Protein 6VTJ (pdb70)

InterPro domains:
  IPR000873 AMP-dependent synthetase/ligase domain [PF00501] (229-559)
  IPR000873 AMP-dependent synthetase/ligase domain [PF00501] (1227-1557)
  IPR000873 AMP-dependent synthetase/ligase domain [PF00501] (2230-2568)
  IPR000873 AMP-dependent synthetase/ligase domain [PF00501] (3234-3564)
  IPR001242 Condensation domain [PF00668] (794-1192)
  IPR001242 Condensation domain [PF00668] (1793-2197)
  IPR001242 Condensation domain [PF00668] (2805-3203)
  IPR009081 Phosphopantetheine binding ACP domain [PF00550] (720-772)
  IPR009081 Phosphopantetheine binding ACP domain [PF00550] (1708-1768)
  IPR009081 Phosphopantetheine binding ACP domain [PF00550] (2718-2780)
  IPR009081 Phosphopantetheine binding ACP domain [PF00550] (3715-3777)
  IPR009081 Phosphopantetheine binding ACP domain [PS50075] (702-777)
  IPR009081 Phosphopantetheine binding ACP domain [PS50075] (1700-1775)
  IPR009081 Phosphopantetheine binding ACP domain [PS50075] (2711-2786)
  IPR009081 Phosphopantetheine binding ACP domain [PS50075] (3707-3781)
  IPR010071 Amino acid adenylation domain [TIGR01733] (250-629)
  IPR010071 Amino acid adenylation domain [TIGR01733] (1248-1627)
  IPR010071 Amino acid adenylation domain [TIGR01733] (2251-2638)
  IPR010071 Amino acid adenylation domain [TIGR01733] (3255-3634)
  IPR010080 Thioester reductase-like domain [cd05235] (382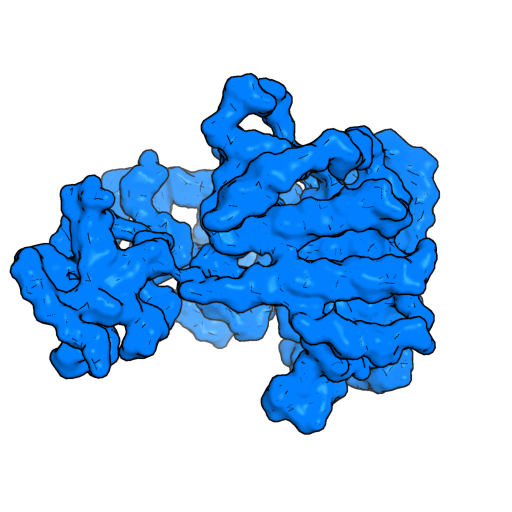4-4114)

Nearest PDB structures (foldseek):
  6vtj-assembly1_A  TM=1.002E+00  e=6.800E-92  Methanobrevibacter ruminantium M1
  6vtz-assembly1_A  TM=9.956E-01  e=9.395E-66  Methanobrevibacter ruminantium M1
  4f6c-assembly2_B  TM=8.383E-01  e=5.383E-23  Staphylococcus aureus subsp. aureus Mu50
  4f6c-assembly1_A  TM=8.450E-01  e=3.408E-22  Staphylococcus aureus subsp. aureus Mu50
  4f6l-assembly2_B  TM=8.486E-01  e=5.554E-22  Staphylococcus aureus subsp. aureus Mu50

Structure (mmCIF, N/CA/C/O backbone):
data_6VTJ
#
_entry.id   6VTJ
#
_cell.length_a   98.949
_cell.length_b   71.833
_cell.length_c   82.725
_cell.angle_alpha   90.000
_cell.angle_beta   90.260
_cell.angle_gamma   90.000
#
_symmetry.space_group_name_H-M   'C 1 2 1'
#
loop_
_entity.id
_entity.type
_entity.pdbx_description
1 polymer 'Non-ribosomal peptide synthetase'
2 non-polymer "4'-PHOSPHOPANTETHEINE"
3 water water
#
loop_
_atom_site.group_PDB
_atom_site.id
_atom_site.type_symbol
_atom_site.label_atom_id
_atom_site.label_alt_id
_atom_site.label_comp_id
_atom_site.label_asym_id
_atom_site.label_entity_id
_atom_site.label_seq_id
_atom_site.pdbx_PDB_ins_code
_atom_site.Cartn_x
_atom_site.Cartn_y
_atom_site.Cartn_z
_atom_site.occupancy
_atom_site.B_iso_or_equiv
_atom_site.auth_seq_id
_atom_site.auth_comp_id
_atom_site.auth_asym_id
_atom_site.auth_atom_id
_atom_site.pdbx_PDB_model_num
ATOM 1 N N . LEU A 1 7 ? 34.207 26.743 58.357 1.00 65.99 3703 LEU A N 1
ATOM 2 C CA . LEU A 1 7 ? 33.642 25.995 57.239 1.00 65.69 3703 LEU A CA 1
ATOM 3 C C . LEU A 1 7 ? 32.146 26.240 57.127 1.00 71.59 3703 LEU A C 1
ATOM 4 O O . LEU A 1 7 ? 31.468 26.483 58.128 1.00 71.73 3703 LEU A O 1
ATOM 9 N N . ASN A 1 8 ? 31.632 26.171 55.897 1.00 68.97 3704 ASN A N 1
ATOM 10 C CA . ASN A 1 8 ? 30.196 26.172 55.660 1.00 67.33 3704 ASN A CA 1
ATOM 11 C C . ASN A 1 8 ? 29.602 24.765 55.686 1.00 61.72 3704 ASN A C 1
ATOM 13 N N . TYR A 1 9 ? 30.146 23.854 56.503 1.00 56.15 3705 TYR A N 1
ATOM 14 C CA . TYR A 1 9 ? 29.647 22.487 56.470 1.00 55.81 3705 TYR A CA 1
ATOM 15 C C . TYR A 1 9 ? 28.208 22.424 56.954 1.00 57.35 3705 TYR A C 1
ATOM 16 O O . TYR A 1 9 ? 27.924 22.666 58.131 1.00 57.71 3705 TYR A O 1
ATOM 25 N N . VAL A 1 10 ? 27.304 22.079 56.044 1.00 56.69 3706 VAL A N 1
ATOM 26 C CA . VAL A 1 10 ? 25.913 21.784 56.356 1.00 47.72 3706 VAL A CA 1
ATOM 27 C C . VAL A 1 10 ? 25.687 20.311 56.065 1.00 48.51 3706 VAL A C 1
ATOM 28 O O . VAL A 1 10 ? 26.028 19.828 54.977 1.00 45.67 3706 VAL A O 1
ATOM 32 N N . ALA A 1 11 ? 25.127 19.595 57.026 1.00 41.75 3707 ALA A N 1
ATOM 33 C CA . ALA A 1 11 ? 24.802 18.204 56.775 1.00 42.40 3707 ALA A CA 1
ATOM 34 C C . ALA A 1 11 ? 23.667 18.111 55.756 1.00 39.97 3707 ALA A C 1
ATOM 35 O O . ALA A 1 11 ? 22.743 18.934 55.771 1.00 43.61 3707 ALA A O 1
ATOM 37 N N . PRO A 1 12 ? 23.717 17.146 54.845 1.00 40.44 3708 PRO A N 1
ATOM 38 C CA . PRO A 1 12 ? 22.573 16.920 53.958 1.00 41.99 3708 PRO A CA 1
ATOM 39 C C . PRO A 1 12 ? 21.346 16.483 54.750 1.00 42.66 3708 PRO A C 1
ATOM 40 O O . PRO A 1 12 ? 21.452 15.802 55.772 1.00 38.02 3708 PRO A O 1
ATOM 44 N N . LYS A 1 13 ? 20.169 16.889 54.268 1.00 41.50 3709 LYS A N 1
ATOM 45 C CA . LYS A 1 13 ? 18.905 16.478 54.871 1.00 41.93 3709 LYS A CA 1
ATOM 46 C C . LYS A 1 13 ? 18.279 15.302 54.127 1.00 42.49 3709 LYS A C 1
ATOM 47 O O . LYS A 1 13 ? 18.155 14.214 54.694 1.00 46.96 3709 LYS A O 1
ATOM 49 N N . THR A 1 14 ? 17.907 15.481 52.861 1.00 41.98 3710 THR A N 1
ATOM 50 C CA . THR A 1 14 ? 17.178 14.438 52.153 1.00 38.26 3710 THR A CA 1
ATOM 51 C C . THR A 1 14 ? 18.140 13.381 51.613 1.00 37.34 3710 THR A C 1
ATOM 52 O O . THR A 1 14 ? 19.355 13.580 51.565 1.00 41.57 3710 THR A O 1
ATOM 56 N N . ARG A 1 15 ? 17.586 12.229 51.211 1.00 35.50 3711 ARG A N 1
ATOM 57 C CA . ARG A 1 15 ? 18.447 11.138 50.750 1.00 39.46 3711 ARG A CA 1
ATOM 58 C C . ARG A 1 15 ? 19.073 11.459 49.394 1.00 38.21 3711 ARG A C 1
ATOM 59 O O . ARG A 1 15 ? 20.208 11.038 49.111 1.00 40.63 3711 ARG A O 1
ATOM 67 N N . LEU A 1 16 ? 18.361 12.209 48.552 1.00 39.03 3712 LEU A N 1
ATOM 68 C CA . LEU A 1 16 ? 18.950 12.668 47.298 1.00 41.56 3712 LEU A CA 1
ATOM 69 C C . LEU A 1 16 ? 20.161 13.552 47.563 1.00 39.63 3712 LEU A C 1
ATOM 70 O O . LEU A 1 16 ? 21.209 13.406 46.912 1.00 41.99 3712 LEU A O 1
ATOM 75 N N . GLU A 1 17 ? 20.042 14.471 48.530 1.00 39.18 3713 GLU A N 1
ATOM 76 C CA . GLU A 1 17 ? 21.188 15.304 48.884 1.00 38.94 3713 GLU A CA 1
ATOM 77 C C . GLU A 1 17 ? 22.340 14.459 49.408 1.00 39.98 3713 GLU A C 1
ATOM 78 O O . GLU A 1 17 ? 23.503 14.724 49.090 1.00 38.24 3713 GLU A O 1
ATOM 84 N N . HIS A 1 18 ? 22.034 13.446 50.225 1.00 41.87 3714 HIS A N 1
ATOM 85 C CA . HIS A 1 18 ? 23.072 12.547 50.710 1.00 36.95 3714 HIS A CA 1
ATOM 86 C C . HIS A 1 18 ? 23.797 11.875 49.557 1.00 37.13 3714 HIS A C 1
ATOM 87 O O . HIS A 1 18 ? 25.026 11.769 49.576 1.00 39.53 3714 HIS A O 1
ATOM 94 N N . GLU A 1 19 ? 23.049 11.408 48.546 1.00 35.57 3715 GLU A N 1
ATOM 95 C CA . GLU A 1 19 ? 23.672 10.744 47.401 1.00 38.29 3715 GLU A CA 1
ATOM 96 C C . GLU A 1 19 ? 24.585 11.695 46.634 1.00 37.40 3715 GLU A C 1
ATOM 97 O O . GLU A 1 19 ? 25.692 11.317 46.222 1.00 35.11 3715 GLU A O 1
ATOM 103 N N . ILE A 1 20 ? 24.142 12.934 46.427 1.00 34.41 3716 ILE A N 1
ATOM 104 C CA . ILE A 1 20 ? 24.960 13.839 45.619 1.00 35.90 3716 ILE A CA 1
ATOM 105 C C . ILE A 1 20 ? 26.194 14.287 46.402 1.00 39.25 3716 ILE A C 1
ATOM 106 O O . ILE A 1 20 ? 27.291 14.413 45.839 1.00 36.51 3716 ILE A O 1
ATOM 111 N N . CYS A 1 21 ? 26.051 14.496 47.713 1.00 35.25 3717 CYS A N 1
ATOM 112 C CA . CYS A 1 21 ? 27.223 14.758 48.540 1.00 39.02 3717 CYS A CA 1
ATOM 113 C C . CYS A 1 21 ? 28.210 13.607 48.479 1.00 38.48 3717 CYS A C 1
ATOM 114 O O . CYS A 1 21 ? 29.425 13.829 48.385 1.00 40.24 3717 CYS A O 1
ATOM 117 N N . ALA A 1 22 ? 27.712 12.365 48.550 1.00 34.52 3718 ALA A N 1
ATOM 118 C CA . ALA A 1 22 ? 28.629 11.230 48.539 1.00 37.52 3718 ALA A CA 1
ATOM 119 C C . ALA A 1 22 ? 29.342 11.124 47.203 1.00 38.57 3718 ALA A C 1
ATOM 120 O O . ALA A 1 22 ? 30.521 10.752 47.149 1.00 38.24 3718 ALA A O 1
ATOM 122 N N . ILE A 1 23 ? 28.640 11.442 46.112 1.00 39.10 3719 ILE A N 1
ATOM 123 C CA . ILE A 1 23 ? 29.273 11.413 44.796 1.00 37.26 3719 ILE A CA 1
ATOM 124 C C . ILE A 1 23 ? 30.367 12.476 44.701 1.00 38.11 3719 ILE A C 1
ATOM 125 O O . ILE A 1 23 ? 31.488 12.188 44.264 1.00 36.77 3719 ILE A O 1
ATOM 130 N N . PHE A 1 24 ? 30.052 13.723 45.080 1.00 37.20 3720 PHE A N 1
ATOM 131 C CA . PHE A 1 24 ? 31.087 14.751 45.180 1.00 37.51 3720 PHE A CA 1
ATOM 132 C C . PHE A 1 24 ? 32.308 14.210 45.908 1.00 37.85 3720 PHE A C 1
ATOM 133 O O . PHE A 1 24 ? 33.429 14.260 45.394 1.00 42.00 3720 PHE A O 1
ATOM 141 N N . SER A 1 25 ? 32.100 13.660 47.103 1.00 33.53 3721 SER A N 1
ATOM 142 C CA . SER A 1 25 ? 33.239 13.273 47.927 1.00 38.18 3721 SER A CA 1
ATOM 143 C C . SER A 1 25 ? 34.029 12.123 47.304 1.00 36.03 3721 SER A C 1
ATOM 144 O O . SER A 1 25 ? 35.254 12.071 47.425 1.00 39.06 3721 SER A O 1
ATOM 147 N N . SER A 1 26 ? 33.355 11.189 46.640 1.00 36.25 3722 SER A N 1
ATOM 148 C CA . SER A 1 26 ? 34.066 10.067 46.030 1.00 37.05 3722 SER A CA 1
ATOM 149 C C . SER A 1 26 ? 34.826 10.505 44.784 1.00 44.16 3722 SER A C 1
ATOM 150 O O . SER A 1 26 ? 35.957 10.060 44.545 1.00 45.70 3722 SER A O 1
ATOM 153 N N . ILE A 1 27 ? 34.221 11.385 43.988 1.00 42.90 3723 ILE A N 1
ATOM 154 C CA . ILE A 1 27 ? 34.835 11.852 42.750 1.00 40.70 3723 ILE A CA 1
ATOM 155 C C . ILE A 1 27 ? 36.053 12.716 43.049 1.00 43.12 3723 ILE A C 1
ATOM 156 O O . ILE A 1 27 ? 37.119 12.539 42.449 1.00 47.49 3723 ILE A O 1
ATOM 161 N N . LEU A 1 28 ? 35.928 13.630 44.015 1.00 43.42 3724 LEU A N 1
ATOM 162 C CA . LEU A 1 28 ? 36.984 14.551 44.411 1.00 43.65 3724 LEU A CA 1
ATOM 163 C C . LEU A 1 28 ? 37.956 13.984 45.438 1.00 48.44 3724 LEU A C 1
ATOM 164 O O . LEU A 1 28 ? 38.962 14.638 45.731 1.00 48.95 3724 LEU A O 1
ATOM 169 N N . ASN A 1 29 ? 37.674 12.818 46.012 1.00 48.36 3725 ASN A N 1
ATOM 170 C CA . ASN A 1 29 ? 38.485 12.239 47.087 1.00 52.59 3725 ASN A CA 1
ATOM 171 C C . ASN A 1 29 ? 38.678 13.242 48.231 1.00 52.61 3725 ASN A C 1
ATOM 172 O O . ASN A 1 29 ? 39.792 13.651 48.567 1.00 55.42 3725 ASN A O 1
ATOM 177 N N . ILE A 1 30 ? 37.551 13.650 48.812 1.00 52.99 3726 ILE A N 1
ATOM 178 C CA . ILE A 1 30 ? 37.508 14.545 49.965 1.00 48.98 3726 ILE A CA 1
ATOM 179 C C . ILE A 1 30 ? 36.787 13.806 51.083 1.00 49.57 3726 ILE A C 1
ATOM 180 O O . ILE A 1 30 ? 35.729 13.209 50.849 1.00 48.09 3726 ILE A O 1
ATOM 185 N N . GLU A 1 31 ? 37.364 13.840 52.290 1.00 52.15 3727 GLU A N 1
ATOM 186 C CA . GLU A 1 31 ? 36.820 13.068 53.404 1.00 51.87 3727 GLU A CA 1
ATOM 187 C C . GLU A 1 31 ? 35.373 13.458 53.689 1.00 47.40 3727 GLU A C 1
ATOM 188 O O . GLU A 1 31 ? 34.485 12.597 53.752 1.00 43.22 3727 GLU A O 1
ATOM 190 N N . THR A 1 32 ? 35.112 14.757 53.837 1.00 48.49 3728 THR A N 1
ATOM 191 C CA . THR A 1 32 ? 33.793 15.255 54.212 1.00 47.88 3728 THR A CA 1
ATOM 192 C C . THR A 1 32 ? 33.378 16.363 53.257 1.00 44.79 3728 THR A C 1
ATOM 193 O O . THR A 1 32 ? 34.083 17.366 53.130 1.00 45.13 3728 THR A O 1
ATOM 197 N N . VAL A 1 33 ? 32.227 16.194 52.609 1.00 44.90 3729 VAL A N 1
ATOM 198 C CA . VAL A 1 33 ? 31.651 17.204 51.723 1.00 41.06 3729 VAL A CA 1
ATOM 199 C C . VAL A 1 33 ? 30.271 17.575 52.262 1.00 45.54 3729 VAL A C 1
ATOM 200 O O . VAL A 1 33 ? 29.417 16.699 52.446 1.00 43.66 3729 VAL A O 1
ATOM 204 N N . GLY A 1 34 ? 30.051 18.875 52.516 1.00 43.54 3730 GLY A N 1
ATOM 205 C CA . GLY A 1 34 ? 28.755 19.348 52.946 1.00 42.60 3730 GLY A CA 1
ATOM 206 C C . GLY A 1 34 ? 27.826 19.621 51.777 1.00 43.74 3730 GLY A C 1
ATOM 207 O O . GLY A 1 34 ? 28.216 19.590 50.617 1.00 44.64 3730 GLY A O 1
ATOM 208 N N . VAL A 1 35 ? 26.561 19.888 52.104 1.00 45.07 3731 VAL A N 1
ATOM 209 C CA . VAL A 1 35 ? 25.536 20.048 51.074 1.00 44.30 3731 VAL A CA 1
ATOM 210 C C . VAL A 1 35 ? 25.587 21.418 50.420 1.00 46.85 3731 VAL A C 1
ATOM 211 O O . VAL A 1 35 ? 24.965 21.624 49.367 1.00 44.85 3731 VAL A O 1
ATOM 215 N N . GLU A 1 36 ? 26.315 22.359 51.019 1.00 44.82 3732 GLU A N 1
ATOM 216 C CA . GLU A 1 36 ? 26.517 23.685 50.456 1.00 49.58 3732 GLU A CA 1
ATOM 217 C C . GLU A 1 36 ? 27.948 23.893 49.980 1.00 49.37 3732 GLU A C 1
ATOM 218 O O . GLU A 1 36 ? 28.352 25.035 49.732 1.00 51.61 3732 GLU A O 1
ATOM 224 N N . ASP A 1 37 ? 28.726 22.819 49.857 1.00 44.93 3733 ASP A N 1
ATOM 225 C CA . ASP A 1 37 ? 30.066 22.925 49.302 1.00 44.44 3733 ASP A CA 1
ATOM 226 C C . ASP A 1 37 ? 29.998 23.156 47.794 1.00 43.97 3733 ASP A C 1
ATOM 227 O O . ASP A 1 37 ? 29.375 22.383 47.057 1.00 42.90 3733 ASP A O 1
ATOM 232 N N . ASN A 1 38 ? 30.639 24.228 47.344 1.00 43.60 3734 ASN A N 1
ATOM 233 C CA . ASN A 1 38 ? 30.747 24.545 45.925 1.00 42.44 3734 ASN A CA 1
ATOM 234 C C . ASN A 1 38 ? 31.713 23.569 45.251 1.00 41.43 3734 ASN A C 1
ATOM 235 O O . ASN A 1 38 ? 32.890 23.501 45.626 1.00 40.64 3734 ASN A O 1
ATOM 240 N N . PHE A 1 39 ? 31.215 22.827 44.252 1.00 39.23 3735 PHE A N 1
ATOM 241 C CA . PHE A 1 39 ? 32.051 21.874 43.511 1.00 42.69 3735 PHE A CA 1
ATOM 242 C C . PHE A 1 39 ? 33.378 22.491 43.083 1.00 44.67 3735 PHE A C 1
ATOM 243 O O . PHE A 1 39 ? 34.441 21.880 43.241 1.00 43.07 3735 PHE A O 1
ATOM 251 N N . PHE A 1 40 ? 33.334 23.703 42.522 1.00 45.08 3736 PHE A N 1
ATOM 252 C CA . PHE A 1 40 ? 34.550 24.305 41.980 1.00 46.81 3736 PHE A CA 1
ATOM 253 C C . PHE A 1 40 ? 35.387 24.998 43.046 1.00 47.84 3736 PHE A C 1
ATOM 254 O O . PHE A 1 40 ? 36.569 25.269 42.804 1.00 52.28 3736 PHE A O 1
ATOM 262 N N . GLU A 1 41 ? 34.813 25.277 44.217 1.00 47.25 3737 GLU A N 1
ATOM 263 C CA . GLU A 1 41 ? 35.597 25.856 45.298 1.00 43.12 3737 GLU A CA 1
ATOM 264 C C . GLU A 1 41 ? 36.356 24.807 46.096 1.00 43.43 3737 GLU A C 1
ATOM 265 O O . GLU A 1 41 ? 37.368 25.142 46.716 1.00 48.22 3737 GLU A O 1
ATOM 269 N N . ILE A 1 42 ? 35.911 23.549 46.093 1.00 41.02 3738 ILE A N 1
ATOM 270 C CA . ILE A 1 42 ? 36.487 22.537 46.977 1.00 42.95 3738 ILE A CA 1
ATOM 271 C C . ILE A 1 42 ? 37.460 21.622 46.249 1.00 45.38 3738 ILE A C 1
ATOM 272 O O . ILE A 1 42 ? 37.875 20.604 46.808 1.00 47.91 3738 ILE A O 1
ATOM 277 N N . GLY A 1 43 ? 37.843 21.964 45.018 1.00 48.82 3739 GLY A N 1
ATOM 278 C CA . GLY A 1 43 ? 38.812 21.189 44.256 1.00 41.52 3739 GLY A CA 1
ATOM 279 C C . GLY A 1 43 ? 38.273 20.608 42.968 1.00 46.83 3739 GLY A C 1
ATOM 280 O O . GLY A 1 43 ? 38.995 19.854 42.294 1.00 48.27 3739 GLY A O 1
ATOM 281 N N . GLY A 1 44 ? 37.028 20.896 42.605 1.00 44.75 3740 GLY A N 1
ATOM 282 C CA . GLY A 1 44 ? 36.506 20.419 41.346 1.00 44.23 3740 GLY A CA 1
ATOM 283 C C . GLY A 1 44 ? 36.962 21.287 40.189 1.00 44.35 3740 GLY A C 1
ATOM 284 O O . GLY A 1 44 ? 37.122 22.498 40.311 1.00 44.67 3740 GLY A O 1
ATOM 285 N N . THR A 1 45 ? 37.188 20.642 39.053 1.00 41.19 3741 THR A N 1
ATOM 286 C CA . THR A 1 45 ? 37.531 21.316 37.816 1.00 43.73 3741 THR A CA 1
ATOM 287 C C . THR A 1 45 ? 36.474 21.017 36.763 1.00 43.57 3741 THR A C 1
ATOM 288 O O . THR A 1 45 ? 35.595 20.166 36.943 1.00 40.68 3741 THR A O 1
ATOM 292 N N . SER A 1 46 ? 36.601 21.722 35.640 1.00 37.64 3742 SER A N 1
ATOM 293 C CA . SER A 1 46 ? 35.662 21.555 34.541 1.00 39.14 3742 SER A CA 1
ATOM 294 C C . SER A 1 46 ? 35.729 20.153 33.947 1.00 41.37 3742 SER A C 1
ATOM 295 O O . SER A 1 46 ? 34.715 19.640 33.466 1.00 40.43 3742 SER A O 1
ATOM 298 N N . LEU A 1 47 ? 36.901 19.512 33.969 1.00 38.84 3743 LEU A N 1
ATOM 299 C CA . LEU A 1 47 ? 36.972 18.154 33.444 1.00 39.18 3743 LEU A CA 1
ATOM 300 C C . LEU A 1 47 ? 36.514 17.122 34.468 1.00 41.15 3743 LEU A C 1
ATOM 301 O O . LEU A 1 47 ? 35.968 16.083 34.084 1.00 40.17 3743 LEU A O 1
ATOM 306 N N . ILE A 1 48 ? 36.714 17.382 35.763 1.00 37.78 3744 ILE A N 1
ATOM 307 C CA . ILE A 1 48 ? 36.139 16.493 36.770 1.00 38.66 3744 ILE A CA 1
ATOM 308 C C . ILE A 1 48 ? 34.624 16.636 36.794 1.00 40.23 3744 ILE A C 1
ATOM 309 O O . ILE A 1 48 ? 33.907 15.701 37.178 1.00 39.03 3744 ILE A O 1
ATOM 314 N N . ALA A 1 49 ? 34.108 17.800 36.391 1.00 39.15 3745 ALA A N 1
ATOM 315 C CA . ALA A 1 49 ? 32.663 17.975 36.320 1.00 37.92 3745 ALA A CA 1
ATOM 316 C C . ALA A 1 49 ? 32.035 16.980 35.358 1.00 41.47 3745 ALA A C 1
ATOM 317 O O . ALA A 1 49 ? 30.889 16.553 35.559 1.00 40.06 3745 ALA A O 1
ATOM 319 N N . SER A 1 50 ? 32.773 16.574 34.321 1.00 40.85 3746 SER A N 1
ATOM 320 C CA . SER A 1 50 ? 32.223 15.599 33.387 1.00 41.55 3746 SER A CA 1
ATOM 321 C C . SER A 1 50 ? 32.143 14.223 34.032 1.00 41.81 3746 SER A C 1
ATOM 322 O O . SER A 1 50 ? 31.191 13.471 33.784 1.00 41.23 3746 SER A O 1
ATOM 325 N N . LYS A 1 51 ? 33.121 13.883 34.877 1.00 38.24 3747 LYS A N 1
ATOM 326 C CA . LYS A 1 51 ? 33.018 12.640 35.634 1.00 39.69 3747 LYS A CA 1
ATOM 327 C C . LYS A 1 51 ? 31.842 12.698 36.590 1.00 39.92 3747 LYS A C 1
ATOM 328 O O . LYS A 1 51 ? 31.110 11.714 36.752 1.00 40.13 3747 LYS A O 1
ATOM 331 N N . LEU A 1 52 ? 31.642 13.850 37.231 1.00 38.89 3748 LEU A N 1
ATOM 332 C CA . LEU A 1 52 ? 30.466 14.040 38.070 1.00 40.87 3748 LEU A CA 1
ATOM 333 C C . LEU A 1 52 ? 29.190 13.744 37.291 1.00 46.09 3748 LEU A C 1
ATOM 334 O O . LEU A 1 52 ? 28.313 13.003 37.761 1.00 46.57 3748 LEU A O 1
ATOM 339 N N . ILE A 1 53 ? 29.077 14.310 36.084 1.00 44.00 3749 ILE A N 1
ATOM 340 C CA . ILE A 1 53 ? 27.867 14.117 35.283 1.00 41.07 3749 ILE A CA 1
ATOM 341 C C . ILE A 1 53 ? 27.707 12.649 34.914 1.00 41.11 3749 ILE A C 1
ATOM 342 O O . ILE A 1 53 ? 26.603 12.097 34.971 1.00 42.19 3749 ILE A O 1
ATOM 347 N N . ILE A 1 54 ? 28.798 11.999 34.515 1.00 39.16 3750 ILE A N 1
ATOM 348 C CA . ILE A 1 54 ? 28.715 10.586 34.162 1.00 40.53 3750 ILE A CA 1
ATOM 349 C C . ILE A 1 54 ? 28.241 9.768 35.358 1.00 42.00 3750 ILE A C 1
ATOM 350 O O . ILE A 1 54 ? 27.389 8.885 35.223 1.00 41.09 3750 ILE A O 1
ATOM 355 N N . GLU A 1 55 ? 28.753 10.075 36.553 1.00 41.34 3751 GLU A N 1
ATOM 356 C CA . GLU A 1 55 ? 28.346 9.326 37.738 1.00 42.94 3751 GLU A CA 1
ATOM 357 C C . GLU A 1 55 ? 26.871 9.541 38.055 1.00 40.86 3751 GLU A C 1
ATOM 358 O O . GLU A 1 55 ? 26.164 8.585 38.391 1.00 42.82 3751 GLU A O 1
ATOM 364 N N . LEU A 1 56 ? 26.384 10.783 37.949 1.00 36.13 3752 LEU A N 1
ATOM 365 C CA . LEU A 1 56 ? 24.956 11.026 38.165 1.00 36.32 3752 LEU A CA 1
ATOM 366 C C . LEU A 1 56 ? 24.092 10.324 37.120 1.00 44.50 3752 LEU A C 1
ATOM 367 O O . LEU A 1 56 ? 22.970 9.901 37.429 1.00 43.96 3752 LEU A O 1
ATOM 372 N N . LEU A 1 57 ? 24.579 10.214 35.874 1.00 44.19 3753 LEU A N 1
ATOM 373 C CA . LEU A 1 57 ? 23.830 9.497 34.844 1.00 40.22 3753 LEU A CA 1
ATOM 374 C C . LEU A 1 57 ? 23.829 7.999 35.116 1.00 45.38 3753 LEU A C 1
ATOM 375 O O . LEU A 1 57 ? 22.841 7.309 34.832 1.00 44.67 3753 LEU A O 1
ATOM 380 N N . LYS A 1 58 ? 24.933 7.480 35.658 1.00 42.96 3754 LYS A N 1
ATOM 381 C CA . LYS A 1 58 ? 25.007 6.064 35.996 1.00 45.55 3754 LYS A CA 1
ATOM 382 C C . LYS A 1 58 ? 24.008 5.697 37.080 1.00 46.63 3754 LYS A C 1
ATOM 383 O O . LYS A 1 58 ? 23.487 4.577 37.086 1.00 47.03 3754 LYS A O 1
ATOM 389 N N . GLN A 1 59 ? 23.731 6.621 38.000 1.00 44.91 3755 GLN A N 1
ATOM 390 C CA . GLN A 1 59 ? 22.708 6.456 39.022 1.00 45.66 3755 GLN A CA 1
ATOM 391 C C . GLN A 1 59 ? 21.311 6.735 38.502 1.00 48.97 3755 GLN A C 1
ATOM 392 O O . GLN A 1 59 ? 20.370 6.787 39.302 1.00 51.68 3755 GLN A O 1
ATOM 398 N N . GLY A 1 60 ? 21.157 6.946 37.198 1.00 47.34 3756 GLY A N 1
ATOM 399 C CA . GLY A 1 60 ? 19.843 7.140 36.624 1.00 44.42 3756 GLY A CA 1
ATOM 400 C C . GLY A 1 60 ? 19.240 8.509 36.815 1.00 42.98 3756 GLY A C 1
ATOM 401 O O . GLY A 1 60 ? 18.013 8.633 36.785 1.00 46.68 3756 GLY A O 1
ATOM 402 N N . TYR A 1 61 ? 20.057 9.543 37.019 1.00 45.78 3757 TYR A N 1
ATOM 403 C CA . TYR A 1 61 ? 19.568 10.916 37.044 1.00 42.84 3757 TYR A CA 1
ATOM 404 C C . TYR A 1 61 ? 19.699 11.540 35.660 1.00 44.36 3757 TYR A C 1
ATOM 405 O O . TYR A 1 61 ? 20.560 11.151 34.865 1.00 47.36 3757 TYR A O 1
ATOM 414 N N . SER A 1 62 ? 18.812 12.489 35.357 1.00 43.37 3758 SER A N 1
ATOM 415 C CA . SER A 1 62 ? 18.853 13.206 34.081 1.00 47.36 3758 SER A CA 1
ATOM 416 C C . SER A 1 62 ? 19.516 14.556 34.324 1.00 48.35 3758 SER A C 1
ATOM 417 O O . SER A 1 62 ? 18.912 15.465 34.892 1.00 45.18 3758 SER A O 1
ATOM 420 N N . VAL A 1 63 ? 20.781 14.671 33.918 1.00 47.64 3759 VAL A N 1
ATOM 421 C CA . VAL A 1 63 ? 21.551 15.899 34.061 1.00 45.80 3759 VAL A CA 1
ATOM 422 C C . VAL A 1 63 ? 22.384 16.084 32.807 1.00 47.24 3759 VAL A C 1
ATOM 423 O O . VAL A 1 63 ? 22.651 15.141 32.060 1.00 44.57 3759 VAL A O 1
ATOM 427 N N . ARG A 1 64 ? 22.815 17.317 32.593 1.00 47.17 3760 ARG A N 1
ATOM 428 C CA . ARG A 1 64 ? 23.791 17.583 31.558 1.00 45.97 3760 ARG A CA 1
ATOM 429 C C . ARG A 1 64 ? 24.870 18.486 32.135 1.00 46.31 3760 ARG A C 1
ATOM 430 O O . ARG A 1 64 ? 24.758 18.997 33.254 1.00 44.53 3760 ARG A O 1
ATOM 438 N N . TYR A 1 65 ? 25.918 18.673 31.334 1.00 41.32 3761 TYR A N 1
ATOM 439 C CA . TYR A 1 65 ? 27.135 19.344 31.778 1.00 39.33 3761 TYR A CA 1
ATOM 440 C C . TYR A 1 65 ? 26.869 20.744 32.333 1.00 43.69 3761 TYR A C 1
ATOM 441 O O . TYR A 1 65 ? 27.463 21.131 33.344 1.00 39.75 3761 TYR A O 1
ATOM 450 N N . ASP A 1 66 ? 26.005 21.537 31.686 1.00 46.05 3762 ASP A N 1
ATOM 451 C CA . ASP A 1 66 ? 25.841 22.910 32.172 1.00 45.55 3762 ASP A CA 1
ATOM 452 C C . ASP A 1 66 ? 25.138 22.962 33.524 1.00 44.52 3762 ASP A C 1
ATOM 453 O O . ASP A 1 66 ? 25.224 23.987 34.220 1.00 45.60 3762 ASP A O 1
ATOM 458 N N . ASP A 1 67 ? 24.446 21.879 33.900 1.00 47.85 3763 ASP A N 1
ATOM 459 C CA . ASP A 1 67 ? 23.762 21.824 35.187 1.00 45.24 3763 ASP A CA 1
ATOM 460 C C . ASP A 1 67 ? 24.728 22.034 36.345 1.00 43.40 3763 ASP A C 1
ATOM 461 O O . ASP A 1 67 ? 24.388 22.708 37.321 1.00 47.39 3763 ASP A O 1
ATOM 466 N N . ILE A 1 68 ? 25.939 21.472 36.264 1.00 41.72 3764 ILE A N 1
ATOM 467 C CA . ILE A 1 68 ? 26.838 21.591 37.408 1.00 40.65 3764 ILE A CA 1
ATOM 468 C C . ILE A 1 68 ? 27.490 22.970 37.457 1.00 45.46 3764 ILE A C 1
ATOM 469 O O . ILE A 1 68 ? 27.846 23.446 38.549 1.00 43.67 3764 ILE A O 1
ATOM 474 N N . PHE A 1 69 ? 27.596 23.658 36.311 1.00 43.39 3765 PHE A N 1
ATOM 475 C CA . PHE A 1 69 ? 28.055 25.045 36.317 1.00 40.13 3765 PHE A CA 1
ATOM 476 C C . PHE A 1 69 ? 26.980 25.996 36.838 1.00 44.18 3765 PHE A C 1
ATOM 477 O O . PHE A 1 69 ? 27.308 27.001 37.481 1.00 44.64 3765 PHE A O 1
ATOM 485 N N . ARG A 1 70 ? 25.700 25.706 36.579 1.00 44.34 3766 ARG A N 1
ATOM 486 C CA . ARG A 1 70 ? 24.645 26.594 37.066 1.00 46.65 3766 ARG A CA 1
ATOM 487 C C . ARG A 1 70 ? 24.259 26.301 38.514 1.00 47.97 3766 ARG A C 1
ATOM 488 O O . ARG A 1 70 ? 23.812 27.208 39.225 1.00 49.12 3766 ARG A O 1
ATOM 490 N N . ASN A 1 71 ? 24.414 25.058 38.968 1.00 46.12 3767 ASN A N 1
ATOM 491 C CA . ASN A 1 71 ? 24.047 24.649 40.327 1.00 44.83 3767 ASN A CA 1
ATOM 492 C C . ASN A 1 71 ? 25.257 23.954 40.939 1.00 39.89 3767 ASN A C 1
ATOM 493 O O . ASN A 1 71 ? 25.448 22.752 40.747 1.00 41.87 3767 ASN A O 1
ATOM 498 N N . LYS A 1 72 ? 26.061 24.695 41.694 1.00 40.62 3768 LYS A N 1
ATOM 499 C CA . LYS A 1 72 ? 27.400 24.232 42.038 1.00 39.09 3768 LYS A CA 1
ATOM 500 C C . LYS A 1 72 ? 27.459 23.384 43.304 1.00 40.22 3768 LYS A C 1
ATOM 501 O O . LYS A 1 72 ? 28.492 22.756 43.550 1.00 36.48 3768 LYS A O 1
ATOM 507 N N . THR A 1 73 ? 26.396 23.349 44.108 1.00 43.51 3769 THR A N 1
ATOM 508 C CA . THR A 1 73 ? 26.375 22.608 45.367 1.00 43.13 3769 THR A CA 1
ATOM 509 C C . THR A 1 73 ? 25.400 21.434 45.305 1.00 41.42 3769 THR A C 1
ATOM 510 O O . THR A 1 73 ? 24.456 21.442 44.504 1.00 40.10 3769 THR A O 1
ATOM 514 N N . PRO A 1 74 ? 25.594 20.402 46.141 1.00 40.39 3770 PRO A N 1
ATOM 515 C CA . PRO A 1 74 ? 24.619 19.298 46.165 1.00 39.99 3770 PRO A CA 1
ATOM 516 C C . PRO A 1 74 ? 23.211 19.752 46.523 1.00 42.06 3770 PRO A C 1
ATOM 517 O O . PRO A 1 74 ? 22.237 19.178 46.022 1.00 40.43 3770 PRO A O 1
ATOM 521 N N . ARG A 1 75 ? 23.082 20.769 47.379 1.00 40.75 3771 ARG A N 1
ATOM 522 C CA . ARG A 1 75 ? 21.775 21.329 47.711 1.00 43.08 3771 ARG A CA 1
ATOM 523 C C . ARG A 1 75 ? 21.070 21.836 46.455 1.00 41.57 3771 ARG A C 1
ATOM 524 O O . ARG A 1 75 ? 19.943 21.423 46.145 1.00 38.96 3771 ARG A O 1
ATOM 532 N N . ALA A 1 76 ? 21.746 22.700 45.693 1.00 44.99 3772 ALA A N 1
ATOM 533 C CA . ALA A 1 76 ? 21.176 23.213 44.448 1.00 42.80 3772 ALA A CA 1
ATOM 534 C C . ALA A 1 76 ? 20.947 22.097 43.431 1.00 40.45 3772 ALA A C 1
ATOM 535 O O . ALA A 1 76 ? 19.901 22.053 42.764 1.00 41.34 3772 ALA A O 1
ATOM 537 N N . LEU A 1 77 ? 21.904 21.174 43.310 1.00 38.67 3773 LEU A N 1
ATOM 538 C CA . LEU A 1 77 ? 21.753 20.073 42.362 1.00 38.80 3773 LEU A CA 1
ATOM 539 C C . LEU A 1 77 ? 20.547 19.208 42.699 1.00 42.95 3773 LEU A C 1
ATOM 540 O O . LEU A 1 77 ? 19.877 18.684 41.803 1.00 45.63 3773 LEU A O 1
ATOM 545 N N . ALA A 1 78 ? 20.250 19.050 43.990 1.00 44.13 3774 ALA A N 1
ATOM 546 C CA . ALA A 1 78 ? 19.103 18.250 44.395 1.00 44.18 3774 ALA A CA 1
ATOM 547 C C . ALA A 1 78 ? 17.800 18.994 44.135 1.00 44.86 3774 ALA A C 1
ATOM 548 O O . ALA A 1 78 ? 16.820 18.397 43.672 1.00 48.25 3774 ALA A O 1
ATOM 550 N N . LYS A 1 79 ? 17.766 20.295 44.428 1.00 43.21 3775 LYS A N 1
ATOM 551 C CA . LYS A 1 79 ? 16.600 21.083 44.032 1.00 46.73 3775 LYS A CA 1
ATOM 552 C C . LYS A 1 79 ? 16.320 20.916 42.542 1.00 47.23 3775 LYS A C 1
ATOM 553 O O . LYS A 1 79 ? 15.165 20.736 42.134 1.00 46.46 3775 LYS A O 1
ATOM 559 N N . LEU A 1 80 ? 17.378 20.926 41.719 1.00 48.33 3776 LEU A N 1
ATOM 560 C CA . LEU A 1 80 ? 17.214 20.731 40.277 1.00 44.93 3776 LEU A CA 1
ATOM 561 C C . LEU A 1 80 ? 16.687 19.339 39.953 1.00 46.71 3776 LEU A C 1
ATOM 562 O O . LEU A 1 80 ? 15.711 19.190 39.209 1.00 48.04 3776 LEU A O 1
ATOM 567 N N . LEU A 1 81 ? 17.341 18.299 40.478 1.00 48.36 3777 LEU A N 1
ATOM 568 C CA . LEU A 1 81 ? 16.978 16.937 40.105 1.00 45.26 3777 LEU A CA 1
ATOM 569 C C . LEU A 1 81 ? 15.632 16.512 40.665 1.00 48.66 3777 LEU A C 1
ATOM 570 O O . LEU A 1 81 ? 15.094 15.494 40.224 1.00 52.38 3777 LEU A O 1
ATOM 575 N N . SER A 1 82 ? 15.069 17.255 41.616 1.00 52.34 3778 SER A N 1
ATOM 576 C CA . SER A 1 82 ? 13.765 16.893 42.150 1.00 54.51 3778 SER A CA 1
ATOM 577 C C . SER A 1 82 ? 12.634 17.807 41.688 1.00 60.22 3778 SER A C 1
ATOM 578 O O . SER A 1 82 ? 11.472 17.392 41.751 1.00 64.24 3778 SER A O 1
ATOM 581 N N . GLY A 1 83 ? 12.931 19.029 41.228 1.00 58.29 3779 GLY A N 1
ATOM 582 C CA . GLY A 1 83 ? 11.899 19.842 40.607 1.00 52.53 3779 GLY A CA 1
ATOM 583 C C . GLY A 1 83 ? 11.730 21.265 41.104 1.00 60.36 3779 GLY A C 1
ATOM 584 O O . GLY A 1 83 ? 10.923 22.014 40.543 1.00 59.54 3779 GLY A O 1
ATOM 585 N N . GLU A 1 84 ? 12.466 21.663 42.141 1.00 60.72 3780 GLU A N 1
ATOM 586 C CA . GLU A 1 84 ? 12.344 23.024 42.672 1.00 57.95 3780 GLU A CA 1
ATOM 587 C C . GLU A 1 84 ? 13.303 23.991 41.970 1.00 66.53 3780 GLU A C 1
ATOM 588 O O . GLU A 1 84 ? 13.174 25.218 42.082 1.00 67.68 3780 GLU A O 1
ATOM 590 N N . LEU A 1 93 ? 21.675 38.739 35.708 1.00 45.44 3789 LEU A N 1
ATOM 591 C CA . LEU A 1 93 ? 21.952 40.152 35.438 1.00 46.60 3789 LEU A CA 1
ATOM 592 C C . LEU A 1 93 ? 22.383 40.390 33.987 1.00 45.37 3789 LEU A C 1
ATOM 593 O O . LEU A 1 93 ? 22.230 41.492 33.453 1.00 43.48 3789 LEU A O 1
ATOM 598 N N . THR A 1 94 ? 22.931 39.349 33.354 1.00 41.12 3790 THR A N 1
ATOM 599 C CA . THR A 1 94 ? 23.318 39.459 31.949 1.00 44.42 3790 THR A CA 1
ATOM 600 C C . THR A 1 94 ? 22.095 39.653 31.058 1.00 40.77 3790 THR A C 1
ATOM 601 O O . THR A 1 94 ? 22.153 40.387 30.071 1.00 44.55 3790 THR A O 1
ATOM 605 N N . ASP A 1 95 ? 20.982 38.995 31.377 1.00 37.46 3791 ASP A N 1
ATOM 606 C CA . ASP A 1 95 ? 19.793 39.153 30.551 1.00 41.45 3791 ASP A CA 1
ATOM 607 C C . ASP A 1 95 ? 19.300 40.598 30.572 1.00 37.48 3791 ASP A C 1
ATOM 608 O O . ASP A 1 95 ? 18.911 41.150 29.535 1.00 38.05 3791 ASP A O 1
ATOM 613 N N . ASP A 1 96 ? 19.354 41.240 31.739 1.00 39.91 3792 ASP A N 1
ATOM 614 C CA . ASP A 1 96 ? 18.977 42.646 31.834 1.00 39.37 3792 ASP A CA 1
ATOM 615 C C . ASP A 1 96 ? 19.943 43.531 31.059 1.00 37.21 3792 ASP A C 1
ATOM 616 O O . ASP A 1 96 ? 19.525 44.468 30.371 1.00 37.31 3792 ASP A O 1
ATOM 621 N N . ILE A 1 97 ? 21.244 43.271 31.182 1.00 34.20 3793 ILE A N 1
ATOM 622 C CA . ILE A 1 97 ? 22.221 44.003 30.381 1.00 41.02 3793 ILE A CA 1
ATOM 623 C C . ILE A 1 97 ? 21.903 43.862 28.893 1.00 35.47 3793 ILE A C 1
ATOM 624 O O . ILE A 1 97 ? 21.965 44.837 28.136 1.00 35.58 3793 ILE A O 1
ATOM 629 N N . ILE A 1 98 ? 21.496 42.664 28.465 1.00 38.19 3794 ILE A N 1
ATOM 630 C CA . ILE A 1 98 ? 21.229 42.423 27.052 1.00 36.23 3794 ILE A CA 1
ATOM 631 C C . ILE A 1 98 ? 20.000 43.202 26.599 1.00 39.46 3794 ILE A C 1
ATOM 632 O O . ILE A 1 98 ? 20.024 43.891 25.569 1.00 36.86 3794 ILE A O 1
ATOM 637 N N . LYS A 1 99 ? 18.912 43.123 27.374 1.00 40.11 3795 LYS A N 1
ATOM 638 C CA . LYS A 1 99 ? 17.639 43.698 26.952 1.00 39.36 3795 LYS A CA 1
ATOM 639 C C . LYS A 1 99 ? 17.516 45.192 27.241 1.00 39.67 3795 LYS A C 1
ATOM 640 O O . LYS A 1 99 ? 16.684 45.858 26.616 1.00 41.64 3795 LYS A O 1
ATOM 646 N N . ASN A 1 100 ? 18.317 45.740 28.155 1.00 38.49 3796 ASN A N 1
ATOM 647 C CA . ASN A 1 100 ? 18.196 47.153 28.524 1.00 39.58 3796 ASN A CA 1
ATOM 648 C C . ASN A 1 100 ? 19.081 47.975 27.593 1.00 38.84 3796 ASN A C 1
ATOM 649 O O . ASN A 1 100 ? 20.149 48.469 27.959 1.00 37.34 3796 ASN A O 1
ATOM 654 N N . TYR A 1 101 ? 18.610 48.134 26.362 1.00 39.47 3797 TYR A N 1
ATOM 655 C CA . TYR A 1 101 ? 19.440 48.717 25.320 1.00 38.03 3797 TYR A CA 1
ATOM 656 C C . TYR A 1 101 ? 18.547 49.086 24.155 1.00 35.51 3797 TYR A C 1
ATOM 657 O O . TYR A 1 101 ? 17.583 48.375 23.850 1.00 38.09 3797 TYR A O 1
ATOM 666 N N . ASN A 1 102 ? 18.868 50.204 23.525 1.00 39.36 3798 ASN A N 1
ATOM 667 C CA . ASN A 1 102 ? 18.203 50.654 22.313 1.00 39.57 3798 ASN A CA 1
ATOM 668 C C . ASN A 1 102 ? 19.086 50.269 21.126 1.00 34.84 3798 ASN A C 1
ATOM 669 O O . ASN A 1 102 ? 20.134 50.878 20.903 1.00 34.91 3798 ASN A O 1
ATOM 674 N N . TYR A 1 103 ? 18.668 49.263 20.366 1.00 34.13 3799 TYR A N 1
ATOM 675 C CA . TYR A 1 103 ? 19.456 48.775 19.238 1.00 35.06 3799 TYR A CA 1
ATOM 676 C C . TYR A 1 103 ? 19.179 49.522 17.933 1.00 37.62 3799 TYR A C 1
ATOM 677 O O . TYR A 1 103 ? 19.589 49.050 16.874 1.00 42.77 3799 TYR A O 1
ATOM 686 N N . GLY A 1 104 ? 18.508 50.674 17.979 1.00 37.83 3800 GLY A N 1
ATOM 687 C CA . GLY A 1 104 ? 18.131 51.343 16.743 1.00 36.75 3800 GLY A CA 1
ATOM 688 C C . GLY A 1 104 ? 19.320 51.776 15.907 1.00 39.15 3800 GLY A C 1
ATOM 689 O O . GLY A 1 104 ? 19.392 51.484 14.708 1.00 38.25 3800 GLY A O 1
ATOM 690 N N . GLU A 1 105 ? 20.275 52.478 16.529 1.00 37.55 3801 GLU A N 1
ATOM 691 C CA . GLU A 1 105 ? 21.400 53.035 15.779 1.00 34.78 3801 GLU A CA 1
ATOM 692 C C . GLU A 1 105 ? 22.315 51.942 15.224 1.00 37.95 3801 GLU A C 1
ATOM 693 O O . GLU A 1 105 ? 22.796 52.029 14.078 1.00 33.52 3801 GLU A O 1
ATOM 699 N N . ILE A 1 106 ? 22.589 50.922 16.033 1.00 34.78 3802 ILE A N 1
ATOM 700 C CA . ILE A 1 106 ? 23.355 49.777 15.554 1.00 35.19 3802 ILE A CA 1
ATOM 701 C C . ILE A 1 106 ? 22.671 49.148 14.343 1.00 32.23 3802 ILE A C 1
ATOM 702 O O . ILE A 1 106 ? 23.318 48.861 13.335 1.00 36.28 3802 ILE A O 1
ATOM 707 N N . ASN A 1 107 ? 21.350 48.928 14.428 1.00 30.33 3803 ASN A N 1
ATOM 708 C CA . ASN A 1 107 ? 20.619 48.280 13.339 1.00 30.74 3803 ASN A CA 1
ATOM 709 C C . ASN A 1 107 ? 20.659 49.121 12.067 1.00 36.01 3803 ASN A C 1
ATOM 710 O O . ASN A 1 107 ? 20.759 48.585 10.947 1.00 34.29 3803 ASN A O 1
ATOM 715 N N . GLU A 1 108 ? 20.596 50.446 12.222 1.00 34.46 3804 GLU A N 1
ATOM 716 C CA . GLU A 1 108 ? 20.736 51.333 11.073 1.00 36.81 3804 GLU A CA 1
ATOM 717 C C . GLU A 1 108 ? 22.104 51.170 10.419 1.00 35.11 3804 GLU A C 1
ATOM 718 O O . GLU A 1 108 ? 22.213 51.148 9.185 1.00 36.58 3804 GLU A O 1
ATOM 721 N N . LEU A 1 109 ? 23.162 51.071 11.225 1.00 31.77 3805 LEU A N 1
ATOM 722 C CA . LEU A 1 109 ? 24.484 50.845 10.646 1.00 34.52 3805 LEU A CA 1
ATOM 723 C C . LEU A 1 109 ? 24.541 49.492 9.949 1.00 34.99 3805 LEU A C 1
ATOM 724 O O . LEU A 1 109 ? 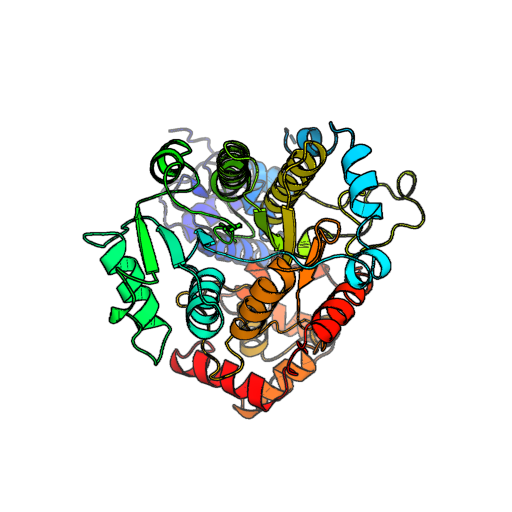25.073 49.372 8.839 1.00 38.01 3805 LEU A O 1
ATOM 729 N N . LEU A 1 110 ? 23.994 48.463 10.596 1.00 32.80 3806 LEU A N 1
ATOM 730 C CA . LEU A 1 110 ? 23.976 47.126 10.018 1.00 31.94 3806 LEU A CA 1
ATOM 731 C C . LEU A 1 110 ? 23.316 47.134 8.644 1.00 35.40 3806 LEU A C 1
ATOM 732 O O . LEU A 1 110 ? 23.752 46.412 7.736 1.00 31.66 3806 LEU A O 1
ATOM 737 N N . GLN A 1 111 ? 22.278 47.966 8.462 1.00 32.21 3807 GLN A N 1
ATOM 738 C CA . GLN A 1 111 ? 21.612 48.032 7.161 1.00 35.34 3807 GLN A CA 1
ATOM 739 C C . GLN A 1 111 ? 22.534 48.529 6.049 1.00 29.16 3807 GLN A C 1
ATOM 740 O O . GLN A 1 111 ? 22.274 48.247 4.878 1.00 31.53 3807 GLN A O 1
ATOM 746 N N . GLU A 1 112 ? 23.617 49.217 6.383 1.00 28.28 3808 GLU A N 1
ATOM 747 C CA . GLU A 1 112 ? 24.576 49.634 5.376 1.00 31.77 3808 GLU A CA 1
ATOM 748 C C . GLU A 1 112 ? 25.502 48.505 4.931 1.00 32.50 3808 GLU A C 1
ATOM 749 O O . GLU A 1 112 ? 26.263 48.706 3.980 1.00 29.89 3808 GLU A O 1
ATOM 755 N N . ASN A 1 113 ? 25.443 47.329 5.571 1.00 26.84 3809 ASN A N 1
ATOM 756 C CA . ASN A 1 113 ? 26.410 46.248 5.335 1.00 30.00 3809 ASN A CA 1
ATOM 757 C C . ASN A 1 113 ? 25.908 45.337 4.208 1.00 28.50 3809 ASN A C 1
ATOM 758 O O . ASN A 1 113 ? 25.438 44.219 4.419 1.00 31.26 3809 ASN A O 1
ATOM 763 N N . THR A 1 114 ? 26.033 45.823 2.980 1.00 30.13 3810 THR A N 1
ATOM 764 C CA . THR A 1 114 ? 25.475 45.142 1.823 1.00 28.87 3810 THR A CA 1
ATOM 765 C C . THR A 1 114 ? 26.561 44.830 0.803 1.00 26.70 3810 THR A C 1
ATOM 766 O O . THR A 1 114 ? 27.659 45.399 0.831 1.00 26.68 3810 THR A O 1
ATOM 770 N N . TRP A 1 115 ? 26.228 43.937 -0.132 1.00 27.29 3811 TRP A N 1
ATOM 771 C CA . TRP A 1 115 ? 27.102 43.756 -1.282 1.00 25.28 3811 TRP A CA 1
ATOM 772 C C . TRP A 1 115 ? 27.313 45.078 -2.016 1.00 27.16 3811 TRP A C 1
ATOM 773 O O . TRP A 1 115 ? 28.419 45.366 -2.486 1.00 23.94 3811 TRP A O 1
ATOM 784 N N . GLU A 1 116 ? 26.257 45.889 -2.134 1.00 27.99 3812 GLU A N 1
ATOM 785 C CA . GLU A 1 116 ? 26.369 47.134 -2.888 1.00 26.00 3812 GLU A CA 1
ATOM 786 C C . GLU A 1 116 ? 27.428 48.042 -2.282 1.00 26.72 3812 GLU A C 1
ATOM 787 O O . GLU A 1 116 ? 28.287 48.582 -2.995 1.00 25.51 3812 GLU A O 1
ATOM 793 N N . ASN A 1 117 ? 27.406 48.197 -0.957 1.00 25.49 3813 ASN A N 1
ATOM 794 C CA . ASN A 1 117 ? 28.337 49.138 -0.340 1.00 27.52 3813 ASN A CA 1
ATOM 795 C C . ASN A 1 117 ? 29.758 48.595 -0.309 1.00 29.01 3813 ASN A C 1
ATOM 796 O O . ASN A 1 117 ? 30.715 49.374 -0.375 1.00 27.30 3813 ASN A O 1
ATOM 801 N N . PHE A 1 118 ? 29.931 47.270 -0.256 1.00 28.66 3814 PHE A N 1
ATOM 802 C CA . PHE A 1 118 ? 31.271 46.728 -0.435 1.00 22.70 3814 PHE A CA 1
ATOM 803 C C . PHE A 1 118 ? 31.782 47.011 -1.841 1.00 27.88 3814 PHE A C 1
ATOM 804 O O . PHE A 1 118 ? 32.905 47.498 -2.033 1.00 29.28 3814 PHE A O 1
ATOM 812 N N . PHE A 1 119 ? 30.964 46.705 -2.844 1.00 27.70 3815 PHE A N 1
ATOM 813 C CA . PHE A 1 119 ? 31.428 46.808 -4.217 1.00 28.69 3815 PHE A CA 1
ATOM 814 C C . PHE A 1 119 ? 31.680 48.262 -4.612 1.00 35.32 3815 PHE A C 1
ATOM 815 O O . PHE A 1 119 ? 32.649 48.556 -5.325 1.00 30.03 3815 PHE A O 1
ATOM 823 N N . ASP A 1 120 ? 30.846 49.191 -4.138 1.00 28.30 3816 ASP A N 1
ATOM 824 C CA . ASP A 1 120 ? 31.028 50.586 -4.514 1.00 33.16 3816 ASP A CA 1
ATOM 825 C C . ASP A 1 120 ? 32.042 51.325 -3.657 1.00 33.26 3816 ASP A C 1
ATOM 826 O O . ASP A 1 120 ? 32.537 52.369 -4.089 1.00 32.74 3816 ASP A O 1
ATOM 831 N N . GLY A 1 121 ? 32.358 50.821 -2.451 1.00 32.81 3817 GLY A N 1
ATOM 832 C CA . GLY A 1 121 ? 33.220 51.549 -1.545 1.00 33.32 3817 GLY A CA 1
ATOM 833 C C . GLY A 1 121 ? 34.697 51.490 -1.904 1.00 32.76 3817 GLY A C 1
ATOM 834 O O . GLY A 1 121 ? 35.146 50.719 -2.758 1.00 36.02 3817 GLY A O 1
ATOM 835 N N . GLU A 1 122 ? 35.465 52.345 -1.228 1.00 32.20 3818 GLU A N 1
ATOM 836 C CA 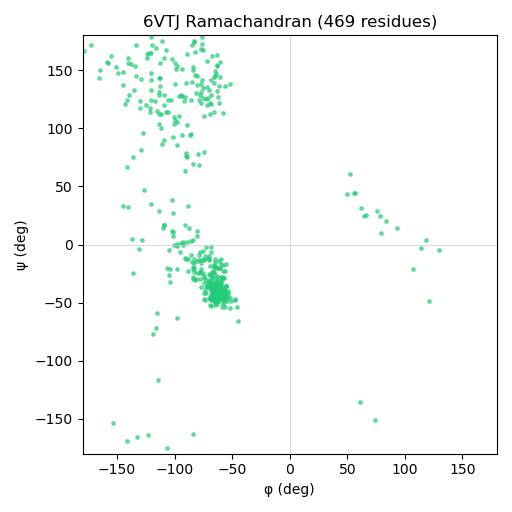. GLU A 1 122 ? 36.918 52.327 -1.336 1.00 37.57 3818 GLU A CA 1
ATOM 837 C C . GLU A 1 122 ? 37.498 51.454 -0.223 1.00 29.94 3818 GLU A C 1
ATOM 838 O O . GLU A 1 122 ? 37.163 51.619 0.953 1.00 36.89 3818 GLU A O 1
ATOM 841 N N . ASN A 1 123 ? 38.342 50.510 -0.606 1.00 34.40 3819 ASN A N 1
ATOM 842 C CA . ASN A 1 123 ? 38.980 49.648 0.369 1.00 37.70 3819 ASN A CA 1
ATOM 843 C C . ASN A 1 123 ? 39.877 50.475 1.286 1.00 39.99 3819 ASN A C 1
ATOM 844 O O . ASN A 1 123 ? 40.350 51.551 0.915 1.00 36.86 3819 ASN A O 1
ATOM 849 N N . LEU A 1 124 ? 40.082 49.976 2.506 1.00 38.47 3820 LEU A N 1
ATOM 850 C CA . LEU A 1 124 ? 40.903 50.632 3.514 1.00 35.57 3820 LEU A CA 1
ATOM 851 C C . LEU A 1 124 ? 42.284 49.981 3.535 1.00 41.34 3820 LEU A C 1
ATOM 852 O O . LEU A 1 124 ? 42.455 48.836 3.112 1.00 44.05 3820 LEU A O 1
ATOM 857 N N . GLU A 1 125 ? 43.283 50.723 4.005 1.00 38.49 3821 GLU A N 1
ATOM 858 C CA . GLU A 1 125 ? 44.624 50.163 4.109 1.00 42.76 3821 GLU A CA 1
ATOM 859 C C . GLU A 1 125 ? 44.811 49.513 5.473 1.00 38.98 3821 GLU A C 1
ATOM 860 O O . GLU A 1 125 ? 44.371 50.048 6.491 1.00 38.68 3821 GLU A O 1
ATOM 866 N N . LEU A 1 126 ? 45.458 48.346 5.485 1.00 37.42 3822 LEU A N 1
ATOM 867 C CA . LEU A 1 126 ? 45.745 47.676 6.751 1.00 34.91 3822 LEU A CA 1
ATOM 868 C C . LEU A 1 126 ? 46.772 48.456 7.567 1.00 33.88 3822 LEU A C 1
ATOM 869 O O . LEU A 1 126 ? 46.540 48.766 8.740 1.00 37.19 3822 LEU A O 1
ATOM 874 N N . GLY A 1 127 ? 47.916 48.785 6.964 1.00 37.72 3823 GLY A N 1
ATOM 875 C CA . GLY A 1 127 ? 48.904 49.551 7.705 1.00 34.60 3823 GLY A CA 1
ATOM 876 C C . GLY A 1 127 ? 49.616 48.697 8.746 1.00 38.06 3823 GLY A C 1
ATOM 877 O O . GLY A 1 127 ? 49.767 47.481 8.600 1.00 34.56 3823 GLY A O 1
ATOM 878 N N . ASN A 1 128 ? 50.059 49.349 9.818 1.00 35.08 3824 ASN A N 1
ATOM 879 C CA . ASN A 1 128 ? 50.663 48.640 10.933 1.00 32.79 3824 ASN A CA 1
ATOM 880 C C . ASN A 1 128 ? 49.586 48.143 11.885 1.00 32.29 3824 ASN A C 1
ATOM 881 O O . ASN A 1 128 ? 48.631 48.859 12.195 1.00 32.66 3824 ASN A O 1
ATOM 886 N N . VAL A 1 129 ? 49.763 46.928 12.391 1.00 32.45 3825 VAL A N 1
ATOM 887 C CA . VAL A 1 129 ? 48.716 46.243 13.142 1.00 30.53 3825 VAL A CA 1
ATOM 888 C C . VAL A 1 129 ? 49.130 46.100 14.597 1.00 28.83 3825 VAL A C 1
ATOM 889 O O . VAL A 1 129 ? 50.282 45.775 14.891 1.00 31.52 3825 VAL A O 1
ATOM 893 N N . LEU A 1 130 ? 48.196 46.361 15.501 1.00 27.48 3826 LEU A N 1
ATOM 894 C CA . LEU A 1 130 ? 48.282 45.908 16.882 1.00 30.38 3826 LEU A CA 1
ATOM 895 C C . LEU A 1 130 ? 47.471 44.617 16.980 1.00 29.54 3826 LEU A C 1
ATOM 896 O O . LEU A 1 130 ? 46.244 44.640 16.864 1.00 30.08 3826 LEU A O 1
ATOM 901 N N . LEU A 1 131 ? 48.151 43.495 17.174 1.00 26.30 3827 LEU A N 1
ATOM 902 C CA . LEU A 1 131 ? 47.520 42.193 17.320 1.00 30.59 3827 LEU A CA 1
ATOM 903 C C . LEU A 1 131 ? 47.497 41.774 18.788 1.00 26.39 3827 LEU A C 1
ATOM 904 O O . LEU A 1 131 ? 48.553 41.699 19.446 1.00 30.15 3827 LEU A O 1
ATOM 909 N N . THR A 1 132 ? 46.302 41.477 19.286 1.00 26.16 3828 THR A N 1
ATOM 910 C CA . THR A 1 132 ? 46.154 40.833 20.581 1.00 28.87 3828 THR A CA 1
ATOM 911 C C . THR A 1 132 ? 45.932 39.346 20.369 1.00 30.24 3828 THR A C 1
ATOM 912 O O . THR A 1 132 ? 45.380 38.928 19.351 1.00 29.21 3828 THR A O 1
ATOM 916 N N . GLY A 1 133 ? 46.357 38.557 21.351 1.00 29.06 3829 GLY A N 1
ATOM 917 C CA . GLY A 1 133 ? 46.190 37.124 21.295 1.00 27.73 3829 GLY A CA 1
ATOM 918 C C . GLY A 1 133 ? 47.155 36.419 20.374 1.00 34.95 3829 GLY A C 1
ATOM 919 O O . GLY A 1 133 ? 46.822 35.353 19.837 1.00 32.67 3829 GLY A O 1
ATOM 920 N N . ALA A 1 134 ? 48.353 36.978 20.177 1.00 33.22 3830 ALA A N 1
ATOM 921 C CA . ALA A 1 134 ? 49.283 36.413 19.202 1.00 32.78 3830 ALA A CA 1
ATOM 922 C C . ALA A 1 134 ? 49.757 35.009 19.571 1.00 34.64 3830 ALA A C 1
ATOM 923 O O . ALA A 1 134 ? 50.311 34.319 18.712 1.00 34.87 3830 ALA A O 1
ATOM 925 N N . THR A 1 135 ? 49.564 34.567 20.817 1.00 31.80 3831 THR A N 1
ATOM 926 C CA . THR A 1 135 ? 50.028 33.253 21.246 1.00 32.23 3831 THR A CA 1
ATOM 927 C C . THR A 1 135 ? 48.956 32.182 21.166 1.00 38.65 3831 THR A C 1
ATOM 928 O O . THR A 1 135 ? 49.258 31.011 21.424 1.00 37.31 3831 THR A O 1
ATOM 932 N N . GLY A 1 136 ? 47.712 32.547 20.861 1.00 35.16 3832 GLY A N 1
ATOM 933 C CA . GLY A 1 136 ? 46.680 31.552 20.685 1.00 32.92 3832 GLY A CA 1
ATOM 934 C C . GLY A 1 136 ? 46.728 31.002 19.284 1.00 30.79 3832 GLY A C 1
ATOM 935 O O . GLY A 1 136 ? 47.475 31.481 18.429 1.00 29.06 3832 GLY A O 1
ATOM 936 N N . PHE A 1 137 ? 45.893 29.981 19.048 1.00 26.41 3833 PHE A N 1
ATOM 937 C CA . PHE A 1 137 ? 45.876 29.279 17.764 1.00 27.87 3833 PHE A CA 1
ATOM 938 C C . PHE A 1 137 ? 45.600 30.234 16.604 1.00 28.46 3833 PHE A C 1
ATOM 939 O O . PHE A 1 137 ? 46.309 30.222 15.589 1.00 28.60 3833 PHE A O 1
ATOM 947 N N . LEU A 1 138 ? 44.558 31.054 16.724 1.00 22.91 3834 LEU A N 1
ATOM 948 C CA . LEU A 1 138 ? 44.247 31.987 15.651 1.00 27.61 3834 LEU A CA 1
ATOM 949 C C . LEU A 1 138 ? 45.308 33.082 15.551 1.00 25.38 3834 LEU A C 1
ATOM 950 O O . LEU A 1 138 ? 45.834 33.343 14.462 1.00 26.13 3834 LEU A O 1
ATOM 955 N N . GLY A 1 139 ? 45.678 33.682 16.689 1.00 23.91 3835 GLY A N 1
ATOM 956 C CA . GLY A 1 139 ? 46.553 34.850 16.670 1.00 25.91 3835 GLY A CA 1
ATOM 957 C C . GLY A 1 139 ? 47.908 34.599 16.033 1.00 27.99 3835 GLY A C 1
ATOM 958 O O . GLY A 1 139 ? 48.423 35.451 15.295 1.00 31.54 3835 GLY A O 1
ATOM 959 N N . ILE A 1 140 ? 48.508 33.434 16.311 1.00 28.06 3836 ILE A N 1
ATOM 960 C CA . ILE A 1 140 ? 49.808 33.096 15.737 1.00 29.18 3836 ILE A CA 1
ATOM 961 C C . ILE A 1 140 ? 49.715 32.994 14.226 1.00 29.42 3836 ILE A C 1
ATOM 962 O O . ILE A 1 140 ? 50.651 33.361 13.501 1.00 25.90 3836 ILE A O 1
ATOM 967 N N . HIS A 1 141 ? 48.586 32.522 13.720 1.00 27.97 3837 HIS A N 1
ATOM 968 C CA . HIS A 1 141 ? 48.461 32.381 12.281 1.00 26.15 3837 HIS A CA 1
ATOM 969 C C . HIS A 1 141 ? 48.107 33.688 11.606 1.00 24.89 3837 HIS A C 1
ATOM 970 O O . HIS A 1 141 ? 48.494 33.901 10.453 1.00 26.98 3837 HIS A O 1
ATOM 977 N N . ILE A 1 142 ? 47.393 34.580 12.305 1.00 26.69 3838 ILE A N 1
ATOM 978 C CA . ILE A 1 142 ? 47.275 35.955 11.818 1.00 24.04 3838 ILE A CA 1
ATOM 979 C C . ILE A 1 142 ? 48.659 36.594 11.709 1.00 24.96 3838 ILE A C 1
ATOM 980 O O . ILE A 1 142 ? 48.964 37.277 10.731 1.00 26.17 3838 ILE A O 1
ATOM 985 N N . LEU A 1 143 ? 49.521 36.375 12.707 1.00 27.46 3839 LEU A N 1
ATOM 986 C CA . LEU A 1 143 ? 50.864 36.946 12.645 1.00 25.32 3839 LEU A CA 1
ATOM 987 C C . LEU A 1 143 ? 51.653 36.339 11.487 1.00 30.40 3839 LEU A C 1
ATOM 98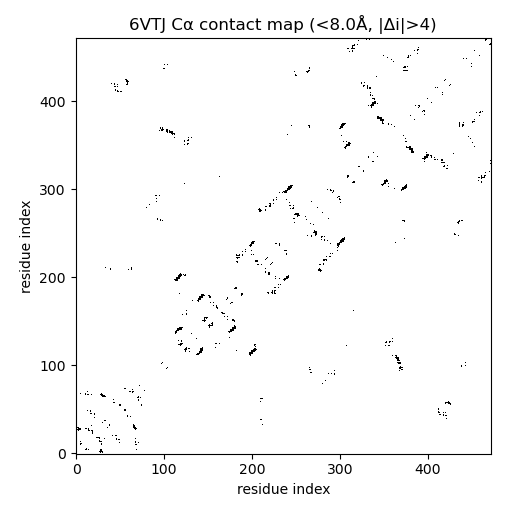8 O O . LEU A 1 143 ? 52.341 37.050 10.736 1.00 27.72 3839 LEU A O 1
ATOM 993 N N . TYR A 1 144 ? 51.576 35.022 11.341 1.00 29.15 3840 TYR A N 1
ATOM 994 C CA . TYR A 1 144 ? 52.190 34.347 10.202 1.00 32.86 3840 TYR A CA 1
ATOM 995 C C . TYR A 1 144 ? 51.759 34.967 8.876 1.00 30.55 3840 TYR A C 1
ATOM 996 O O . TYR A 1 144 ? 52.599 35.389 8.073 1.00 32.89 3840 TYR A O 1
ATOM 1005 N N . GLU A 1 145 ? 50.446 35.053 8.637 1.00 30.62 3841 GLU A N 1
ATOM 1006 C CA . GLU A 1 145 ? 49.983 35.579 7.357 1.00 32.16 3841 GLU A CA 1
ATOM 1007 C C . GLU A 1 145 ? 50.338 37.047 7.188 1.00 30.79 3841 GLU A C 1
ATOM 1008 O O . GLU A 1 145 ? 50.566 37.503 6.059 1.00 29.89 3841 GLU A O 1
ATOM 1014 N N . PHE A 1 146 ? 50.377 37.813 8.277 1.00 28.93 3842 PHE A N 1
ATOM 1015 C CA . PHE A 1 146 ? 50.753 39.215 8.145 1.00 29.54 3842 PHE A CA 1
ATOM 1016 C C . PHE A 1 146 ? 52.197 39.326 7.680 1.00 31.04 3842 PHE A C 1
ATOM 1017 O O . PHE A 1 146 ? 52.511 40.099 6.774 1.00 32.83 3842 PHE A O 1
ATOM 1025 N N . ILE A 1 147 ? 53.092 38.566 8.316 1.00 28.57 3843 ILE A N 1
ATOM 1026 C CA . ILE A 1 147 ? 54.486 38.520 7.890 1.00 32.98 3843 ILE A CA 1
ATOM 1027 C C . ILE A 1 147 ? 54.570 38.176 6.418 1.00 35.36 3843 ILE A C 1
ATOM 1028 O O . ILE A 1 147 ? 55.338 38.788 5.665 1.00 35.01 3843 ILE A O 1
ATOM 1033 N N . LYS A 1 148 ? 53.781 37.186 5.984 1.00 32.82 3844 LYS A N 1
ATOM 1034 C CA . LYS A 1 148 ? 53.964 36.639 4.646 1.00 33.03 3844 LYS A CA 1
ATOM 1035 C C . LYS A 1 148 ? 53.334 37.485 3.553 1.00 39.56 3844 LYS A C 1
ATOM 1036 O O . LYS A 1 148 ? 53.782 37.400 2.405 1.00 42.27 3844 LYS A O 1
ATOM 1040 N N . SER A 1 149 ? 52.317 38.297 3.868 1.00 36.91 3845 SER A N 1
ATOM 1041 C CA . SER A 1 149 ? 51.511 38.925 2.827 1.00 39.46 3845 SER A CA 1
ATOM 1042 C C . SER A 1 149 ? 51.300 40.418 2.993 1.00 42.27 3845 SER A C 1
ATOM 1043 O O . SER A 1 149 ? 50.675 41.024 2.120 1.00 45.51 3845 SER A O 1
ATOM 1046 N N . GLU A 1 150 ? 51.768 41.024 4.073 1.00 38.17 3846 GLU A N 1
ATOM 1047 C CA . GLU A 1 150 ? 51.574 42.442 4.299 1.00 37.75 3846 GLU A CA 1
ATOM 1048 C C . GLU A 1 150 ? 52.925 43.123 4.414 1.00 38.55 3846 GLU A C 1
ATOM 1049 O O . GLU A 1 150 ? 53.951 42.474 4.624 1.00 39.87 3846 GLU A O 1
ATOM 1055 N N . GLU A 1 151 ? 52.911 44.451 4.307 1.00 40.85 3847 GLU A N 1
ATOM 1056 C CA . GLU A 1 151 ? 54.147 45.213 4.236 1.00 39.49 3847 GLU A CA 1
ATOM 1057 C C . GLU A 1 151 ? 54.507 45.935 5.531 1.00 40.66 3847 GLU A C 1
ATOM 1058 O O . GLU A 1 151 ? 55.684 46.254 5.735 1.00 46.99 3847 GLU A O 1
ATOM 1061 N N . GLY A 1 152 ? 53.553 46.188 6.411 1.00 40.99 3848 GLY A N 1
ATOM 1062 C CA . GLY A 1 152 ? 53.797 47.031 7.565 1.00 37.99 3848 GLY A CA 1
ATOM 1063 C C . GLY A 1 152 ? 54.419 46.302 8.742 1.00 38.98 3848 GLY A C 1
ATOM 1064 O O . GLY A 1 152 ? 54.987 45.214 8.619 1.00 41.33 3848 GLY A O 1
ATOM 1065 N N . LYS A 1 153 ? 54.328 46.943 9.902 1.00 37.65 3849 LYS A N 1
ATOM 1066 C CA . LYS A 1 153 ? 54.801 46.394 11.165 1.00 39.20 3849 LYS A CA 1
ATOM 1067 C C . LYS A 1 153 ? 53.633 45.777 11.923 1.00 33.32 3849 LYS A C 1
ATOM 1068 O O . LYS A 1 153 ? 52.484 46.194 11.757 1.00 34.30 3849 LYS A O 1
ATOM 1074 N N . ILE A 1 154 ? 53.930 44.803 12.779 1.00 31.53 3850 ILE A N 1
ATOM 1075 C CA . ILE A 1 154 ? 52.907 44.190 13.618 1.00 31.71 3850 ILE A CA 1
ATOM 1076 C C . ILE A 1 154 ? 53.390 44.166 15.068 1.00 30.29 3850 ILE A C 1
ATOM 1077 O O . ILE A 1 154 ? 54.414 43.549 15.386 1.00 31.61 3850 ILE A O 1
ATOM 1082 N N . TYR A 1 155 ? 52.664 44.858 15.934 1.00 30.05 3851 TYR A N 1
ATOM 1083 C CA . TYR A 1 155 ? 52.886 44.856 17.371 1.00 30.20 3851 TYR A CA 1
ATOM 1084 C C . TYR A 1 155 ? 52.045 43.754 17.996 1.00 32.69 3851 TYR A C 1
ATOM 1085 O O . TYR A 1 155 ? 50.831 43.725 17.800 1.00 33.56 3851 TYR A O 1
ATOM 1094 N N . CYS A 1 156 ? 52.666 42.886 18.782 1.00 30.02 3852 CYS A N 1
ATOM 1095 C CA . CYS A 1 156 ? 51.962 41.754 19.384 1.00 31.77 3852 CYS A CA 1
ATOM 1096 C C . CYS A 1 156 ? 51.966 41.938 20.889 1.00 36.41 3852 CYS A C 1
ATOM 1097 O O . CYS A 1 156 ? 53.030 41.894 21.512 1.00 35.67 3852 CYS A O 1
ATOM 1100 N N . MET A 1 157 ? 50.789 42.120 21.473 1.00 36.16 3853 MET A N 1
ATOM 1101 C CA . MET A 1 157 ? 50.690 42.323 22.914 1.00 38.56 3853 MET A CA 1
ATOM 1102 C C . MET A 1 157 ? 50.482 40.988 23.624 1.00 38.58 3853 MET A C 1
ATOM 1103 O O . MET A 1 157 ? 49.510 40.279 23.347 1.00 40.55 3853 MET A O 1
ATOM 1108 N N . LEU A 1 158 ? 51.350 40.670 24.553 1.00 35.82 38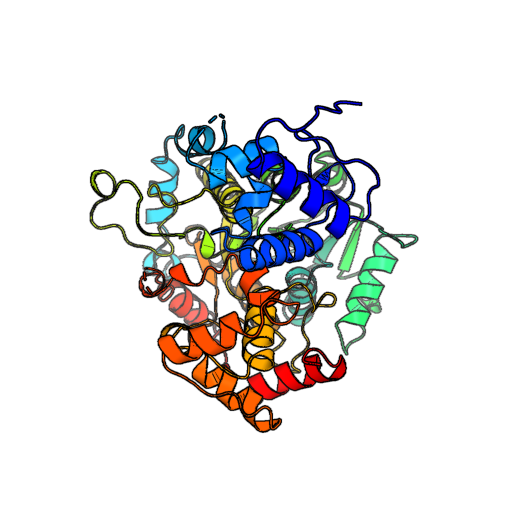54 LEU A N 1
ATOM 1109 C CA . LEU A 1 158 ? 51.265 39.464 25.301 1.00 35.84 3854 LEU A CA 1
ATOM 1110 C C . LEU A 1 158 ? 51.949 39.514 26.664 1.00 39.20 3854 LEU A C 1
ATOM 1111 O O . LEU A 1 158 ? 52.754 40.354 26.917 1.00 33.73 3854 LEU A O 1
ATOM 1116 N N . ARG A 1 159 ? 51.591 38.585 27.528 1.00 37.51 3855 ARG A N 1
ATOM 1117 C CA . ARG A 1 159 ? 52.222 38.449 28.833 1.00 40.34 3855 ARG A CA 1
ATOM 1118 C C . ARG A 1 159 ? 53.503 37.630 28.711 1.00 40.61 3855 ARG A C 1
ATOM 1119 O O . ARG A 1 159 ? 53.614 36.745 27.860 1.00 38.99 3855 ARG A O 1
ATOM 1125 N N . LYS A 1 160 ? 54.470 37.912 29.592 1.00 42.41 3856 LYS A N 1
ATOM 1126 C CA . LYS A 1 160 ? 55.722 37.153 29.568 1.00 42.13 3856 LYS A CA 1
ATOM 1127 C C . LYS A 1 160 ? 55.506 35.681 29.906 1.00 43.12 3856 LYS A C 1
ATOM 1128 O O . LYS A 1 160 ? 56.266 34.819 29.444 1.00 42.26 3856 LYS A O 1
ATOM 1130 N N . GLY A 1 161 ? 54.490 35.372 30.710 1.00 46.07 3857 GLY A N 1
ATOM 1131 C CA . GLY A 1 161 ? 54.249 33.994 31.106 1.00 44.41 3857 GLY A CA 1
ATOM 1132 C C . GLY A 1 161 ? 55.423 33.408 31.874 1.00 49.43 3857 GLY A C 1
ATOM 1133 O O . GLY A 1 161 ? 56.014 34.047 32.754 1.00 47.84 3857 GLY A O 1
ATOM 1134 N N . LYS A 1 162 ? 55.783 32.178 31.517 1.00 47.53 3858 LYS A N 1
ATOM 1135 C CA . LYS A 1 162 ? 56.902 31.472 32.124 1.00 48.63 3858 LYS A CA 1
ATOM 1136 C C . LYS A 1 162 ? 58.255 31.886 31.560 1.00 54.47 3858 LYS A C 1
ATOM 1137 O O . LYS A 1 162 ? 59.253 31.209 31.845 1.00 53.86 3858 LYS A O 1
ATOM 1139 N N . PHE A 1 163 ? 58.316 32.975 30.790 1.00 49.59 3859 PHE A N 1
ATOM 1140 C CA . PHE A 1 163 ? 59.516 33.391 30.081 1.00 47.92 3859 PHE A CA 1
ATOM 1141 C C . PHE A 1 163 ? 60.119 34.638 30.706 1.00 45.16 3859 PHE A C 1
ATOM 1142 O O . PHE A 1 163 ? 59.455 35.385 31.425 1.00 50.52 3859 PHE A O 1
ATOM 1150 N N . ASP A 1 164 ? 61.399 34.862 30.401 1.00 46.21 3860 ASP A N 1
ATOM 1151 C CA . ASP A 1 164 ? 62.095 36.034 30.915 1.00 51.51 3860 ASP A CA 1
ATOM 1152 C C . ASP A 1 164 ? 61.542 37.331 30.341 1.00 52.15 3860 ASP A C 1
ATOM 1153 O O . ASP A 1 164 ? 61.689 38.391 30.964 1.00 51.48 3860 ASP A O 1
ATOM 1158 N N . SER A 1 165 ? 60.912 37.265 29.173 1.00 47.69 3861 SER A N 1
ATOM 1159 C CA . SER A 1 165 ? 60.387 38.437 28.488 1.00 42.40 3861 SER A CA 1
ATOM 1160 C C . SER A 1 165 ? 59.310 37.969 27.533 1.00 44.37 3861 SER A C 1
ATOM 1161 O O . SER A 1 165 ? 59.309 36.820 27.084 1.00 39.65 3861 SER A O 1
ATOM 1164 N N . CYS A 1 166 ? 58.401 38.880 27.205 1.00 44.63 3862 CYS A N 1
ATOM 1165 C CA . CYS A 1 166 ? 57.393 38.512 26.227 1.00 44.34 3862 CYS A CA 1
ATOM 1166 C C . CYS A 1 166 ? 58.015 38.260 24.857 1.00 41.40 3862 CYS A C 1
ATOM 1167 O O . CYS A 1 166 ? 57.454 37.497 24.059 1.00 38.82 3862 CYS A O 1
ATOM 1170 N N . GLN A 1 167 ? 59.193 38.842 24.595 1.00 38.66 3863 GLN A N 1
ATOM 1171 C CA . GLN A 1 167 ? 59.893 38.604 23.335 1.00 38.61 3863 GLN A CA 1
ATOM 1172 C C . GLN A 1 167 ? 60.323 37.143 23.200 1.00 40.06 3863 GLN A C 1
ATOM 1173 O O . GLN A 1 167 ? 60.162 36.533 22.133 1.00 30.10 3863 GLN A O 1
ATOM 1179 N N . GLU A 1 168 ? 60.856 36.561 24.275 1.00 39.20 3864 GLU A N 1
ATOM 1180 C CA . GLU A 1 168 ? 61.264 35.162 24.217 1.00 39.54 3864 GLU A CA 1
ATOM 1181 C C . GLU A 1 168 ? 60.053 34.237 24.101 1.00 35.17 3864 GLU A C 1
ATOM 1182 O O . GLU A 1 168 ? 60.101 33.234 23.383 1.00 36.62 3864 GLU A O 1
ATOM 1185 N N . ARG A 1 169 ? 58.946 34.584 24.765 1.00 35.67 3865 ARG A N 1
ATOM 1186 C CA . ARG A 1 169 ? 57.732 33.772 24.681 1.00 39.16 3865 ARG A CA 1
ATOM 1187 C C . ARG A 1 169 ? 57.141 33.775 23.272 1.00 34.66 3865 ARG A C 1
ATOM 1188 O O . ARG A 1 169 ? 56.753 32.718 22.749 1.00 35.25 3865 ARG A O 1
ATOM 1196 N N . LEU A 1 170 ? 57.019 34.961 22.659 1.00 32.64 3866 LEU A N 1
ATOM 1197 C CA . LEU A 1 170 ? 56.530 35.022 21.284 1.00 33.28 3866 LEU A CA 1
ATOM 1198 C C . LEU A 1 170 ? 57.446 34.255 20.337 1.00 35.02 3866 LEU A C 1
ATOM 1199 O O . LEU A 1 170 ? 56.965 33.535 19.454 1.00 33.54 3866 LEU A O 1
ATOM 1204 N N . ILE A 1 171 ? 58.769 34.373 20.516 1.00 39.58 3867 ILE A N 1
ATOM 1205 C CA . ILE A 1 171 ? 59.691 33.642 19.647 1.00 36.13 3867 ILE A CA 1
ATOM 1206 C C . ILE A 1 171 ? 59.502 32.136 19.802 1.00 35.58 3867 ILE A C 1
ATOM 1207 O O . ILE A 1 171 ? 59.536 31.377 18.818 1.00 36.46 3867 ILE A O 1
ATOM 1212 N N . ASP A 1 172 ? 59.274 31.683 21.033 1.00 36.63 3868 ASP A N 1
ATOM 1213 C CA . ASP A 1 172 ? 59.104 30.254 21.268 1.00 38.54 3868 ASP A CA 1
ATOM 1214 C C . ASP A 1 172 ? 57.826 29.734 20.627 1.00 36.65 3868 ASP A C 1
ATOM 1215 O O . ASP A 1 172 ? 57.820 28.648 20.039 1.00 37.03 3868 ASP A O 1
ATOM 1220 N N . VAL A 1 173 ? 56.733 30.489 20.739 1.00 32.90 3869 VAL A N 1
ATOM 1221 C CA . VAL A 1 173 ? 55.484 30.078 20.098 1.00 36.03 3869 VAL A CA 1
ATOM 1222 C C . VAL A 1 173 ? 55.639 30.063 18.579 1.00 34.20 3869 VAL A C 1
ATOM 1223 O O . VAL A 1 173 ? 55.166 29.139 17.891 1.00 36.17 3869 VAL A O 1
ATOM 1227 N N . MET A 1 174 ? 56.309 31.085 18.031 1.00 34.39 3870 MET A N 1
ATOM 1228 C CA . MET A 1 174 ? 56.540 31.146 16.591 1.00 34.63 3870 MET A CA 1
ATOM 1229 C C . MET A 1 174 ? 57.268 29.903 16.105 1.00 40.50 3870 MET A C 1
ATOM 1230 O O . MET A 1 174 ? 56.886 29.298 15.094 1.00 40.41 3870 MET A O 1
ATOM 1235 N N . ASN A 1 175 ? 58.327 29.504 16.821 1.00 37.59 3871 ASN A N 1
ATOM 1236 C CA . ASN A 1 175 ? 59.054 28.298 16.425 1.00 43.37 3871 ASN A CA 1
ATOM 1237 C C . ASN A 1 175 ? 58.233 27.035 16.669 1.00 41.20 3871 ASN A C 1
ATOM 1238 O O . ASN A 1 175 ? 58.387 26.047 15.944 1.00 42.92 3871 ASN A O 1
ATOM 1243 N N . ASP A 1 176 ? 57.372 27.047 17.686 1.00 38.88 3872 ASP A N 1
ATOM 1244 C CA . ASP A 1 176 ? 56.446 25.939 17.906 1.00 40.85 3872 ASP A CA 1
ATOM 1245 C C . ASP A 1 176 ? 55.572 25.672 16.686 1.00 35.89 3872 ASP A C 1
ATOM 1246 O O . ASP A 1 176 ? 55.321 24.511 16.335 1.00 38.57 3872 ASP A O 1
ATOM 1251 N N . TYR A 1 177 ? 55.069 26.733 16.047 1.00 36.73 3873 TYR A N 1
ATOM 1252 C CA . TYR A 1 177 ? 54.062 26.575 14.999 1.00 34.68 3873 TYR A CA 1
ATOM 1253 C C . TYR A 1 177 ? 54.612 26.608 13.577 1.00 37.24 3873 TYR A C 1
ATOM 1254 O O . TYR A 1 177 ? 53.933 26.140 12.658 1.00 35.49 3873 TYR A O 1
ATOM 1263 N N . PHE A 1 178 ? 55.787 27.181 13.348 1.00 40.60 3874 PHE A N 1
ATOM 1264 C CA . PHE A 1 178 ? 56.227 27.450 11.988 1.00 36.82 3874 PHE A CA 1
ATOM 1265 C C . PHE A 1 178 ? 57.422 26.590 11.613 1.00 39.56 3874 PHE A C 1
ATOM 1266 O O . PHE A 1 178 ? 58.321 26.351 12.431 1.00 38.78 3874 PHE A O 1
ATOM 1274 N N . ASP A 1 179 ? 57.422 26.170 10.347 1.00 45.30 3875 ASP A N 1
ATOM 1275 C CA . ASP A 1 179 ? 58.622 25.645 9.706 1.00 47.54 3875 ASP A CA 1
ATOM 1276 C C . ASP A 1 179 ? 59.651 26.746 9.495 1.00 41.93 3875 ASP A C 1
ATOM 1277 O O . ASP A 1 179 ? 60.817 26.596 9.882 1.00 40.56 3875 ASP A O 1
ATOM 1282 N N . GLU A 1 180 ? 59.238 27.856 8.873 1.00 39.70 3876 GLU A N 1
ATOM 1283 C CA . GLU A 1 180 ? 60.105 29.021 8.749 1.00 37.80 3876 GLU A CA 1
ATOM 1284 C C . GLU A 1 180 ? 60.499 29.542 10.119 1.00 43.54 3876 GLU A C 1
ATOM 1285 O O . GLU A 1 180 ? 59.694 29.554 11.059 1.00 40.46 3876 GLU A O 1
ATOM 1291 N N . ASP A 1 181 ? 61.723 30.024 10.209 1.00 39.04 3877 ASP A N 1
ATOM 1292 C CA . ASP A 1 181 ? 62.201 30.757 11.371 1.00 39.88 3877 ASP A CA 1
ATOM 1293 C C . ASP A 1 181 ? 62.089 32.243 11.042 1.00 37.39 3877 ASP A C 1
ATOM 1294 O O . ASP A 1 181 ? 62.889 32.783 10.279 1.00 36.54 3877 ASP A O 1
ATOM 1299 N N . PHE A 1 182 ? 61.095 32.914 11.618 1.00 37.90 3878 PHE A N 1
ATOM 1300 C CA . PHE A 1 182 ? 60.962 34.354 11.452 1.00 32.93 3878 PHE A CA 1
ATOM 1301 C C . PHE A 1 182 ? 61.465 35.127 12.674 1.00 38.38 3878 PHE A C 1
ATOM 1302 O O . PHE A 1 182 ? 61.034 36.266 12.910 1.00 33.08 3878 PHE A O 1
ATOM 1310 N N . THR A 1 183 ? 62.414 34.539 13.425 1.00 35.12 3879 THR A N 1
ATOM 1311 C CA . THR A 1 183 ? 62.994 35.203 14.597 1.00 33.40 3879 THR A CA 1
ATOM 1312 C C . THR A 1 183 ? 63.683 36.500 14.219 1.00 38.67 3879 THR A C 1
ATOM 1313 O O . THR A 1 183 ? 63.620 37.491 14.960 1.00 42.18 3879 THR A O 1
ATOM 1317 N N . ASP A 1 184 ? 64.402 36.492 13.097 1.00 33.70 3880 ASP A N 1
ATOM 1318 C CA . ASP A 1 184 ? 65.148 37.665 12.671 1.00 35.97 3880 ASP A CA 1
ATOM 1319 C C . ASP A 1 184 ? 64.250 38.838 12.320 1.00 32.88 3880 ASP A C 1
ATOM 1320 O O . ASP A 1 184 ? 64.750 39.955 12.181 1.00 40.36 3880 ASP A O 1
ATOM 1325 N N . LEU A 1 185 ? 62.947 38.633 12.187 1.00 31.95 3881 LEU A N 1
ATOM 1326 C CA . LEU A 1 185 ? 62.080 39.786 11.997 1.00 34.43 3881 LEU A CA 1
ATOM 1327 C C . LEU A 1 185 ? 61.676 40.424 13.314 1.00 31.36 3881 LEU A C 1
ATOM 1328 O O . LEU A 1 185 ? 61.175 41.549 13.311 1.00 35.56 3881 LEU A O 1
ATOM 1333 N N . VAL A 1 186 ? 61.877 39.733 14.435 1.00 33.48 3882 VAL A N 1
ATOM 1334 C CA . VAL A 1 186 ? 61.565 40.310 15.741 1.00 35.22 3882 VAL A CA 1
ATOM 1335 C C . VAL A 1 186 ? 62.543 41.438 16.014 1.00 34.36 3882 VAL A C 1
ATOM 1336 O O . VAL A 1 186 ? 63.763 41.230 16.033 1.00 33.41 3882 VAL A O 1
ATOM 1340 N N . GLY A 1 187 ? 62.012 42.637 16.215 1.00 38.48 3883 GLY A N 1
ATOM 1341 C CA . GLY A 1 187 ? 62.805 43.841 16.305 1.00 38.55 3883 GLY A CA 1
ATOM 1342 C C . GLY A 1 187 ? 62.695 44.740 15.093 1.00 36.83 3883 GLY A C 1
ATOM 1343 O O . GLY A 1 187 ? 63.004 45.927 15.197 1.00 43.26 3883 GLY A O 1
ATOM 1344 N N . SER A 1 188 ? 62.280 44.215 13.943 1.00 40.97 3884 SER A N 1
ATOM 1345 C CA . SER A 1 188 ? 62.042 45.056 12.770 1.00 40.28 3884 SER A CA 1
ATOM 1346 C C . SER A 1 188 ? 60.573 45.014 12.378 1.00 38.32 3884 SER A C 1
ATOM 1347 O O . SER A 1 188 ? 59.867 45.996 12.611 1.00 43.94 3884 SER A O 1
ATOM 1350 N N . ARG A 1 189 ? 60.068 43.906 11.820 1.00 43.18 3885 ARG A N 1
ATOM 1351 C CA . ARG A 1 189 ? 58.645 43.845 11.479 1.00 42.28 3885 ARG A CA 1
ATOM 1352 C C . ARG A 1 189 ? 57.776 43.452 12.669 1.00 38.38 3885 ARG A C 1
ATOM 1353 O O . ARG A 1 189 ? 56.617 43.875 12.737 1.00 41.65 3885 ARG A O 1
ATOM 1361 N N . ILE A 1 190 ? 58.300 42.662 13.612 1.00 36.45 3886 ILE A N 1
ATOM 1362 C CA . ILE A 1 190 ? 57.519 42.137 14.730 1.00 31.22 3886 ILE A CA 1
ATOM 1363 C C . ILE A 1 190 ? 57.953 42.834 16.012 1.00 32.69 3886 ILE A C 1
ATOM 1364 O O . ILE A 1 190 ? 59.112 42.718 16.428 1.00 33.81 3886 ILE A O 1
ATOM 1369 N N . ILE A 1 191 ? 57.014 43.510 16.668 1.00 28.08 3887 ILE A N 1
ATOM 1370 C CA . ILE A 1 191 ? 57.301 44.236 17.905 1.00 35.71 3887 ILE A CA 1
ATOM 1371 C C . ILE A 1 191 ? 56.570 43.588 19.078 1.00 31.72 3887 ILE A C 1
ATOM 1372 O O . ILE A 1 191 ? 55.354 43.755 19.219 1.00 34.33 3887 ILE A O 1
ATOM 1377 N N . PRO A 1 192 ? 57.261 42.827 19.924 1.00 35.73 3888 PRO A N 1
ATOM 1378 C CA . PRO A 1 192 ? 56.620 42.302 21.142 1.00 33.54 3888 PRO A CA 1
ATOM 1379 C C . PRO A 1 192 ? 56.351 43.413 22.153 1.00 35.00 3888 PRO A C 1
ATOM 1380 O O . PRO A 1 192 ? 57.230 44.221 22.450 1.00 38.14 3888 PRO A O 1
ATOM 1384 N N . ILE A 1 193 ? 55.134 43.433 22.699 1.00 35.51 3889 ILE A N 1
ATOM 1385 C CA . ILE A 1 193 ? 54.714 44.416 23.696 1.00 37.88 3889 ILE A CA 1
ATOM 1386 C C . ILE A 1 193 ? 54.196 43.661 24.919 1.00 38.93 3889 ILE A C 1
ATOM 1387 O O . ILE A 1 193 ? 53.222 42.900 24.820 1.00 39.41 3889 ILE A O 1
ATOM 1392 N N . GLU A 1 194 ? 54.827 43.879 26.071 1.00 36.35 3890 GLU A N 1
ATOM 1393 C CA . GLU A 1 194 ? 54.343 43.252 27.291 1.00 36.67 3890 GLU A CA 1
ATOM 1394 C C . GLU A 1 194 ? 53.014 43.877 27.681 1.00 35.52 3890 GLU A C 1
ATOM 1395 O O . GLU A 1 194 ? 52.928 45.093 27.894 1.00 39.14 3890 GLU A O 1
ATOM 1400 N N . GLY A 1 195 ? 51.974 43.067 27.778 1.00 35.89 3891 GLY A N 1
ATOM 1401 C CA . GLY A 1 195 ? 50.673 43.641 28.041 1.00 41.87 3891 GLY A CA 1
ATOM 1402 C C . GLY A 1 195 ? 49.586 42.598 28.158 1.00 40.06 3891 GLY A C 1
ATOM 1403 O O . GLY A 1 195 ? 49.754 41.435 27.773 1.00 34.82 3891 GLY A O 1
ATOM 1404 N N . ASP A 1 196 ? 48.453 43.066 28.674 1.00 40.35 3892 ASP A N 1
ATOM 1405 C CA . ASP A 1 196 ? 47.282 42.275 29.021 1.00 40.91 3892 ASP A CA 1
ATOM 1406 C C . ASP A 1 196 ? 46.081 43.142 28.664 1.00 38.98 3892 ASP A C 1
ATOM 1407 O O . ASP A 1 196 ? 45.957 44.253 29.191 1.00 37.63 3892 ASP A O 1
ATOM 1412 N N . ILE A 1 197 ? 45.199 42.664 27.777 1.00 35.88 3893 ILE A N 1
ATOM 1413 C CA . ILE A 1 197 ? 44.111 43.545 27.358 1.00 36.74 3893 ILE A CA 1
ATOM 1414 C C . ILE A 1 197 ? 43.160 43.869 28.516 1.00 33.51 3893 ILE A C 1
ATOM 1415 O O . ILE A 1 197 ? 42.414 44.849 28.429 1.00 34.02 3893 ILE A O 1
ATOM 1420 N N . THR A 1 198 ? 43.177 43.086 29.610 1.00 34.96 3894 THR A N 1
ATOM 1421 C CA . THR A 1 198 ? 42.304 43.375 30.753 1.00 38.19 3894 THR A CA 1
ATOM 1422 C C . THR A 1 198 ? 42.801 44.531 31.613 1.00 42.94 3894 THR A C 1
ATOM 1423 O O . THR A 1 198 ? 42.050 45.004 32.478 1.00 43.39 3894 THR A O 1
ATOM 1427 N N . GLU A 1 199 ? 44.042 44.968 31.426 1.00 41.55 3895 GLU A N 1
ATOM 1428 C CA . GLU A 1 199 ? 44.577 46.150 32.083 1.00 40.21 3895 GLU A CA 1
ATOM 1429 C C . GLU A 1 199 ? 44.645 47.262 31.048 1.00 39.19 3895 GLU A C 1
ATOM 1430 O O . GLU A 1 199 ? 45.424 47.181 30.095 1.00 44.36 3895 GLU A O 1
ATOM 1436 N N . ILE A 1 200 ? 43.844 48.305 31.249 1.00 40.17 3896 ILE A N 1
ATOM 1437 C CA . ILE A 1 200 ? 43.774 49.390 30.279 1.00 42.61 3896 ILE A CA 1
ATOM 1438 C C . ILE A 1 200 ? 45.089 50.168 30.205 1.00 43.56 3896 ILE A C 1
ATOM 1439 O O . ILE A 1 200 ? 45.485 50.627 29.122 1.00 45.18 3896 ILE A O 1
ATOM 1444 N N . ASP A 1 201 ? 45.802 50.305 31.328 1.00 44.93 3897 ASP A N 1
ATOM 1445 C CA . ASP A 1 201 ? 47.054 51.057 31.334 1.00 43.47 3897 ASP A CA 1
ATOM 1446 C C . ASP A 1 201 ? 48.103 50.438 30.420 1.00 42.71 3897 ASP A C 1
ATOM 1447 O O . ASP A 1 201 ? 48.974 51.152 29.909 1.00 44.61 3897 ASP A O 1
ATOM 1452 N N . ASP A 1 202 ? 48.051 49.119 30.210 1.00 43.94 3898 ASP A N 1
ATOM 1453 C CA . ASP A 1 202 ? 48.968 48.480 29.272 1.00 41.15 3898 ASP A CA 1
ATOM 1454 C C . ASP A 1 202 ? 48.819 49.015 27.854 1.00 40.93 3898 ASP A C 1
ATOM 1455 O O . ASP A 1 202 ? 49.735 48.841 27.046 1.00 43.95 3898 ASP A O 1
ATOM 1460 N N . PHE A 1 203 ? 47.681 49.633 27.521 1.00 38.77 3899 PHE A N 1
ATOM 1461 C CA . PHE A 1 203 ? 47.520 50.265 26.217 1.00 41.92 3899 PHE A CA 1
ATOM 1462 C C . PHE A 1 203 ? 48.226 51.610 26.133 1.00 43.12 3899 PHE A C 1
ATOM 1463 O O . PHE A 1 203 ? 48.586 52.044 25.025 1.00 46.77 3899 PHE A O 1
ATOM 1471 N N . LYS A 1 204 ? 48.448 52.260 27.277 1.00 39.65 3900 LYS A N 1
ATOM 1472 C CA . LYS A 1 204 ? 49.044 53.593 27.288 1.00 45.26 3900 LYS A CA 1
ATOM 1473 C C . LYS A 1 204 ? 50.395 53.606 26.582 1.00 42.13 3900 LYS A C 1
ATOM 1474 O O . LYS A 1 204 ? 50.691 54.532 25.822 1.00 43.73 3900 LYS A O 1
ATOM 1476 N N . GLN A 1 205 ? 51.211 52.569 26.785 1.00 42.64 3901 GLN A N 1
ATOM 1477 C CA . GLN A 1 205 ? 52.533 52.523 26.161 1.00 43.50 3901 GLN A CA 1
ATOM 1478 C C . GLN A 1 205 ? 52.486 52.528 24.640 1.00 45.09 3901 GLN A C 1
ATOM 1479 O O . GLN A 1 205 ? 53.530 52.746 24.011 1.00 47.48 3901 GLN A O 1
ATOM 1485 N N . LEU A 1 206 ? 51.322 52.285 24.032 1.00 45.95 3902 LEU A N 1
ATOM 1486 C CA . LEU A 1 206 ? 51.201 52.263 22.581 1.00 43.07 3902 LEU A CA 1
ATOM 1487 C C . LEU A 1 206 ? 50.678 53.566 22.004 1.00 44.90 3902 LEU A C 1
ATOM 1488 O O . LEU A 1 206 ? 50.556 53.681 20.782 1.00 46.22 3902 LEU A O 1
ATOM 1493 N N . GLU A 1 207 ? 50.361 54.550 22.838 1.00 50.00 3903 GLU A N 1
ATOM 1494 C CA . GLU A 1 207 ? 49.701 55.736 22.312 1.00 50.43 3903 GLU A CA 1
ATOM 1495 C C . GLU A 1 207 ? 50.620 56.611 21.466 1.00 52.12 3903 GLU A C 1
ATOM 1496 O O . GLU A 1 207 ? 50.122 57.509 20.784 1.00 51.80 3903 GLU A O 1
ATOM 1502 N N . ASP A 1 208 ? 51.930 56.367 21.479 1.00 53.02 3904 ASP A N 1
ATOM 1503 C CA . ASP A 1 208 ? 52.879 57.098 20.649 1.00 52.73 3904 ASP A CA 1
ATOM 1504 C C . ASP A 1 208 ? 53.520 56.195 19.597 1.00 55.94 3904 ASP A C 1
ATOM 1505 O O . ASP A 1 208 ? 54.664 56.424 19.190 1.00 55.97 3904 ASP A O 1
ATOM 1507 N N . GLU A 1 209 ? 52.784 55.130 19.156 1.00 51.54 3905 GLU A N 1
ATOM 1508 C CA . GLU A 1 209 ? 53.215 54.183 18.132 1.00 46.86 3905 GLU A CA 1
ATOM 1509 C C . GLU A 1 209 ? 52.333 54.314 16.898 1.00 41.58 3905 GLU A C 1
ATOM 1510 O O . GLU A 1 209 ? 51.125 54.552 17.023 1.00 40.30 3905 GLU A O 1
ATOM 1516 N N . PRO A 1 210 ? 52.908 54.176 15.699 1.00 43.61 3906 PRO A N 1
ATOM 1517 C CA . PRO A 1 210 ? 52.135 54.272 14.441 1.00 42.36 3906 PRO A CA 1
ATOM 1518 C C . PRO A 1 210 ? 51.279 53.031 14.172 1.00 40.53 3906 PRO A C 1
ATOM 1519 O O . PRO A 1 210 ? 51.599 52.145 13.371 1.00 41.64 3906 PRO A O 1
ATOM 1523 N N . ILE A 1 211 ? 50.137 52.977 14.856 1.00 37.76 3907 ILE A N 1
ATOM 1524 C CA . ILE A 1 211 ? 49.207 51.860 14.785 1.00 37.29 3907 ILE A CA 1
ATOM 1525 C C . ILE A 1 211 ? 47.993 52.277 13.967 1.00 37.04 3907 ILE A C 1
ATOM 1526 O O . ILE A 1 211 ? 47.329 53.275 14.279 1.00 37.62 3907 ILE A O 1
ATOM 1531 N N . ASP A 1 212 ? 47.703 51.506 12.921 1.00 33.68 3908 ASP A N 1
ATOM 1532 C CA . ASP A 1 212 ? 46.576 51.768 12.037 1.00 39.36 3908 ASP A CA 1
ATOM 1533 C C . ASP A 1 212 ? 45.391 50.843 12.253 1.00 35.79 3908 ASP A C 1
ATOM 1534 O O . ASP A 1 212 ? 44.248 51.268 12.060 1.00 36.45 3908 ASP A O 1
ATOM 1539 N N . THR A 1 213 ? 45.627 49.592 12.642 1.00 35.83 3909 THR A N 1
ATOM 1540 C CA . THR A 1 213 ? 44.550 48.624 12.808 1.00 29.91 3909 THR A CA 1
ATOM 1541 C C . THR A 1 213 ? 44.795 47.789 14.051 1.00 30.36 3909 THR A C 1
ATOM 1542 O O . THR A 1 213 ? 45.878 47.223 14.196 1.00 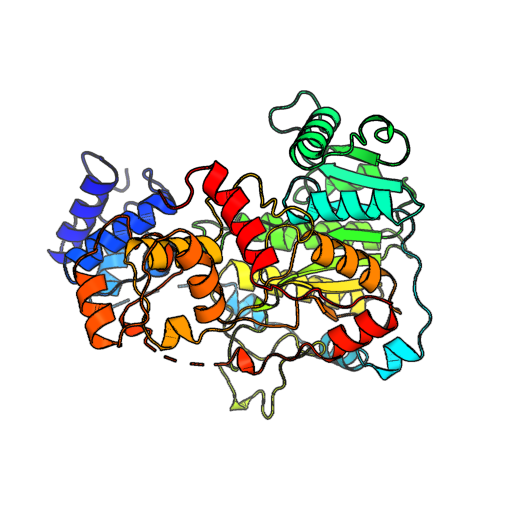30.70 3909 THR A O 1
ATOM 1546 N N . VAL A 1 214 ? 43.794 47.687 14.926 1.00 29.88 3910 VAL A N 1
ATOM 1547 C CA . VAL A 1 214 ? 43.811 46.708 16.008 1.00 30.46 3910 VAL A CA 1
ATOM 1548 C C . VAL A 1 214 ? 43.072 45.466 15.529 1.00 23.95 3910 VAL A C 1
ATOM 1549 O O . VAL A 1 214 ? 41.977 45.570 14.987 1.00 28.88 3910 VAL A O 1
ATOM 1553 N N . ILE A 1 215 ? 43.693 44.305 15.663 1.00 22.17 3911 ILE A N 1
ATOM 1554 C CA . ILE A 1 215 ? 43.028 43.022 15.454 1.00 25.50 3911 ILE A CA 1
ATOM 1555 C C . ILE A 1 215 ? 42.978 42.308 16.798 1.00 24.65 3911 ILE A C 1
ATOM 1556 O O . ILE A 1 215 ? 44.017 41.911 17.353 1.00 26.44 3911 ILE A O 1
ATOM 1561 N N . ASN A 1 216 ? 41.759 42.165 17.334 1.00 26.84 3912 ASN A N 1
ATOM 1562 C CA . ASN A 1 216 ? 41.536 41.616 18.668 1.00 23.79 3912 ASN A CA 1
ATOM 1563 C C . ASN A 1 216 ? 41.089 40.170 18.536 1.00 22.32 3912 ASN A C 1
ATOM 1564 O O . ASN A 1 216 ? 39.900 39.871 18.356 1.00 23.69 3912 ASN A O 1
ATOM 1569 N N . SER A 1 217 ? 42.068 39.267 18.582 1.00 24.47 3913 SER A N 1
ATOM 1570 C CA . SER A 1 217 ? 41.796 37.843 18.603 1.00 23.27 3913 SER A CA 1
ATOM 1571 C C . SER A 1 217 ? 42.011 37.238 19.978 1.00 24.21 3913 SER A C 1
ATOM 1572 O O . SER A 1 217 ? 41.724 36.057 20.160 1.00 26.03 3913 SER A O 1
ATOM 1575 N N . ALA A 1 218 ? 42.495 38.010 20.957 1.00 25.96 3914 ALA A N 1
ATOM 1576 C CA . ALA A 1 218 ? 42.554 37.501 22.318 1.00 25.62 3914 ALA A CA 1
ATOM 1577 C C . ALA A 1 218 ? 41.143 37.229 22.799 1.00 27.26 3914 ALA A C 1
ATOM 1578 O O . ALA A 1 218 ? 40.259 38.080 22.660 1.00 25.29 3914 ALA A O 1
ATOM 1580 N N . ALA A 1 219 ? 40.948 36.048 23.378 1.00 28.92 3915 ALA A N 1
ATOM 1581 C CA . ALA A 1 219 ? 39.672 35.554 23.869 1.00 25.87 3915 ALA A CA 1
ATOM 1582 C C . ALA A 1 219 ? 39.919 34.360 24.776 1.00 29.82 3915 ALA A C 1
ATOM 1583 O O . ALA A 1 219 ? 40.867 33.596 24.569 1.00 30.91 3915 ALA A O 1
ATOM 1585 N N . LEU A 1 220 ? 39.025 34.178 25.746 1.00 29.86 3916 LEU A N 1
ATOM 1586 C CA . LEU A 1 220 ? 38.934 32.935 26.509 1.00 29.62 3916 LEU A CA 1
ATOM 1587 C C . LEU A 1 220 ? 37.772 32.141 25.913 1.00 31.21 3916 LEU A C 1
ATOM 1588 O O . LEU A 1 220 ? 36.617 32.555 26.030 1.00 34.02 3916 LEU A O 1
ATOM 1593 N N . VAL A 1 221 ? 38.077 31.034 25.217 1.00 29.80 3917 VAL A N 1
ATOM 1594 C CA . VAL A 1 221 ? 37.063 30.330 24.435 1.00 31.04 3917 VAL A CA 1
ATOM 1595 C C . VAL A 1 221 ? 36.578 29.073 25.158 1.00 37.18 3917 VAL A C 1
ATOM 1596 O O . VAL A 1 221 ? 36.276 28.058 24.523 1.00 38.94 3917 VAL A O 1
ATOM 1600 N N . LYS A 1 222 ? 36.432 29.140 26.479 1.00 36.26 3918 LYS A N 1
ATOM 1601 C CA . LYS A 1 222 ? 35.759 28.063 27.205 1.00 38.57 3918 LYS A CA 1
ATOM 1602 C C . LYS A 1 222 ? 34.241 28.225 27.113 1.00 33.43 3918 LYS A C 1
ATOM 1603 O O . LYS A 1 222 ? 33.710 29.309 27.371 1.00 34.39 3918 LYS A O 1
ATOM 1609 N N . HIS A 1 223 ? 33.539 27.152 26.740 1.00 30.73 3919 HIS A N 1
ATOM 1610 C CA . HIS A 1 223 ? 32.086 27.221 26.612 1.00 35.05 3919 HIS A CA 1
ATOM 1611 C C . HIS A 1 223 ? 31.375 27.190 27.957 1.00 38.10 3919 HIS A C 1
ATOM 1612 O O . HIS A 1 223 ? 30.217 27.605 28.031 1.00 36.93 3919 HIS A O 1
ATOM 1614 N N . TYR A 1 224 ? 32.029 26.688 29.007 1.00 38.66 3920 TYR A N 1
ATOM 1615 C CA . TYR A 1 224 ? 31.452 26.617 30.349 1.00 38.21 3920 TYR A CA 1
ATOM 1616 C C . TYR A 1 224 ? 32.536 26.948 31.360 1.00 35.86 3920 TYR A C 1
ATOM 1617 O O . TYR A 1 224 ? 33.597 26.317 31.363 1.00 36.50 3920 TYR A O 1
ATOM 1626 N N . THR A 1 225 ? 32.280 27.943 32.204 1.00 33.86 3921 THR A N 1
ATOM 1627 C CA . THR A 1 225 ? 33.218 28.325 33.247 1.00 37.89 3921 THR A CA 1
ATOM 1628 C C . THR A 1 225 ? 32.438 28.606 34.517 1.00 41.51 3921 THR A C 1
ATOM 1629 O O . THR A 1 225 ? 31.259 28.966 34.476 1.00 39.15 3921 THR A O 1
ATOM 1633 N N . ALA A 1 226 ? 33.127 28.470 35.650 1.00 38.43 3922 ALA A N 1
ATOM 1634 C CA . ALA A 1 226 ? 32.507 28.659 36.953 1.00 43.65 3922 ALA A CA 1
ATOM 1635 C C . ALA A 1 226 ? 32.571 30.091 37.465 1.00 44.11 3922 ALA A C 1
ATOM 1636 O O . ALA A 1 226 ? 31.897 30.397 38.452 1.00 47.53 3922 ALA A O 1
ATOM 1638 N N . ASP A 1 227 ? 33.369 30.969 36.859 1.00 42.62 3923 ASP A N 1
ATOM 1639 C CA . ASP A 1 227 ? 33.389 32.356 37.321 1.00 42.58 3923 ASP A CA 1
ATOM 1640 C C . ASP A 1 227 ? 33.294 33.352 36.169 1.00 39.76 3923 ASP A C 1
ATOM 1641 O O . ASP A 1 227 ? 32.953 32.980 35.043 1.00 41.19 3923 ASP A O 1
ATOM 1646 N N . ASP A 1 228 ? 33.602 34.619 36.431 1.00 40.98 3924 ASP A N 1
ATOM 1647 C CA . ASP A 1 228 ? 33.325 35.675 35.467 1.00 45.13 3924 ASP A CA 1
ATOM 1648 C C . ASP A 1 228 ? 34.579 36.239 34.811 1.00 39.84 3924 ASP A C 1
ATOM 1649 O O . ASP A 1 228 ? 34.528 37.321 34.217 1.00 38.56 3924 ASP A O 1
ATOM 1654 N N . TYR A 1 229 ? 35.703 35.533 34.894 1.00 38.43 3925 TYR A N 1
ATOM 1655 C CA . TYR A 1 229 ? 36.902 36.013 34.223 1.00 39.43 3925 TYR A CA 1
ATOM 1656 C C . TYR A 1 229 ? 36.703 36.056 32.710 1.00 38.59 3925 TYR A C 1
ATOM 1657 O O . TYR A 1 229 ? 37.274 36.924 32.025 1.00 41.61 3925 TYR A O 1
ATOM 1666 N N . ILE A 1 230 ? 35.875 35.144 32.183 1.00 38.87 3926 ILE A N 1
ATOM 1667 C CA . ILE A 1 230 ? 35.587 35.113 30.754 1.00 38.02 3926 ILE A CA 1
ATOM 1668 C C . ILE A 1 230 ? 35.060 36.462 30.290 1.00 34.98 3926 ILE A C 1
ATOM 1669 O O . ILE A 1 230 ? 35.371 36.915 29.182 1.00 30.59 3926 ILE A O 1
ATOM 1674 N N . PHE A 1 231 ? 34.273 37.134 31.136 1.00 31.78 3927 PHE A N 1
ATOM 1675 C CA . PHE A 1 231 ? 33.776 38.459 30.789 1.00 33.18 3927 PHE A CA 1
ATOM 1676 C C . PHE A 1 231 ? 34.871 39.515 30.890 1.00 36.06 3927 PHE A C 1
ATOM 1677 O O . PHE A 1 231 ? 34.797 40.549 30.209 1.00 34.34 3927 PHE A O 1
ATOM 1685 N N . ARG A 1 232 ? 35.879 39.296 31.739 1.00 34.20 3928 ARG A N 1
ATOM 1686 C CA . ARG A 1 232 ? 36.973 40.260 31.809 1.00 36.52 3928 ARG A CA 1
ATOM 1687 C C . ARG A 1 232 ? 37.795 40.234 30.528 1.00 32.25 3928 ARG A C 1
ATOM 1688 O O . ARG A 1 232 ? 38.168 41.288 30.000 1.00 34.27 3928 ARG A O 1
ATOM 1696 N N . VAL A 1 233 ? 38.114 39.037 30.037 1.00 29.22 3929 VAL A N 1
ATOM 1697 C CA . VAL A 1 233 ? 38.917 38.936 28.820 1.00 29.51 3929 VAL A CA 1
ATOM 1698 C C . VAL A 1 233 ? 38.080 39.296 27.599 1.00 30.57 3929 VAL A C 1
ATOM 1699 O O . VAL A 1 233 ? 38.497 40.094 26.753 1.00 30.72 3929 VAL A O 1
ATOM 1703 N N . ASN A 1 234 ? 36.878 38.721 27.495 1.00 27.75 3930 ASN A N 1
ATOM 1704 C CA . ASN A 1 234 ? 36.106 38.811 26.266 1.00 29.05 3930 ASN A CA 1
ATOM 1705 C C . ASN A 1 234 ? 35.300 40.097 26.149 1.00 31.32 3930 ASN A C 1
ATOM 1706 O O . ASN A 1 234 ? 34.931 40.471 25.034 1.00 26.82 3930 ASN A O 1
ATOM 1711 N N . VAL A 1 235 ? 35.017 40.785 27.255 1.00 32.59 3931 VAL A N 1
ATOM 1712 C CA . VAL A 1 235 ? 34.235 42.014 27.160 1.00 32.17 3931 VAL A CA 1
ATOM 1713 C C . VAL A 1 235 ? 35.074 43.214 27.584 1.00 32.43 3931 VAL A C 1
ATOM 1714 O O . VAL A 1 235 ? 35.251 44.158 26.802 1.00 31.79 3931 VAL A O 1
ATOM 1718 N N . ASP A 1 236 ? 35.577 43.202 28.827 1.00 34.66 3932 ASP A N 1
ATOM 1719 C CA . ASP A 1 236 ? 36.364 44.337 29.307 1.00 32.13 3932 ASP A CA 1
ATOM 1720 C C . ASP A 1 236 ? 37.593 44.564 28.432 1.00 31.90 3932 ASP A C 1
ATOM 1721 O O . ASP A 1 236 ? 38.006 45.707 28.221 1.00 31.26 3932 ASP A O 1
ATOM 1726 N N . GLY A 1 237 ? 38.216 43.486 27.944 1.00 28.02 3933 GLY A N 1
ATOM 1727 C CA . GLY A 1 237 ? 39.371 43.648 27.072 1.00 30.74 3933 GLY A CA 1
ATOM 1728 C C . GLY A 1 237 ? 39.011 44.307 25.750 1.00 29.42 3933 GLY A C 1
ATOM 1729 O O . GLY A 1 237 ? 39.776 45.114 25.217 1.00 28.74 3933 GLY A O 1
ATOM 1730 N N . VAL A 1 238 ? 37.838 43.977 25.205 1.00 28.92 3934 VAL A N 1
ATOM 1731 C CA . VAL A 1 238 ? 37.364 44.667 24.011 1.00 26.68 3934 VAL A CA 1
ATOM 1732 C C . VAL A 1 238 ? 37.082 46.139 24.317 1.00 30.29 3934 VAL A C 1
ATOM 1733 O O . VAL A 1 238 ? 37.441 47.032 23.537 1.00 34.00 3934 VAL A O 1
ATOM 1737 N N . ILE A 1 239 ? 36.437 46.422 25.447 1.00 27.18 3935 ILE A N 1
ATOM 1738 C CA . ILE A 1 239 ? 36.160 47.815 25.789 1.00 28.10 3935 ILE A CA 1
ATOM 1739 C C . ILE A 1 239 ? 37.459 48.598 25.909 1.00 32.64 3935 ILE A C 1
ATOM 1740 O O . ILE A 1 239 ? 37.583 49.707 25.381 1.00 34.22 3935 ILE A O 1
ATOM 1745 N N . ASN A 1 240 ? 38.458 48.021 26.571 1.00 33.53 3936 ASN A N 1
ATOM 1746 C CA . ASN A 1 240 ? 39.749 48.685 26.687 1.00 32.43 3936 ASN A CA 1
ATOM 1747 C C . ASN A 1 240 ? 40.390 48.917 25.321 1.00 35.37 3936 ASN A C 1
ATOM 1748 O O . ASN A 1 240 ? 40.964 49.989 25.067 1.00 32.51 3936 ASN A O 1
ATOM 1753 N N . GLY A 1 241 ? 40.312 47.920 24.424 1.00 32.03 3937 GLY A N 1
ATOM 1754 C CA . GLY A 1 241 ? 40.890 48.099 23.101 1.00 29.34 3937 GLY A CA 1
ATOM 1755 C C . GLY A 1 241 ? 40.173 49.161 22.292 1.00 31.68 3937 GLY A C 1
ATOM 1756 O O . GLY A 1 241 ? 40.805 49.913 21.538 1.00 26.82 3937 GLY A O 1
ATOM 1757 N N . LEU A 1 242 ? 38.858 49.262 22.471 1.00 26.61 3938 LEU A N 1
ATOM 1758 C CA . LEU A 1 242 ? 38.078 50.296 21.809 1.00 28.73 3938 LEU A CA 1
ATOM 1759 C C . LEU A 1 242 ? 38.432 51.674 22.337 1.00 33.66 3938 LEU A C 1
ATOM 1760 O O . LEU A 1 242 ? 38.521 52.632 21.565 1.00 33.34 3938 LEU A O 1
ATOM 1765 N N . LYS A 1 243 ? 38.611 51.798 23.653 1.00 36.22 3939 LYS A N 1
ATOM 1766 C CA . LYS A 1 243 ? 39.013 53.081 24.226 1.00 39.24 3939 LYS A CA 1
ATOM 1767 C C . LYS A 1 243 ? 40.370 53.505 23.689 1.00 39.03 3939 LYS A C 1
ATOM 1768 O O . LYS A 1 243 ? 40.571 54.672 23.302 1.00 38.66 3939 LYS A O 1
ATOM 1772 N N . PHE A 1 244 ? 41.307 52.552 23.621 1.00 39.37 3940 PHE A N 1
ATOM 1773 C CA . PHE A 1 244 ? 42.588 52.836 22.997 1.00 33.08 3940 PHE A CA 1
ATOM 1774 C C . PHE A 1 244 ? 42.403 53.311 21.563 1.00 38.74 3940 PHE A C 1
ATOM 1775 O O . PHE A 1 244 ? 43.002 54.308 21.148 1.00 41.10 3940 PHE A O 1
ATOM 1783 N N . ALA A 1 245 ? 41.579 52.604 20.785 1.00 38.85 3941 ALA A N 1
ATOM 1784 C CA . ALA A 1 245 ? 41.367 52.997 19.393 1.00 39.45 3941 ALA A CA 1
ATOM 1785 C C . ALA A 1 245 ? 40.756 54.390 19.287 1.00 42.35 3941 ALA A C 1
ATOM 1786 O O . ALA A 1 245 ? 41.057 55.132 18.344 1.00 40.85 3941 ALA A O 1
ATOM 1788 N N . GLN A 1 246 ? 39.909 54.761 20.247 1.00 38.10 3942 GLN A N 1
ATOM 1789 C CA . GLN A 1 246 ? 39.213 56.038 20.195 1.00 44.62 3942 GLN A CA 1
ATOM 1790 C C . GLN A 1 246 ? 40.115 57.209 20.546 1.00 44.14 3942 GLN A C 1
ATOM 1791 O O . GLN A 1 246 ? 39.842 58.333 20.107 1.00 45.92 3942 GLN A O 1
ATOM 1797 N N . THR A 1 247 ? 41.190 56.972 21.304 1.00 45.10 3943 THR A N 1
ATOM 1798 C CA . THR A 1 247 ? 42.124 58.064 21.576 1.00 48.42 3943 THR A CA 1
ATOM 1799 C C . THR A 1 247 ? 42.711 58.691 20.313 1.00 50.49 3943 THR A C 1
ATOM 1800 O O . THR A 1 247 ? 43.260 59.791 20.396 1.00 53.37 3943 THR A O 1
ATOM 1804 N N . ARG A 1 248 ? 42.644 58.021 19.162 1.00 55.13 3944 ARG A N 1
ATOM 1805 C CA . ARG A 1 248 ? 43.059 58.601 17.889 1.00 56.02 3944 ARG A CA 1
ATOM 1806 C C . ARG A 1 248 ? 41.907 58.530 16.892 1.00 56.77 3944 ARG A C 1
ATOM 1807 O O . ARG A 1 248 ? 40.955 57.761 17.059 1.00 58.57 3944 ARG A O 1
ATOM 1811 N N . ASN A 1 249 ? 41.992 59.355 15.850 1.00 60.96 3945 ASN A N 1
ATOM 1812 C CA . ASN A 1 249 ? 40.903 59.477 14.886 1.00 67.31 3945 ASN A CA 1
ATOM 1813 C C . ASN A 1 249 ? 41.049 58.540 13.694 1.00 66.11 3945 ASN A C 1
ATOM 1814 O O . ASN A 1 249 ? 40.198 58.570 12.797 1.00 72.05 3945 ASN A O 1
ATOM 1816 N N . ASN A 1 250 ? 42.085 57.695 13.669 1.00 64.57 3946 ASN A N 1
ATOM 1817 C CA . ASN A 1 250 ? 42.395 56.924 12.470 1.00 61.18 3946 ASN A CA 1
ATOM 1818 C C . ASN A 1 250 ? 42.824 55.490 12.785 1.00 54.23 3946 ASN A C 1
ATOM 1819 O O . ASN A 1 250 ? 43.642 54.912 12.056 1.00 46.16 3946 ASN A O 1
ATOM 1824 N N . ILE A 1 251 ? 42.287 54.893 13.847 1.00 52.10 3947 ILE A N 1
ATOM 1825 C CA . ILE A 1 251 ? 42.598 53.509 14.198 1.00 42.32 3947 ILE A CA 1
ATOM 1826 C C . ILE A 1 251 ? 41.340 52.676 13.979 1.00 42.34 3947 ILE A C 1
ATOM 1827 O O . ILE A 1 251 ? 40.337 52.854 14.682 1.00 47.35 3947 ILE A O 1
ATOM 1832 N N . LYS A 1 252 ? 41.393 51.794 12.982 1.00 40.95 3948 LYS A N 1
ATOM 1833 C CA . LYS A 1 252 ? 40.410 50.732 12.806 1.00 33.97 3948 LYS A CA 1
ATOM 1834 C C . LYS A 1 252 ? 40.478 49.736 13.964 1.00 33.44 3948 LYS A C 1
ATOM 1835 O O . LYS A 1 252 ? 41.564 49.399 14.439 1.00 33.61 3948 LYS A O 1
ATOM 1841 N N . TYR A 1 253 ? 39.322 49.210 14.375 1.00 27.74 3949 TYR A N 1
ATOM 1842 C CA . TYR A 1 253 ? 39.256 48.152 15.378 1.00 30.01 3949 TYR A CA 1
ATOM 1843 C C . TYR A 1 253 ? 38.545 46.943 14.771 1.00 28.45 3949 TYR A C 1
ATOM 1844 O O . TYR A 1 253 ? 37.350 47.001 14.471 1.00 28.27 3949 TYR A O 1
ATOM 1853 N N . VAL A 1 254 ? 39.268 45.846 14.608 1.00 26.66 3950 VAL A N 1
ATOM 1854 C CA . VAL A 1 254 ? 38.741 44.609 14.059 1.00 23.98 3950 VAL A CA 1
ATOM 1855 C C . VAL A 1 254 ? 38.606 43.608 15.197 1.00 27.52 3950 VAL A C 1
ATOM 1856 O O . VAL A 1 254 ? 39.606 43.159 15.763 1.00 24.84 3950 VAL A O 1
ATOM 1860 N N . GLN A 1 255 ? 37.373 43.242 15.507 1.00 24.75 3951 GLN A N 1
ATOM 1861 C CA . GLN A 1 255 ? 37.063 42.272 16.540 1.00 26.62 3951 GLN A CA 1
ATOM 1862 C C . GLN A 1 255 ? 36.870 40.909 15.885 1.00 25.42 3951 GLN A C 1
ATOM 1863 O O . GLN A 1 255 ? 36.106 40.791 14.924 1.00 24.50 3951 GLN A O 1
ATOM 1869 N N . ILE A 1 256 ? 37.570 39.889 16.375 1.00 26.83 3952 ILE A N 1
ATOM 1870 C CA . ILE A 1 256 ? 37.274 38.526 15.959 1.00 25.48 3952 ILE A CA 1
ATOM 1871 C C . ILE A 1 256 ? 36.159 38.015 16.849 1.00 26.72 3952 ILE A C 1
ATOM 1872 O O . ILE A 1 256 ? 36.274 38.048 18.075 1.00 25.74 3952 ILE A O 1
ATOM 1877 N N . SER A 1 257 ? 35.071 37.563 16.232 1.00 30.22 3953 SER A N 1
ATOM 1878 C CA . SER A 1 257 ? 33.895 37.150 16.983 1.00 27.20 3953 SER A CA 1
ATOM 1879 C C . SER A 1 257 ? 33.555 35.703 16.641 1.00 26.36 3953 SER A C 1
ATOM 1880 O O . SER A 1 257 ? 34.392 34.976 16.096 1.00 26.63 3953 SER A O 1
ATOM 1883 N N . THR A 1 258 ? 32.351 35.264 16.975 1.00 23.91 3954 THR A N 1
ATOM 1884 C CA . THR A 1 258 ? 31.936 33.899 16.709 1.00 27.36 3954 THR A CA 1
ATOM 1885 C C . THR A 1 258 ? 30.597 33.918 15.990 1.00 28.04 3954 THR A C 1
ATOM 1886 O O . THR A 1 258 ? 29.736 34.758 16.274 1.00 30.03 3954 THR A O 1
ATOM 1890 N N . ILE A 1 259 ? 30.440 33.000 15.038 1.00 24.32 3955 ILE A N 1
ATOM 1891 C CA . ILE A 1 259 ? 29.153 32.802 14.392 1.00 26.66 3955 ILE A CA 1
ATOM 1892 C C . ILE A 1 259 ? 28.090 32.372 15.392 1.00 28.61 3955 ILE A C 1
ATOM 1893 O O . ILE A 1 259 ? 26.892 32.516 15.124 1.00 31.19 3955 ILE A O 1
ATOM 1898 N N . SER A 1 260 ? 28.495 31.837 16.546 1.00 28.25 3956 SER A N 1
ATOM 1899 C CA . SER A 1 260 ? 27.537 31.338 17.525 1.00 28.60 3956 SER A CA 1
ATOM 1900 C C . SER A 1 260 ? 26.707 32.436 18.179 1.00 32.62 3956 SER A C 1
ATOM 1901 O O . SER A 1 260 ? 25.799 32.098 18.944 1.00 26.27 3956 SER A O 1
ATOM 1904 N N . VAL A 1 261 ? 26.985 33.722 17.920 1.00 29.88 3957 VAL A N 1
ATOM 1905 C CA . VAL A 1 261 ? 26.108 34.744 18.484 1.00 26.51 3957 VAL A CA 1
ATOM 1906 C C . VAL A 1 261 ? 24.735 34.667 17.851 1.00 28.29 3957 VAL A C 1
ATOM 1907 O O . VAL A 1 261 ? 23.746 35.018 18.494 1.00 26.88 3957 VAL A O 1
ATOM 1911 N N . LEU A 1 262 ? 24.635 34.199 16.597 1.00 28.78 3958 LEU A N 1
ATOM 1912 C CA . LEU A 1 262 ? 23.345 33.817 16.016 1.00 25.65 3958 LEU A CA 1
ATOM 1913 C C . LEU A 1 262 ? 23.004 32.420 16.537 1.00 31.86 3958 LEU A C 1
ATOM 1914 O O . LEU A 1 262 ? 23.160 31.401 15.863 1.00 31.10 3958 LEU A O 1
ATOM 1919 N N . SER A 1 263 ? 22.540 32.374 17.783 1.00 32.91 3959 SER A N 1
ATOM 1920 C CA . SER A 1 263 ? 22.577 31.136 18.545 1.00 31.81 3959 SER A CA 1
ATOM 1921 C C . SER A 1 263 ? 21.351 30.256 18.363 1.00 32.44 3959 SER A C 1
ATOM 1922 O O . SER A 1 263 ? 21.445 29.054 18.608 1.00 34.43 3959 SER A O 1
ATOM 1925 N N . SER A 1 264 ? 20.214 30.809 17.954 1.00 33.10 3960 SER A N 1
ATOM 1926 C CA . SER A 1 264 ? 18.959 30.071 17.988 1.00 33.83 3960 SER A CA 1
ATOM 1927 C C . SER A 1 264 ? 17.902 30.908 17.294 1.00 34.34 3960 SER A C 1
ATOM 1928 O O . SER A 1 264 ? 18.124 32.080 16.991 1.00 32.10 3960 SER A O 1
ATOM 1931 N N . TYR A 1 265 ? 16.732 30.302 17.080 1.00 38.25 3961 TYR A N 1
ATOM 1932 C CA . TYR A 1 265 ? 15.558 31.094 16.745 1.00 38.37 3961 TYR A CA 1
ATOM 1933 C C . TYR A 1 265 ? 15.256 32.055 17.885 1.00 35.52 3961 TYR A C 1
ATOM 1934 O O . TYR A 1 265 ? 15.675 31.850 19.028 1.00 32.20 3961 TYR A O 1
ATOM 1943 N N . SER A 1 266 ? 14.544 33.131 17.555 1.00 34.52 3962 SER A N 1
ATOM 1944 C CA . SER A 1 266 ? 14.133 34.101 18.561 1.00 32.00 3962 SER A CA 1
ATOM 1945 C C . SER A 1 266 ? 13.333 33.422 19.664 1.00 37.88 3962 SER A C 1
ATOM 1946 O O . SER A 1 266 ? 12.481 32.573 19.396 1.00 39.89 3962 SER A O 1
ATOM 1949 N N . LEU A 1 267 ? 13.627 33.786 20.916 1.00 36.79 3963 LEU A N 1
ATOM 1950 C CA . LEU A 1 267 ? 12.800 33.374 22.043 1.00 39.17 3963 LEU A CA 1
ATOM 1951 C C . LEU A 1 267 ? 11.501 34.166 22.112 1.00 44.14 3963 LEU A C 1
ATOM 1952 O O . LEU A 1 267 ? 10.640 33.848 22.937 1.00 45.80 3963 LEU A O 1
ATOM 1957 N N . ASN A 1 268 ? 11.332 35.179 21.247 1.00 41.41 3964 ASN A N 1
ATOM 1958 C CA . ASN A 1 268 ? 10.167 36.047 21.249 1.00 41.59 3964 ASN A CA 1
ATOM 1959 C C . ASN A 1 268 ? 9.798 36.354 19.795 1.00 44.10 3964 ASN A C 1
ATOM 1960 O O . ASN A 1 268 ? 9.882 37.489 19.323 1.00 43.72 3964 ASN A O 1
ATOM 1965 N N . GLU A 1 269 ? 9.369 35.318 19.074 1.00 42.69 3965 GLU A N 1
ATOM 1966 C CA . GLU A 1 269 ? 9.128 35.467 17.645 1.00 45.47 3965 GLU A CA 1
ATOM 1967 C C . GLU A 1 269 ? 8.114 36.565 17.359 1.00 51.23 3965 GLU A C 1
ATOM 1968 O O . GLU A 1 269 ? 8.169 37.198 16.298 1.00 52.72 3965 GLU A O 1
ATOM 1970 N N . GLU A 1 270 ? 7.202 36.820 18.302 1.00 53.00 3966 GLU A N 1
ATOM 1971 C CA . GLU A 1 270 ? 6.203 37.866 18.113 1.00 50.69 3966 GLU A CA 1
ATOM 1972 C C . GLU A 1 270 ? 6.852 39.227 17.903 1.00 49.43 3966 GLU A C 1
ATOM 1973 O O . GLU A 1 270 ? 6.327 40.049 17.148 1.00 49.71 3966 GLU A O 1
ATOM 1975 N N . ALA A 1 271 ? 7.995 39.475 18.544 1.00 49.31 3967 ALA A N 1
ATOM 1976 C CA . ALA A 1 271 ? 8.671 40.766 18.489 1.00 48.15 3967 ALA A CA 1
ATOM 1977 C C . ALA A 1 271 ? 9.687 40.879 17.357 1.00 50.38 3967 ALA A C 1
ATOM 1978 O O . ALA A 1 271 ? 10.164 41.987 17.081 1.00 45.94 3967 ALA A O 1
ATOM 1980 N N . TYR A 1 272 ? 10.040 39.770 16.705 1.00 51.44 3968 TYR A N 1
ATOM 1981 C CA . TYR A 1 272 ? 11.018 39.774 15.614 1.00 51.71 3968 TYR A CA 1
ATOM 1982 C C . TYR A 1 272 ? 10.481 38.904 14.500 1.00 53.16 3968 TYR A C 1
ATOM 1983 O O . TYR A 1 272 ? 10.930 37.770 14.290 1.00 50.72 3968 TYR A O 1
ATOM 1992 N N . PRO A 1 273 ? 9.503 39.397 13.757 1.00 56.83 3969 PRO A N 1
ATOM 1993 C CA . PRO A 1 273 ? 8.896 38.590 12.707 1.00 57.43 3969 PRO A CA 1
ATOM 1994 C C . PRO A 1 273 ? 9.736 38.631 11.441 1.00 57.11 3969 PRO A C 1
ATOM 1995 O O . PRO A 1 273 ? 10.363 39.641 11.111 1.00 61.91 3969 PRO A O 1
ATOM 1999 N N . ASN A 1 274 ? 9.744 37.503 10.733 1.00 61.26 3970 ASN A N 1
ATOM 2000 C CA . ASN A 1 274 ? 10.501 37.369 9.484 1.00 60.29 3970 ASN A CA 1
ATOM 2001 C C . ASN A 1 274 ? 11.984 37.672 9.691 1.00 51.99 3970 ASN A C 1
ATOM 2002 O O . ASN A 1 274 ? 12.612 38.365 8.886 1.00 59.37 3970 ASN A O 1
ATOM 2007 N N . GLN A 1 275 ? 12.554 37.143 10.769 1.00 51.92 3971 GLN A N 1
ATOM 2008 C CA . GLN A 1 275 ? 13.950 37.405 11.086 1.00 47.05 3971 GLN A CA 1
ATOM 2009 C C . GLN A 1 275 ? 14.881 36.609 10.179 1.00 43.93 3971 GLN A C 1
ATOM 2010 O O . GLN A 1 275 ? 14.676 35.413 9.937 1.00 43.75 3971 GLN A O 1
ATOM 2016 N N . GLU A 1 276 ? 15.902 37.290 9.676 1.00 45.64 3972 GLU A N 1
ATOM 2017 C CA . GLU A 1 276 ? 16.998 36.689 8.932 1.00 45.31 3972 GLU A CA 1
ATOM 2018 C C . GLU A 1 276 ? 18.210 36.587 9.842 1.00 40.92 3972 GLU A C 1
ATOM 2019 O O . GLU A 1 276 ? 18.319 37.287 10.849 1.00 38.39 3972 GLU A O 1
ATOM 2025 N N . TYR A 1 277 ? 19.130 35.704 9.476 1.00 36.63 3973 TYR A N 1
ATOM 2026 C CA . TYR A 1 277 ? 20.292 35.415 10.308 1.00 36.04 3973 TYR A CA 1
ATOM 2027 C C . TYR A 1 277 ? 21.519 35.538 9.410 1.00 36.72 3973 TYR A C 1
ATOM 2028 O O . TYR A 1 277 ? 22.058 34.539 8.915 1.00 32.54 3973 TYR A O 1
ATOM 2037 N N . ASP A 1 278 ? 21.955 36.778 9.206 1.00 30.24 3974 ASP A N 1
ATOM 2038 C CA . ASP A 1 278 ? 23.010 37.074 8.257 1.00 31.30 3974 ASP A CA 1
ATOM 2039 C C . ASP A 1 278 ? 23.908 38.156 8.842 1.00 28.42 3974 ASP A C 1
ATOM 2040 O O . ASP A 1 278 ? 23.809 38.502 10.025 1.00 29.84 3974 ASP A O 1
ATOM 2045 N N . GLU A 1 279 ? 24.783 38.693 7.986 1.00 26.89 3975 GLU A N 1
ATOM 2046 C CA . GLU A 1 279 ? 25.781 39.707 8.326 1.00 29.60 3975 GLU A CA 1
ATOM 2047 C C . GLU A 1 279 ? 25.167 41.066 8.679 1.00 33.12 3975 GLU A C 1
ATOM 2048 O O . GLU A 1 279 ? 25.907 41.998 9.034 1.00 26.09 3975 GLU A O 1
ATOM 2054 N N . ARG A 1 280 ? 23.842 41.200 8.598 1.00 31.09 3976 ARG A N 1
ATOM 2055 C CA . ARG A 1 280 ? 23.147 42.405 9.031 1.00 33.98 3976 ARG A CA 1
ATOM 2056 C C . ARG A 1 280 ? 22.339 42.178 10.307 1.00 31.79 3976 ARG A C 1
ATOM 2057 O O . ARG A 1 280 ? 21.487 43.001 10.653 1.00 32.88 3976 ARG A O 1
ATOM 2065 N N . THR A 1 281 ? 22.614 41.095 11.030 1.00 30.54 3977 THR A N 1
ATOM 2066 C CA . THR A 1 281 ? 21.869 40.720 12.220 1.00 31.33 3977 THR A CA 1
ATOM 2067 C C . THR A 1 281 ? 22.754 40.819 13.459 1.00 31.46 3977 THR A C 1
ATOM 2068 O O . THR A 1 281 ? 23.869 40.284 13.481 1.00 28.85 3977 THR A O 1
ATOM 2072 N N . LEU A 1 282 ? 22.250 41.480 14.503 1.00 31.55 3978 LEU A N 1
ATOM 2073 C CA . LEU A 1 282 ? 22.889 41.369 15.808 1.00 31.94 3978 LEU A CA 1
ATOM 2074 C C . LEU A 1 282 ? 21.915 40.759 16.803 1.00 33.59 3978 LEU A C 1
ATOM 2075 O O . LEU A 1 282 ? 22.016 39.572 17.113 1.00 35.50 3978 LEU A O 1
ATOM 2080 N N . TYR A 1 283 ? 20.959 41.545 17.292 1.00 36.89 3979 TYR A N 1
ATOM 2081 C CA . TYR A 1 283 ? 20.085 41.130 18.378 1.00 32.41 3979 TYR A CA 1
ATOM 2082 C C . TYR A 1 283 ? 18.666 40.887 17.887 1.00 30.52 3979 TYR A C 1
ATOM 2083 O O . TYR A 1 283 ? 18.061 41.765 17.266 1.00 33.88 3979 TYR A O 1
ATOM 2092 N N . TYR A 1 284 ? 18.121 39.715 18.218 1.00 29.51 3980 TYR A N 1
ATOM 2093 C CA . TYR A 1 284 ? 16.715 39.414 17.964 1.00 35.86 3980 TYR A CA 1
ATOM 2094 C C . TYR A 1 284 ? 16.131 38.537 19.082 1.00 31.10 3980 TYR A C 1
ATOM 2095 O O . TYR A 1 284 ? 15.282 37.678 18.819 1.00 28.89 3980 TYR A O 1
ATOM 2104 N N . GLU A 1 285 ? 16.600 38.723 20.319 1.00 35.06 3981 GLU A N 1
ATOM 2105 C CA . GLU A 1 285 ? 16.194 37.911 21.475 1.00 34.92 3981 GLU A CA 1
ATOM 2106 C C . GLU A 1 285 ? 16.433 36.418 21.248 1.00 36.03 3981 GLU A C 1
ATOM 2107 O O . GLU A 1 285 ? 15.589 35.570 21.560 1.00 38.21 3981 GLU A O 1
ATOM 2113 N N . GLN A 1 286 ? 17.608 36.101 20.711 1.00 35.54 3982 GLN A N 1
ATOM 2114 C CA . GLN A 1 286 ? 18.083 34.731 20.630 1.00 35.56 3982 GLN A CA 1
ATOM 2115 C C . GLN A 1 286 ? 18.556 34.271 22.006 1.00 33.78 3982 GLN A C 1
ATOM 2116 O O . GLN A 1 286 ? 18.732 35.067 22.935 1.00 39.97 3982 GLN A O 1
ATOM 2122 N N . ASP A 1 287 ? 18.767 32.968 22.130 1.00 35.93 3983 ASP A N 1
ATOM 2123 C CA . ASP A 1 287 ? 19.231 32.369 23.385 1.00 39.35 3983 ASP A CA 1
ATOM 2124 C C . ASP A 1 287 ? 20.678 32.780 23.649 1.00 36.03 3983 ASP A C 1
ATOM 2125 O O . ASP A 1 287 ? 21.593 32.381 22.924 1.00 36.69 3983 ASP A O 1
ATOM 2130 N N . LEU A 1 288 ? 20.888 33.583 24.685 1.00 36.75 3984 LEU A N 1
ATOM 2131 C CA . LEU A 1 288 ? 22.209 34.062 25.068 1.00 36.34 3984 LEU A CA 1
ATOM 2132 C C . LEU A 1 288 ? 22.556 33.637 26.487 1.00 37.81 3984 LEU A C 1
ATOM 2133 O O . LEU A 1 288 ? 23.216 34.371 27.220 1.00 40.89 3984 LEU A O 1
ATOM 2138 N N . GLU A 1 289 ? 22.109 32.455 26.895 1.00 36.70 3985 GLU A N 1
ATOM 2139 C CA . GLU A 1 289 ? 22.350 32.050 28.272 1.00 37.90 3985 GLU A CA 1
ATOM 2140 C C . GLU A 1 289 ? 23.789 31.594 28.473 1.00 38.86 3985 GLU A C 1
ATOM 2141 O O . GLU A 1 289 ? 24.380 31.846 29.532 1.00 42.86 3985 GLU A O 1
ATOM 2144 N N . ASN A 1 290 ? 24.360 30.926 27.472 1.00 32.26 3986 ASN A N 1
ATOM 2145 C CA . ASN A 1 290 ? 25.728 30.439 27.559 1.00 33.20 3986 ASN A CA 1
ATOM 2146 C C . ASN A 1 290 ? 26.705 31.599 27.735 1.00 32.56 3986 ASN A C 1
ATOM 2147 O O . ASN A 1 290 ? 26.593 32.636 27.075 1.00 38.11 3986 ASN A O 1
ATOM 2152 N N . LYS A 1 291 ? 27.672 31.425 28.634 1.00 32.05 3987 LYS A N 1
ATOM 2153 C CA . LYS A 1 291 ? 28.519 32.550 29.030 1.00 32.10 3987 LYS A CA 1
ATOM 2154 C C . LYS A 1 291 ? 29.456 32.997 27.907 1.00 32.67 3987 LYS A C 1
ATOM 2155 O O . LYS A 1 291 ? 29.760 34.189 27.786 1.00 33.31 3987 LYS A O 1
ATOM 2161 N N . TYR A 1 292 ? 29.936 32.065 27.093 1.00 31.47 3988 TYR A N 1
ATOM 2162 C CA . TYR A 1 292 ? 30.882 32.436 26.053 1.00 34.59 3988 TYR A CA 1
ATOM 2163 C C . TYR A 1 292 ? 30.171 33.164 24.923 1.00 29.30 3988 TYR A C 1
ATOM 2164 O O . TYR A 1 292 ? 30.622 34.225 24.468 1.00 31.08 3988 TYR A O 1
ATOM 2173 N N . VAL A 1 293 ? 29.044 32.616 24.473 1.00 27.38 3989 VAL A N 1
ATOM 2174 C CA . VAL A 1 293 ? 28.244 33.292 23.460 1.00 28.59 3989 VAL A CA 1
ATOM 2175 C C . VAL A 1 293 ? 27.804 34.662 23.957 1.00 28.79 3989 VAL A C 1
ATOM 2176 O O . VAL A 1 293 ? 27.824 35.651 23.206 1.00 30.05 3989 VAL A O 1
ATOM 2180 N N . CYS A 1 294 ? 27.434 34.751 25.236 1.00 25.71 3990 CYS A N 1
ATOM 2181 C CA . CYS A 1 294 ? 26.973 36.018 25.788 1.00 27.40 3990 CYS A CA 1
ATOM 2182 C C . CYS A 1 294 ? 28.084 37.056 25.804 1.00 25.88 3990 CYS A C 1
ATOM 2183 O O . CYS A 1 294 ? 27.869 38.210 25.413 1.00 25.88 3990 CYS A O 1
ATOM 2186 N N . SER A 1 295 ? 29.269 36.685 26.302 1.00 30.77 3991 SER A N 1
ATOM 2187 C CA . SER A 1 295 ? 30.383 37.632 26.319 1.00 26.59 3991 SER A CA 1
ATOM 2188 C C . SER A 1 295 ? 30.751 38.094 24.906 1.00 27.91 3991 SER A C 1
ATOM 2189 O O . SER A 1 295 ? 31.046 39.278 24.690 1.00 25.88 3991 SER A O 1
ATOM 2192 N N . LYS A 1 296 ? 30.752 37.182 23.929 1.00 26.82 3992 LYS A N 1
ATOM 2193 C CA . LYS A 1 296 ? 31.082 37.620 22.573 1.00 25.13 3992 LYS A CA 1
ATOM 2194 C C . LYS A 1 296 ? 30.008 38.567 22.029 1.00 25.71 3992 LYS A C 1
ATOM 2195 O O . LYS A 1 296 ? 30.319 39.550 21.338 1.00 26.51 3992 LYS A O 1
ATOM 2201 N N . PHE A 1 297 ? 28.737 38.288 22.335 1.00 25.41 3993 PHE A N 1
ATOM 2202 C CA . PHE A 1 297 ? 27.664 39.174 21.907 1.00 26.74 3993 PHE A CA 1
ATOM 2203 C C . PHE A 1 297 ? 27.829 40.567 22.504 1.00 29.29 3993 PHE A C 1
ATOM 2204 O O . PHE A 1 297 ? 27.645 41.579 21.807 1.00 28.69 3993 PHE A O 1
ATOM 2212 N N . LEU A 1 298 ? 28.145 40.639 23.802 1.00 28.14 3994 LEU A N 1
ATOM 2213 C CA . LEU A 1 298 ? 28.326 41.940 24.450 1.00 28.80 3994 LEU A CA 1
ATOM 2214 C C . LEU A 1 298 ? 29.512 42.679 23.846 1.00 29.41 3994 LEU A C 1
ATOM 2215 O O . LEU A 1 298 ? 29.480 43.906 23.677 1.00 29.12 3994 LEU A O 1
ATOM 2220 N N . ALA A 1 299 ? 30.562 41.944 23.486 1.00 25.22 3995 ALA A N 1
ATOM 2221 C CA . ALA A 1 299 ? 31.679 42.573 22.798 1.00 27.03 3995 ALA A CA 1
ATOM 2222 C C . ALA A 1 299 ? 31.261 43.141 21.438 1.00 28.74 3995 ALA A C 1
ATOM 2223 O O . ALA A 1 299 ? 31.631 44.270 21.088 1.00 30.04 3995 ALA A O 1
ATOM 2225 N N . GLU A 1 300 ? 30.485 42.376 20.662 1.00 29.15 3996 GLU A N 1
ATOM 2226 C CA . GLU A 1 300 ? 30.012 42.861 19.368 1.00 27.14 3996 GLU A CA 1
ATOM 2227 C C . GLU A 1 300 ? 29.218 44.142 19.538 1.00 27.12 3996 GLU A C 1
ATOM 2228 O O . GLU A 1 300 ? 29.380 45.096 18.770 1.00 29.10 3996 GLU A O 1
ATOM 2234 N N . ARG A 1 301 ? 28.322 44.163 20.523 1.00 29.26 3997 ARG A N 1
ATOM 2235 C CA . ARG A 1 301 ? 27.514 45.359 20.757 1.00 28.42 3997 ARG A CA 1
ATOM 2236 C C . ARG A 1 301 ? 28.379 46.554 21.144 1.00 28.81 3997 ARG A C 1
ATOM 2237 O O . ARG A 1 301 ? 28.116 47.678 20.709 1.00 31.50 3997 ARG A O 1
ATOM 2245 N N . ALA A 1 302 ? 29.420 46.340 21.955 1.00 29.02 3998 ALA A N 1
ATOM 2246 C CA . ALA A 1 302 ? 30.327 47.446 22.265 1.00 28.69 3998 ALA A CA 1
ATOM 2247 C C . ALA A 1 302 ? 31.026 47.965 21.008 1.00 32.57 3998 ALA A C 1
ATOM 2248 O O . ALA A 1 302 ? 31.190 49.191 20.821 1.00 31.19 3998 ALA A O 1
ATOM 2250 N N . VAL A 1 303 ? 31.451 47.046 20.136 1.00 26.92 3999 VAL A N 1
ATOM 2251 C CA . VAL A 1 303 ? 32.174 47.447 18.935 1.00 26.46 3999 VAL A CA 1
ATOM 2252 C C . VAL A 1 303 ? 31.267 48.283 18.036 1.00 29.42 3999 VAL A C 1
ATOM 2253 O O . VAL A 1 303 ? 31.641 49.372 17.574 1.00 29.28 3999 VAL A O 1
ATOM 2257 N N . LEU A 1 304 ? 30.037 47.805 17.812 1.00 27.86 4000 LEU A N 1
ATOM 2258 C CA . LEU A 1 304 ? 29.103 48.537 16.954 1.00 29.78 4000 LEU A CA 1
ATOM 2259 C C . LEU A 1 304 ? 28.643 49.858 17.592 1.00 32.29 4000 LEU A C 1
ATOM 2260 O O . LEU A 1 304 ? 28.410 50.843 16.876 1.00 28.10 4000 LEU A O 1
ATOM 2265 N N . GLN A 1 305 ? 28.500 49.905 18.923 1.00 29.46 4001 GLN A N 1
ATOM 2266 C CA . GLN A 1 305 ? 28.246 51.172 19.603 1.00 30.41 4001 GLN A CA 1
ATOM 2267 C C . GLN A 1 305 ? 29.324 52.208 19.280 1.00 30.50 4001 GLN A C 1
ATOM 2268 O O . GLN A 1 305 ? 29.021 53.343 18.863 1.00 31.63 4001 GLN A O 1
ATOM 2274 N N . ALA A 1 306 ? 30.597 51.838 19.490 1.00 30.84 4002 ALA A N 1
ATOM 2275 C CA . ALA A 1 306 ? 31.692 52.748 19.142 1.00 32.48 4002 ALA A CA 1
ATOM 2276 C C . ALA A 1 306 ? 31.613 53.171 17.680 1.00 34.96 4002 ALA A C 1
ATOM 2277 O O . ALA A 1 306 ? 31.966 54.308 17.334 1.00 31.66 4002 ALA A O 1
ATOM 2279 N N . ALA A 1 307 ? 31.173 52.257 16.806 1.00 31.77 4003 ALA A N 1
ATOM 2280 C CA . ALA A 1 307 ? 30.977 52.627 15.406 1.00 33.03 4003 ALA A CA 1
ATOM 2281 C C . ALA A 1 307 ? 29.897 53.688 15.255 1.00 34.09 4003 ALA A C 1
ATOM 2282 O O . ALA A 1 307 ? 30.026 54.591 14.424 1.00 34.34 4003 ALA A O 1
ATOM 2284 N N . THR A 1 308 ? 28.812 53.588 16.035 1.00 36.33 4004 THR A N 1
ATOM 2285 C CA . THR A 1 308 ? 27.774 54.619 15.970 1.00 36.25 4004 THR A CA 1
ATOM 2286 C C . THR A 1 308 ? 28.309 55.953 16.435 1.00 36.17 4004 THR A C 1
ATOM 2287 O O . THR A 1 308 ? 27.711 56.985 16.134 1.00 42.28 4004 THR A O 1
ATOM 2291 N N . LYS A 1 309 ? 29.406 55.953 17.177 1.00 40.63 4005 LYS A N 1
ATOM 2292 C CA . LYS A 1 309 ? 30.054 57.214 17.516 1.00 38.80 4005 LYS A CA 1
ATOM 2293 C C . LYS A 1 309 ? 31.158 57.608 16.538 1.00 39.09 4005 LYS A C 1
ATOM 2294 O O . LYS A 1 309 ? 31.774 58.657 16.717 1.00 43.23 4005 LYS A O 1
ATOM 2298 N N . GLY A 1 310 ? 31.435 56.808 15.516 1.00 38.38 4006 GLY A N 1
ATOM 2299 C CA . GLY A 1 310 ? 32.369 57.219 14.482 1.00 36.64 4006 GLY A CA 1
ATOM 2300 C C . GLY A 1 310 ? 33.647 56.411 14.400 1.00 36.63 4006 GLY A C 1
ATOM 2301 O O . GLY A 1 310 ? 34.467 56.682 13.511 1.00 35.42 4006 GLY A O 1
ATOM 2302 N N . LEU A 1 311 ? 33.872 55.450 15.278 1.00 30.54 4007 LEU A N 1
ATOM 2303 C CA . LEU A 1 311 ? 35.025 54.556 15.138 1.00 37.12 4007 LEU A CA 1
ATOM 2304 C C . LEU A 1 311 ? 34.847 53.643 13.924 1.00 30.82 4007 LEU A C 1
ATOM 2305 O O . LEU A 1 311 ? 33.802 53.004 13.783 1.00 34.23 4007 LEU A O 1
ATOM 2310 N N . PRO A 1 312 ? 35.826 53.561 13.029 1.00 32.18 4008 PRO A N 1
ATOM 2311 C CA . PRO A 1 312 ? 35.782 52.517 11.990 1.00 34.57 4008 PRO A CA 1
ATOM 2312 C C . PRO A 1 312 ? 36.042 51.139 12.594 1.00 33.91 4008 PRO A C 1
ATOM 2313 O O . PRO A 1 312 ? 37.046 50.932 13.282 1.00 30.54 4008 PRO A O 1
ATOM 2317 N N . VAL A 1 313 ? 35.122 50.190 12.349 1.00 29.09 4009 VAL A N 1
ATOM 2318 C CA . VAL A 1 313 ? 35.195 48.874 12.977 1.00 31.60 4009 VAL A CA 1
ATOM 2319 C C . VAL A 1 313 ? 34.812 47.783 11.989 1.00 32.33 4009 VAL A C 1
ATOM 2320 O O . VAL A 1 313 ? 34.100 48.013 11.003 1.00 26.97 4009 VAL A O 1
ATOM 2324 N N . LYS A 1 314 ? 35.304 46.574 12.285 1.00 26.72 4010 LYS A N 1
ATOM 2325 C CA . LYS A 1 314 ? 34.857 45.342 11.658 1.00 29.92 4010 LYS A CA 1
ATOM 2326 C C . LYS A 1 314 ? 34.622 44.291 12.729 1.00 27.12 4010 LYS A C 1
ATOM 2327 O O . LYS A 1 314 ? 35.324 44.220 13.745 1.00 26.82 4010 LYS A O 1
ATOM 2333 N N . ILE A 1 315 ? 33.621 43.470 12.481 1.00 24.64 4011 ILE A N 1
ATOM 2334 C CA . ILE A 1 315 ? 33.357 42.297 13.283 1.00 28.18 4011 ILE A CA 1
ATOM 2335 C C . ILE A 1 315 ? 33.414 41.103 12.338 1.00 26.49 4011 ILE A C 1
ATOM 2336 O O . ILE A 1 315 ? 32.613 41.005 11.403 1.00 27.50 4011 ILE A O 1
ATOM 2341 N N . ILE A 1 316 ? 34.359 40.209 12.578 1.00 24.13 4012 ILE A N 1
ATOM 2342 C CA . ILE A 1 316 ? 34.590 39.048 11.733 1.00 28.27 4012 ILE A CA 1
ATOM 2343 C C . ILE A 1 316 ? 34.184 37.833 12.560 1.00 23.83 4012 ILE A C 1
ATOM 2344 O O . ILE A 1 316 ? 34.949 37.374 13.414 1.00 27.74 4012 ILE A O 1
ATOM 2349 N N . ARG A 1 317 ? 32.983 37.303 12.323 1.00 24.39 4013 ARG A N 1
ATOM 2350 C CA . ARG A 1 317 ? 32.545 36.082 12.999 1.00 28.34 4013 ARG A CA 1
ATOM 2351 C C . ARG A 1 317 ? 33.201 34.852 12.372 1.00 25.90 4013 ARG A C 1
ATOM 2352 O O . ARG A 1 317 ? 33.036 34.593 11.173 1.00 27.04 4013 ARG A O 1
ATOM 2360 N N . VAL A 1 318 ? 33.924 34.078 13.172 1.00 26.08 4014 VAL A N 1
ATOM 2361 C CA . VAL A 1 318 ? 34.553 32.857 12.679 1.00 28.91 4014 VAL A CA 1
ATOM 2362 C C . VAL A 1 318 ? 33.802 31.647 13.230 1.00 29.62 4014 VAL A C 1
ATOM 2363 O O . VAL A 1 318 ? 32.949 31.756 14.118 1.00 32.02 4014 VAL A O 1
ATOM 2367 N N . GLY A 1 319 ? 34.102 30.484 12.664 1.00 27.71 4015 GLY A N 1
ATOM 2368 C CA . GLY A 1 319 ? 33.334 29.302 12.976 1.00 26.94 4015 GLY A CA 1
ATOM 2369 C C . GLY A 1 319 ? 34.125 28.231 13.695 1.00 28.29 4015 GLY A C 1
ATOM 2370 O O . GLY A 1 319 ? 34.606 28.449 14.809 1.00 29.71 4015 GLY A O 1
ATOM 2371 N N . ASN A 1 320 ? 34.270 27.077 13.048 1.00 28.53 4016 ASN A N 1
ATOM 2372 C CA . ASN A 1 320 ? 34.926 25.894 13.614 1.00 29.01 4016 ASN A CA 1
ATOM 2373 C C . ASN A 1 320 ? 36.396 25.919 13.196 1.00 29.10 4016 ASN A C 1
ATOM 2374 O O . ASN A 1 320 ? 36.766 25.432 12.123 1.00 26.09 4016 ASN A O 1
ATOM 2379 N N . LEU A 1 321 ? 37.249 26.470 14.071 1.00 26.65 4017 LEU A N 1
ATOM 2380 C CA . LEU A 1 321 ? 38.656 26.723 13.763 1.00 25.77 4017 LEU A CA 1
ATOM 2381 C C . LEU A 1 321 ? 39.443 25.415 13.778 1.00 26.33 4017 LEU A C 1
ATOM 2382 O O . LEU A 1 321 ? 39.709 24.855 14.850 1.00 27.10 4017 LEU A O 1
ATOM 2387 N N . MET A 1 322 ? 39.891 24.975 12.607 1.00 24.60 4018 MET A N 1
ATOM 2388 C CA . MET A 1 322 ? 40.483 23.652 12.439 1.00 28.55 4018 MET A CA 1
ATOM 2389 C C . MET A 1 322 ? 41.922 23.750 11.922 1.00 30.31 4018 MET A C 1
ATOM 2390 O O . MET A 1 322 ? 42.451 24.832 11.651 1.00 27.10 4018 MET A O 1
ATOM 2395 N N . SER A 1 323 ? 42.537 22.582 11.767 1.00 28.23 4019 SER A N 1
ATOM 2396 C CA . SER A 1 323 ? 43.959 22.471 11.458 1.00 31.55 4019 SER A CA 1
ATOM 2397 C C . SER A 1 323 ? 44.304 23.086 10.108 1.00 26.62 4019 SER A C 1
ATOM 2398 O O . SER A 1 323 ? 43.468 23.164 9.196 1.00 24.15 4019 SER A O 1
ATOM 2401 N N . ARG A 1 324 ? 45.570 23.497 9.987 1.00 26.69 4020 ARG A N 1
ATOM 2402 C CA . ARG A 1 324 ? 46.071 24.094 8.752 1.00 29.98 4020 ARG A CA 1
ATOM 2403 C C . ARG A 1 324 ? 45.758 23.217 7.553 1.00 28.27 4020 ARG A C 1
ATOM 2404 O O . ARG A 1 324 ? 45.879 21.985 7.604 1.00 27.65 4020 ARG A O 1
ATOM 2412 N N . TYR A 1 325 ? 45.348 23.874 6.473 1.00 24.06 4021 TYR A N 1
ATOM 2413 C CA . TYR A 1 325 ? 45.160 23.182 5.205 1.00 27.99 4021 TYR A CA 1
ATOM 2414 C C . TYR A 1 325 ? 46.476 22.623 4.675 1.00 30.77 4021 TYR A C 1
ATOM 2415 O O . TYR A 1 325 ? 46.516 21.510 4.123 1.00 27.46 4021 TYR A O 1
ATOM 2424 N N . SER A 1 326 ? 47.570 23.368 4.862 1.00 23.62 4022 SER A N 1
ATOM 2425 C CA . SER A 1 326 ? 48.827 23.005 4.219 1.00 28.89 4022 SER A CA 1
ATOM 2426 C C . SER A 1 326 ? 49.383 21.710 4.784 1.00 30.17 4022 SER A C 1
ATOM 2427 O O . SER A 1 326 ? 49.768 20.816 4.030 1.00 32.51 4022 SER A O 1
ATOM 2430 N N . ASP A 1 327 ? 49.407 21.576 6.107 1.00 30.23 4023 ASP A N 1
ATOM 2431 C CA . ASP A 1 327 ? 50.110 20.456 6.726 1.00 31.62 4023 ASP A CA 1
ATOM 2432 C C . ASP A 1 327 ? 49.361 19.789 7.872 1.00 31.31 4023 ASP A C 1
ATOM 2433 O O . ASP A 1 327 ? 49.945 18.920 8.537 1.00 34.69 4023 ASP A O 1
ATOM 2438 N N . GLY A 1 328 ? 48.121 20.190 8.160 1.00 29.96 4024 GLY A N 1
ATOM 2439 C CA . GLY A 1 328 ? 47.319 19.510 9.165 1.00 31.40 4024 GLY A CA 1
ATOM 2440 C C . GLY A 1 328 ? 47.633 19.855 10.603 1.00 30.90 4024 GLY A C 1
ATOM 2441 O O . GLY A 1 328 ? 47.113 19.191 11.512 1.00 31.72 4024 GLY A O 1
ATOM 2442 N N . VAL A 1 329 ? 48.446 20.876 10.850 1.00 32.22 4025 VAL A N 1
ATOM 2443 C CA . VAL A 1 329 ? 48.863 21.186 12.213 1.00 32.50 4025 VAL A CA 1
ATOM 2444 C C . VAL A 1 329 ? 47.718 21.884 12.928 1.00 30.53 4025 VAL A C 1
ATOM 2445 O O . VAL A 1 329 ? 47.147 22.851 12.410 1.00 27.50 4025 VAL A O 1
ATOM 2449 N N . PHE A 1 330 ? 47.408 21.409 14.135 1.00 30.15 4026 PHE A N 1
ATOM 2450 C CA . PHE A 1 330 ? 46.360 21.916 15.000 1.00 29.33 4026 PHE A CA 1
ATOM 2451 C C . PHE A 1 330 ? 46.986 22.691 16.160 1.00 30.16 4026 PHE A C 1
ATOM 2452 O O . PHE A 1 330 ? 48.204 22.875 16.222 1.00 35.36 4026 PHE A O 1
ATOM 2460 N N . GLN A 1 331 ? 46.158 23.130 17.104 1.00 29.37 4027 GLN A N 1
ATOM 2461 C CA . GLN A 1 331 ? 46.653 23.995 18.170 1.00 34.85 4027 GLN A CA 1
ATOM 2462 C C . GLN A 1 331 ? 47.540 23.217 19.154 1.00 34.75 4027 GLN A C 1
ATOM 2463 O O . GLN A 1 331 ? 47.479 21.991 19.253 1.00 33.43 4027 GLN A O 1
ATOM 2469 N N . LYS A 1 332 ? 48.392 23.956 19.880 1.00 34.84 4028 LYS A N 1
ATOM 2470 C CA . LYS A 1 332 ? 49.233 23.322 20.896 1.00 40.66 4028 LYS A CA 1
ATOM 2471 C C . LYS A 1 332 ? 48.398 22.538 21.907 1.00 35.40 4028 LYS A C 1
ATOM 2472 O O . LYS A 1 332 ? 48.727 21.394 22.235 1.00 39.23 4028 LYS A O 1
ATOM 2474 N N . ASN A 1 333 ? 47.304 23.116 22.392 1.00 37.38 4029 ASN A N 1
ATOM 2475 C CA . ASN A 1 333 ? 46.428 22.416 23.339 1.00 39.26 4029 ASN A CA 1
ATOM 2476 C C . ASN A 1 333 ? 45.327 21.660 22.594 1.00 38.11 4029 ASN A C 1
ATOM 2477 O O . ASN A 1 333 ? 44.135 21.934 22.741 1.00 34.86 4029 ASN A O 1
ATOM 2482 N N . TYR A 1 334 ? 45.766 20.679 21.788 1.00 37.13 4030 TYR A N 1
ATOM 2483 C CA . TYR A 1 334 ? 44.868 19.923 20.910 1.00 39.24 4030 TYR A CA 1
ATOM 2484 C C . TYR A 1 334 ? 43.764 19.191 21.668 1.00 41.77 4030 TYR A C 1
ATOM 2485 O O . TYR A 1 334 ? 42.761 18.802 21.061 1.00 42.54 4030 TYR A O 1
ATOM 2494 N N . ASP A 1 335 ? 43.920 19.023 22.980 1.00 40.45 4031 ASP A N 1
ATOM 2495 C CA A ASP A 1 335 ? 43.027 18.161 23.746 0.51 42.74 4031 ASP A CA 1
ATOM 2496 C CA B ASP A 1 335 ? 43.055 18.182 23.797 0.49 42.69 4031 ASP A CA 1
ATOM 2497 C C . ASP A 1 335 ? 41.729 18.843 24.149 1.00 39.93 4031 ASP A C 1
ATOM 2498 O O . ASP A 1 335 ? 40.801 18.150 24.576 1.00 42.37 4031 ASP A O 1
ATOM 2507 N N . THR A 1 336 ? 41.628 20.162 24.004 1.00 41.41 4032 THR A N 1
ATOM 2508 C CA . THR A 1 336 ? 40.531 20.949 24.562 1.00 40.06 4032 THR A CA 1
ATOM 2509 C C . THR A 1 336 ? 39.433 21.318 23.567 1.00 37.93 4032 THR A C 1
ATOM 2510 O O . THR A 1 336 ? 38.473 21.998 23.955 1.00 33.86 4032 THR A O 1
ATOM 2514 N N . ASN A 1 337 ? 39.554 20.922 22.303 1.00 35.01 4033 ASN A N 1
ATOM 2515 C CA . ASN A 1 337 ? 38.568 21.287 21.291 1.00 32.02 4033 ASN A CA 1
ATOM 2516 C C . ASN A 1 337 ? 37.311 20.428 21.403 1.00 33.92 4033 ASN A C 1
ATOM 2517 O O . ASN A 1 337 ? 37.396 19.197 21.355 1.00 34.16 4033 ASN A O 1
ATOM 2522 N N . ALA A 1 338 ? 36.135 21.075 21.457 1.00 31.25 4034 ALA A N 1
ATOM 2523 C CA . ALA A 1 338 ? 34.886 20.342 21.661 1.00 32.26 4034 ALA A CA 1
ATOM 2524 C C . ALA A 1 338 ? 34.462 19.552 20.423 1.00 33.54 4034 ALA A C 1
ATOM 2525 O O . ALA A 1 338 ? 33.995 18.409 20.542 1.00 32.65 4034 ALA A O 1
ATOM 2527 N N . PHE A 1 339 ? 34.599 20.134 19.231 1.00 30.84 4035 PHE A N 1
ATOM 2528 C CA . PHE A 1 339 ? 34.264 19.405 18.007 1.00 33.02 4035 PHE A CA 1
ATOM 2529 C C . PHE A 1 339 ? 35.101 18.134 17.877 1.00 28.95 4035 PHE A C 1
ATOM 2530 O O . PHE A 1 339 ? 34.575 17.045 17.598 1.00 31.04 4035 PHE A O 1
ATOM 2538 N N . LEU A 1 340 ? 36.411 18.248 18.095 1.00 28.29 4036 LEU A N 1
ATOM 2539 C CA . LEU A 1 340 ? 37.260 17.069 17.979 1.00 30.67 4036 LEU A CA 1
ATOM 2540 C C . LEU A 1 340 ? 36.991 16.072 19.100 1.00 30.29 4036 LEU A C 1
ATOM 2541 O O . LEU A 1 340 ? 37.066 14.875 18.868 1.00 30.38 4036 LEU A O 1
ATOM 2546 N N . ASN A 1 341 ? 36.667 16.523 20.315 1.00 33.57 4037 ASN A N 1
ATOM 2547 C CA . ASN A 1 341 ? 36.412 15.553 21.383 1.00 31.85 4037 ASN A CA 1
ATOM 2548 C C . ASN A 1 341 ? 35.110 14.803 21.150 1.00 33.01 4037 ASN A C 1
ATOM 2549 O O . ASN A 1 341 ? 34.985 13.630 21.524 1.00 31.50 4037 ASN A O 1
ATOM 2554 N N . ASN A 1 342 ? 34.130 15.470 20.541 1.00 31.02 4038 ASN A N 1
ATOM 2555 C CA . ASN A 1 342 ? 32.916 14.793 20.113 1.00 32.40 4038 ASN A CA 1
ATOM 2556 C C . ASN A 1 342 ? 33.239 13.705 19.092 1.00 34.28 4038 ASN A C 1
ATOM 2557 O O . ASN A 1 342 ? 32.760 12.564 19.210 1.00 31.98 4038 ASN A O 1
ATOM 2561 N N . ILE A 1 343 ? 34.079 14.039 18.094 1.00 29.91 4039 ILE A N 1
ATOM 2562 C CA . ILE A 1 343 ? 34.569 13.030 17.144 1.00 29.47 4039 ILE A CA 1
ATOM 2563 C C . ILE A 1 343 ? 35.305 11.892 17.861 1.00 32.66 4039 ILE A C 1
ATOM 2564 O O . ILE A 1 343 ? 35.220 10.720 17.462 1.00 30.31 4039 ILE A O 1
ATOM 2569 N N . LYS A 1 344 ? 36.084 12.223 18.898 1.00 29.57 4040 LYS A N 1
ATOM 2570 C CA . LYS A 1 344 ? 36.791 11.189 19.648 1.00 34.27 4040 LYS A CA 1
ATOM 2571 C C . LYS A 1 344 ? 35.803 10.234 20.300 1.00 32.51 4040 LYS A C 1
ATOM 2572 O O . LYS A 1 344 ? 36.016 9.017 20.319 1.00 29.71 4040 LYS A O 1
ATOM 2578 N N . THR A 1 345 ? 34.734 10.774 20.880 1.00 28.53 4041 THR A N 1
ATOM 2579 C CA . THR A 1 345 ? 33.738 9.901 21.490 1.00 33.70 4041 THR A CA 1
ATOM 2580 C C . THR A 1 345 ? 33.113 8.993 20.445 1.00 34.47 4041 THR A C 1
ATOM 2581 O O . THR A 1 345 ? 32.925 7.792 20.688 1.00 31.74 4041 THR A O 1
ATOM 2585 N N . ILE A 1 346 ? 32.798 9.547 19.268 1.00 31.25 4042 ILE A N 1
ATOM 2586 C CA . ILE A 1 346 ? 32.208 8.716 18.219 1.00 29.81 4042 ILE A CA 1
ATOM 2587 C C . ILE A 1 346 ? 33.160 7.580 17.871 1.00 33.03 4042 ILE A C 1
ATOM 2588 O O . ILE A 1 346 ? 32.746 6.423 17.682 1.00 29.73 4042 ILE A O 1
ATOM 2593 N N . LYS A 1 347 ? 34.457 7.882 17.822 1.00 27.53 4043 LYS A N 1
ATOM 2594 C CA . LYS A 1 347 ? 35.433 6.837 17.532 1.00 32.23 4043 LYS A CA 1
ATOM 2595 C C . LYS A 1 347 ? 35.474 5.794 18.650 1.00 31.51 4043 LYS A C 1
ATOM 2596 O O . LYS A 1 347 ? 35.513 4.590 18.378 1.00 34.10 4043 LYS A O 1
ATOM 2602 N N . LYS A 1 348 ? 35.445 6.232 19.911 1.00 34.27 4044 LYS A N 1
ATOM 2603 C CA . LYS A 1 348 ? 35.553 5.286 21.021 1.00 36.75 4044 LYS A CA 1
ATOM 2604 C C . LYS A 1 348 ? 34.352 4.347 21.053 1.00 37.38 4044 LYS A C 1
ATOM 2605 O O . LYS A 1 348 ? 34.509 3.128 21.165 1.00 37.20 4044 LYS A O 1
ATOM 2611 N N . LEU A 1 349 ? 33.144 4.899 20.956 1.00 30.68 4045 LEU A N 1
ATOM 2612 C CA . LEU A 1 349 ? 31.963 4.061 20.838 1.00 33.76 4045 LEU A CA 1
ATOM 2613 C C . LEU A 1 349 ? 31.937 3.283 19.532 1.00 31.73 4045 LEU A C 1
ATOM 2614 O O . LEU A 1 349 ? 31.243 2.270 19.446 1.00 36.75 4045 LEU A O 1
ATOM 2619 N N . GLY A 1 350 ? 32.680 3.716 18.521 1.00 32.54 4046 GLY A N 1
ATOM 2620 C CA . GLY A 1 350 ? 32.564 3.097 17.207 1.00 31.60 4046 GLY A CA 1
ATOM 2621 C C . GLY A 1 350 ? 31.209 3.265 16.547 1.00 29.63 4046 GLY A C 1
ATOM 2622 O O . GLY A 1 350 ? 30.847 2.457 15.693 1.00 33.94 4046 GLY A O 1
ATOM 2623 N N . ALA A 1 351 ? 30.448 4.299 16.907 1.00 30.54 4047 ALA A N 1
ATOM 2624 C CA . ALA A 1 351 ? 29.115 4.456 16.338 1.00 33.00 4047 ALA A CA 1
ATOM 2625 C C . ALA A 1 351 ? 28.654 5.899 16.467 1.00 28.98 4047 ALA A C 1
ATOM 2626 O O . ALA A 1 351 ? 29.142 6.657 17.304 1.00 32.23 4047 ALA A O 1
ATOM 2628 N N . MET A 1 352 ? 27.713 6.266 15.603 1.00 34.18 4048 MET A N 1
ATOM 2629 C CA . MET A 1 352 ? 26.970 7.516 15.692 1.00 30.99 4048 MET A CA 1
ATOM 2630 C C . MET A 1 352 ? 25.557 7.249 15.203 1.00 31.66 4048 MET A C 1
ATOM 2631 O O . MET A 1 352 ? 25.352 6.404 14.327 1.00 32.06 4048 MET A O 1
ATOM 2636 N N . ASN A 1 353 ? 24.580 7.965 15.758 1.00 29.76 4049 ASN A N 1
ATOM 2637 C CA . ASN A 1 353 ? 23.208 7.803 15.285 1.00 32.66 4049 ASN A CA 1
ATOM 2638 C C . ASN A 1 353 ? 22.998 8.673 14.043 1.00 33.68 4049 ASN A C 1
ATOM 2639 O O . ASN A 1 353 ? 23.910 9.388 13.618 1.00 26.85 4049 ASN A O 1
ATOM 2644 N N . PRO A 1 354 ? 21.825 8.598 13.394 1.00 31.71 4050 PRO A N 1
ATOM 2645 C CA . PRO A 1 354 ? 21.677 9.323 12.123 1.00 33.30 4050 PRO A CA 1
ATOM 2646 C C . PRO A 1 354 ? 21.697 10.836 12.273 1.00 30.55 4050 PRO A C 1
ATOM 2647 O O . PRO A 1 354 ? 22.226 11.515 11.386 1.00 31.67 4050 PRO A O 1
ATOM 2651 N N . ALA A 1 355 ? 21.151 11.389 13.362 1.00 34.99 4051 ALA A N 1
ATOM 2652 C CA . ALA A 1 355 ? 21.216 12.840 13.549 1.00 31.89 4051 ALA A CA 1
ATOM 2653 C C . ALA A 1 355 ? 22.663 13.307 13.658 1.00 32.24 4051 ALA A C 1
ATOM 2654 O O . ALA A 1 355 ? 23.054 14.321 13.058 1.00 27.77 4051 ALA A O 1
ATOM 2656 N N . MET A 1 356 ? 23.476 12.554 14.398 1.00 28.08 4052 MET A N 1
ATOM 2657 C CA . MET A 1 356 ? 24.896 12.858 14.505 1.00 30.24 4052 MET A CA 1
ATOM 2658 C C . MET A 1 356 ? 25.581 12.767 13.147 1.00 31.56 4052 MET A C 1
ATOM 2659 O O . MET A 1 356 ? 26.324 13.675 12.753 1.00 34.19 4052 MET A O 1
ATOM 2664 N N . ALA A 1 357 ? 25.335 11.672 12.412 1.00 29.38 4053 ALA A N 1
ATOM 2665 C CA . ALA A 1 357 ? 25.960 11.487 11.105 1.00 28.98 4053 ALA A CA 1
ATOM 2666 C C . ALA A 1 357 ? 25.643 12.647 10.167 1.00 27.95 4053 ALA A C 1
ATOM 2667 O O . ALA A 1 357 ? 26.514 13.093 9.407 1.00 25.79 4053 ALA A O 1
ATOM 2669 N N . SER A 1 358 ? 24.406 13.160 10.219 1.00 27.98 4054 SER A N 1
ATOM 2670 C CA . SER A 1 358 ? 23.978 14.176 9.259 1.00 29.71 4054 SER A CA 1
ATOM 2671 C C . SER A 1 358 ? 24.397 15.593 9.634 1.00 29.64 4054 SER A C 1
ATOM 2672 O O . SER A 1 358 ? 24.312 16.492 8.784 1.00 28.97 4054 SER A O 1
ATOM 2675 N N . GLU A 1 359 ? 24.858 15.819 10.858 1.00 28.03 4055 GLU A N 1
ATOM 2676 C CA . GLU A 1 359 ? 25.216 17.167 11.278 1.00 33.49 4055 GLU A CA 1
ATOM 2677 C C . GLU A 1 359 ? 26.347 17.717 10.423 1.00 28.11 4055 GLU A C 1
ATOM 2678 O O . GLU A 1 359 ? 27.420 17.112 10.330 1.00 27.50 4055 GLU A O 1
ATOM 2684 N N . LYS A 1 360 ? 26.078 18.849 9.774 1.00 29.10 4056 LYS A N 1
ATOM 2685 C CA . LYS A 1 360 ? 27.033 19.531 8.917 1.00 28.80 4056 LYS A CA 1
ATOM 2686 C C . LYS A 1 360 ? 27.944 20.432 9.733 1.00 32.08 4056 LYS A C 1
ATOM 2687 O O . LYS A 1 360 ? 27.562 20.947 10.786 1.00 32.97 4056 LYS A O 1
ATOM 2693 N N . VAL A 1 361 ? 29.152 20.656 9.220 1.00 28.07 4057 VAL A N 1
ATOM 2694 C CA . VAL A 1 361 ? 30.065 21.582 9.868 1.00 28.53 4057 VAL A CA 1
ATOM 2695 C C . VAL A 1 361 ? 30.947 22.233 8.818 1.00 30.33 4057 VAL A C 1
ATOM 2696 O O . VAL A 1 361 ? 31.254 21.638 7.780 1.00 30.29 4057 VAL A O 1
ATOM 2700 N N . ASP A 1 362 ? 31.321 23.484 9.088 1.00 28.62 4058 ASP A N 1
ATOM 2701 C CA . ASP A 1 362 ? 32.446 24.120 8.423 1.00 25.97 4058 ASP A CA 1
ATOM 2702 C C . ASP A 1 362 ? 33.751 23.605 9.011 1.00 25.23 4058 ASP A C 1
ATOM 2703 O O . ASP A 1 362 ? 33.873 23.419 10.228 1.00 25.57 4058 ASP A O 1
ATOM 2708 N N . MET A 1 363 ? 34.715 23.337 8.146 1.00 23.41 4059 MET A N 1
ATOM 2709 C CA . MET A 1 363 ? 36.087 23.086 8.581 1.00 25.07 4059 MET A CA 1
ATOM 2710 C C . MET A 1 363 ? 36.893 24.300 8.132 1.00 26.90 4059 MET A C 1
ATOM 2711 O O . MET A 1 363 ? 37.421 24.356 7.018 1.00 26.12 4059 MET A O 1
ATOM 2716 N N . SER A 1 364 ? 36.959 25.293 9.009 1.00 28.02 4060 SER A N 1
ATOM 2717 C CA . SER A 1 364 ? 37.622 26.557 8.697 1.00 28.35 4060 SER A CA 1
ATOM 2718 C C . SER A 1 364 ? 39.103 26.408 9.022 1.00 24.66 4060 SER A C 1
ATOM 2719 O O . SER A 1 364 ? 39.527 26.603 10.162 1.00 25.63 4060 SER A O 1
ATOM 2722 N N . GLN A 1 365 ? 39.891 26.052 8.000 1.00 26.72 4061 GLN A N 1
ATOM 2723 C CA . GLN A 1 365 ? 41.322 25.817 8.170 1.00 23.48 4061 GLN A CA 1
ATOM 2724 C C . GLN A 1 365 ? 42.022 27.095 8.628 1.00 26.03 4061 GLN A C 1
ATOM 2725 O O . GLN A 1 365 ? 41.898 28.147 7.986 1.00 26.39 4061 GLN A O 1
ATOM 2731 N N . ILE A 1 366 ? 42.782 26.988 9.729 1.00 24.34 4062 ILE A N 1
ATOM 2732 C CA . ILE A 1 366 ? 43.253 28.164 10.472 1.00 27.40 4062 ILE A CA 1
ATOM 2733 C C . ILE A 1 366 ? 44.122 29.082 9.611 1.00 28.56 4062 ILE A C 1
ATOM 2734 O O . ILE A 1 366 ? 44.125 30.316 9.808 1.00 26.12 4062 ILE A O 1
ATOM 2739 N N . ASP A 1 367 ? 44.871 28.520 8.655 1.00 27.78 4063 ASP A N 1
ATOM 2740 C CA . ASP A 1 367 ? 45.683 29.387 7.803 1.00 30.18 4063 ASP A CA 1
ATOM 2741 C C . ASP A 1 367 ? 44.793 30.184 6.861 1.00 27.85 4063 ASP A C 1
ATOM 2742 O O . ASP A 1 367 ? 45.036 31.371 6.615 1.00 26.72 4063 ASP A O 1
ATOM 2747 N N . TYR A 1 368 ? 43.701 29.575 6.400 1.00 24.33 4064 TYR A N 1
ATOM 2748 C CA . TYR A 1 368 ? 42.770 30.323 5.578 1.00 24.69 4064 TYR A CA 1
ATOM 2749 C C . TYR A 1 368 ? 41.874 31.245 6.404 1.00 26.51 4064 TYR A C 1
ATOM 2750 O O . TYR A 1 368 ? 41.502 32.314 5.909 1.00 24.35 4064 TYR A O 1
ATOM 2759 N N . VAL A 1 369 ? 41.559 30.904 7.667 1.00 23.53 4065 VAL A N 1
ATOM 2760 C CA . VAL A 1 369 ? 40.878 31.879 8.519 1.00 21.41 4065 VAL A CA 1
ATOM 2761 C C . VAL A 1 369 ? 41.715 33.141 8.630 1.00 23.70 4065 VAL A C 1
ATOM 2762 O O . VAL A 1 369 ? 41.205 34.259 8.485 1.00 23.86 4065 VAL A O 1
ATOM 2766 N N . ALA A 1 370 ? 43.020 32.982 8.882 1.00 24.14 4066 ALA A N 1
ATOM 2767 C CA . ALA A 1 370 ? 43.871 34.164 9.054 1.00 29.63 4066 ALA A CA 1
ATOM 2768 C C . ALA A 1 370 ? 43.993 34.971 7.755 1.00 27.28 4066 ALA A C 1
ATOM 2769 O O . ALA A 1 370 ? 43.937 36.215 7.779 1.00 27.38 4066 ALA A O 1
ATOM 2771 N N . LYS A 1 371 ? 44.166 34.288 6.618 1.00 25.04 4067 LYS A N 1
ATOM 2772 C CA . LYS A 1 371 ? 44.148 34.994 5.335 1.00 29.93 4067 LYS A CA 1
ATOM 2773 C C . LYS A 1 371 ? 42.852 35.776 5.143 1.00 25.29 4067 LYS A C 1
ATOM 2774 O O . LYS A 1 371 ? 42.873 36.926 4.694 1.00 27.82 4067 LYS A O 1
ATOM 2780 N N . GLY A 1 372 ? 41.714 35.165 5.464 1.00 22.71 4068 GLY A N 1
ATOM 2781 C CA . GLY A 1 372 ? 40.447 35.845 5.280 1.00 25.93 4068 GLY A CA 1
ATOM 2782 C C . GLY A 1 372 ? 40.250 37.014 6.224 1.00 25.92 4068 GLY A C 1
ATOM 2783 O O . GLY A 1 372 ? 39.592 37.998 5.866 1.00 25.38 4068 GLY A O 1
ATOM 2784 N N . ILE A 1 373 ? 40.807 36.926 7.437 1.00 24.68 4069 ILE A N 1
ATOM 2785 C CA . ILE A 1 373 ? 40.731 38.050 8.369 1.00 24.84 4069 ILE A CA 1
ATOM 2786 C C . ILE A 1 373 ? 41.521 39.223 7.821 1.00 25.32 4069 ILE A C 1
ATOM 2787 O O . ILE A 1 373 ? 41.056 40.371 7.819 1.00 27.57 4069 ILE A O 1
ATOM 2792 N N . LEU A 1 374 ? 42.722 38.942 7.318 1.00 23.37 4070 LEU A N 1
ATOM 2793 C CA . LEU A 1 374 ? 43.530 40.008 6.749 1.00 26.05 4070 LEU A CA 1
ATOM 2794 C C . LEU A 1 374 ? 42.863 40.625 5.527 1.00 24.74 4070 LEU A C 1
ATOM 2795 O O . LEU A 1 374 ? 42.951 41.839 5.320 1.00 27.46 4070 LEU A O 1
ATOM 2800 N N . ALA A 1 375 ? 42.182 39.816 4.702 1.00 26.24 4071 ALA A N 1
ATOM 2801 C CA . ALA A 1 375 ? 41.514 40.385 3.524 1.00 22.29 4071 ALA A CA 1
ATOM 2802 C C . ALA A 1 375 ? 40.314 41.229 3.921 1.00 23.95 4071 ALA A C 1
ATOM 2803 O O . ALA A 1 375 ? 40.116 42.330 3.398 1.00 25.31 4071 ALA A O 1
ATOM 2805 N N . LEU A 1 376 ? 39.475 40.715 4.823 1.00 23.35 4072 LEU A N 1
ATOM 2806 C CA . LEU A 1 376 ? 38.270 41.435 5.201 1.00 24.06 4072 LEU A CA 1
ATOM 2807 C C . LEU A 1 376 ? 38.584 42.709 5.968 1.00 26.86 4072 LEU A C 1
ATOM 2808 O O . LEU A 1 376 ? 37.768 43.634 5.954 1.00 24.64 4072 LEU A O 1
ATOM 2813 N N . SER A 1 377 ? 39.760 42.797 6.609 1.00 26.40 4073 SER A N 1
ATOM 2814 C CA . SER A 1 377 ? 40.102 44.022 7.324 1.00 23.43 4073 SER A CA 1
ATOM 2815 C C . SER A 1 377 ? 40.273 45.215 6.380 1.00 24.88 4073 SER A C 1
ATOM 2816 O O . SER A 1 377 ? 40.189 46.359 6.836 1.00 26.59 4073 SER A O 1
ATOM 2819 N N . LYS A 1 378 ? 40.475 44.978 5.077 1.00 27.62 4074 LYS A N 1
ATOM 2820 C CA . LYS A 1 378 ? 40.674 46.046 4.095 1.00 28.33 4074 LYS A CA 1
ATOM 2821 C C . LYS A 1 378 ? 39.389 46.476 3.373 1.00 30.58 4074 LYS A C 1
ATOM 2822 O O . LYS A 1 378 ? 39.453 47.358 2.504 1.00 33.62 4074 LYS A O 1
ATOM 2828 N N . THR A 1 379 ? 38.231 45.889 3.703 1.00 27.86 4075 THR A N 1
ATOM 2829 C CA . THR A 1 379 ? 36.969 46.239 3.050 1.00 27.13 4075 THR A CA 1
ATOM 2830 C C . THR A 1 379 ? 36.547 47.678 3.404 1.00 30.26 4075 THR A C 1
ATOM 2831 O O . THR A 1 379 ? 37.051 48.258 4.368 1.00 29.08 4075 THR A O 1
ATOM 2835 N N . PRO A 1 380 ? 35.633 48.276 2.630 1.00 30.12 4076 PRO A N 1
ATOM 2836 C CA . PRO A 1 380 ? 35.235 49.676 2.886 1.00 31.01 4076 PRO A CA 1
ATOM 2837 C C . PRO A 1 380 ? 34.574 49.883 4.246 1.00 30.01 4076 PRO A C 1
ATOM 2838 O O . PRO A 1 380 ? 34.069 48.948 4.876 1.00 27.76 4076 PRO A O 1
ATOM 2842 N N . GLU A 1 381 ? 34.523 51.155 4.668 1.00 30.63 4077 GLU A N 1
ATOM 2843 C CA . GLU A 1 381 ? 34.036 51.505 6.013 1.00 30.89 4077 GLU A CA 1
ATOM 2844 C C . GLU A 1 381 ? 32.642 50.939 6.325 1.00 31.70 4077 GLU A C 1
ATOM 2845 O O . GLU A 1 381 ? 32.378 50.507 7.456 1.00 32.08 4077 GLU A O 1
ATOM 2849 N N . LYS A 1 382 ? 31.719 50.963 5.358 1.00 27.88 4078 LYS A N 1
ATOM 2850 C CA . LYS A 1 382 ? 30.371 50.455 5.639 1.00 26.56 4078 LYS A CA 1
ATOM 2851 C C . LYS A 1 382 ? 30.295 48.931 5.701 1.00 25.82 4078 LYS A C 1
ATOM 2852 O O . LYS A 1 382 ? 29.262 48.393 6.128 1.00 29.02 4078 LYS A O 1
ATOM 2858 N N . SER A 1 383 ? 31.328 48.214 5.271 1.00 27.43 4079 SER A N 1
ATOM 2859 C CA . SER A 1 383 ? 31.326 46.750 5.358 1.00 27.99 4079 SER A CA 1
ATOM 2860 C C . SER A 1 383 ? 31.827 46.379 6.741 1.00 29.35 4079 SER A C 1
ATOM 2861 O O . SER A 1 383 ? 33.032 46.273 6.976 1.00 28.39 4079 SER A O 1
ATOM 2864 N N . ARG A 1 384 ? 30.894 46.161 7.669 1.00 27.77 4080 ARG A N 1
ATOM 2865 C CA . ARG A 1 384 ? 31.249 46.064 9.079 1.00 29.74 4080 ARG A CA 1
ATOM 2866 C C . ARG A 1 384 ? 31.250 44.655 9.660 1.00 31.16 4080 ARG A C 1
ATOM 2867 O O . ARG A 1 384 ? 31.975 44.412 10.627 1.00 28.20 4080 ARG A O 1
ATOM 2875 N N . VAL A 1 385 ? 30.486 43.713 9.115 1.00 29.15 4081 VAL A N 1
ATOM 2876 C CA . VAL A 1 385 ? 30.288 42.425 9.769 1.00 24.43 4081 VAL A CA 1
ATOM 2877 C C . VAL A 1 385 ? 30.430 41.320 8.738 1.00 26.32 4081 VAL A C 1
ATOM 2878 O O . VAL A 1 385 ? 29.854 41.397 7.648 1.00 27.78 4081 VAL A O 1
ATOM 2882 N N . PHE A 1 386 ? 31.195 40.296 9.069 1.00 25.51 4082 PHE A N 1
ATOM 2883 C CA . PHE A 1 386 ? 31.436 39.223 8.119 1.00 24.29 4082 PHE A CA 1
ATOM 2884 C C . PHE A 1 386 ? 31.278 37.868 8.794 1.00 27.23 4082 PHE A C 1
ATOM 2885 O O . PHE A 1 386 ? 31.441 37.740 10.014 1.00 24.76 4082 PHE A O 1
ATOM 2893 N N . HIS A 1 387 ? 30.923 36.871 7.979 1.00 24.52 4083 HIS A N 1
ATOM 2894 C CA . HIS A 1 387 ? 30.799 35.470 8.370 1.00 22.71 4083 HIS A CA 1
ATOM 2895 C C . HIS A 1 387 ? 31.932 34.699 7.695 1.00 26.97 4083 HIS A C 1
ATOM 2896 O O . HIS A 1 387 ? 31.777 34.144 6.603 1.00 25.29 4083 HIS A O 1
ATOM 2903 N N . CYS A 1 388 ? 33.083 34.667 8.362 1.00 25.06 4084 CYS A N 1
ATOM 2904 C CA . CYS A 1 388 ? 34.319 34.204 7.748 1.00 26.30 4084 CYS A CA 1
ATOM 2905 C C . CYS A 1 388 ? 34.534 32.743 8.144 1.00 26.87 4084 CYS A C 1
ATOM 2906 O O . CYS A 1 388 ? 35.232 32.441 9.111 1.00 27.59 4084 CYS A O 1
ATOM 2909 N N . MET A 1 389 ? 33.935 31.837 7.377 1.00 25.77 4085 MET A N 1
ATOM 2910 C CA . MET A 1 389 ? 34.019 30.411 7.627 1.00 24.32 4085 MET A CA 1
ATOM 2911 C C . MET A 1 389 ? 33.896 29.661 6.311 1.00 27.28 4085 MET A C 1
ATOM 2912 O O . MET A 1 389 ? 33.265 30.136 5.359 1.00 27.64 4085 MET A O 1
ATOM 2917 N N . ASN A 1 390 ? 34.503 28.473 6.279 1.00 25.53 4086 ASN A N 1
ATOM 2918 C CA . ASN A 1 390 ? 34.519 27.619 5.099 1.00 24.55 4086 ASN A CA 1
ATOM 2919 C C . ASN A 1 390 ? 33.109 27.270 4.635 1.00 26.11 4086 ASN A C 1
ATOM 2920 O O . ASN A 1 390 ? 32.375 26.569 5.338 1.00 28.23 4086 ASN A O 1
ATOM 2925 N N . ASN A 1 391 ? 32.710 27.762 3.465 1.00 24.02 4087 ASN A N 1
ATOM 2926 C CA . ASN A 1 391 ? 31.342 27.572 3.011 1.00 28.73 4087 ASN A CA 1
ATOM 2927 C C . ASN A 1 391 ? 31.094 26.184 2.426 1.00 27.43 4087 ASN A C 1
ATOM 2928 O O . ASN A 1 391 ? 29.935 25.830 2.189 1.00 26.92 4087 ASN A O 1
ATOM 2933 N N . HIS A 1 392 ? 32.131 25.377 2.224 1.00 25.24 4088 HIS A N 1
ATOM 2934 C CA . HIS A 1 392 ? 31.950 24.002 1.741 1.00 29.61 4088 HIS A CA 1
ATOM 2935 C C . HIS A 1 392 ? 31.786 23.057 2.938 1.00 28.40 4088 HIS A C 1
ATOM 2936 O O . HIS A 1 392 ? 32.712 22.346 3.350 1.00 31.31 4088 HIS A O 1
ATOM 2943 N N . TYR A 1 393 ? 30.575 23.053 3.503 1.00 25.25 4089 TYR A N 1
ATOM 2944 C CA . TYR A 1 393 ? 30.284 22.249 4.688 1.00 29.76 4089 TYR A CA 1
ATOM 2945 C C . TYR A 1 393 ? 30.389 20.763 4.368 1.00 31.81 4089 TYR A C 1
ATOM 2946 O O . TYR A 1 393 ? 30.049 20.321 3.266 1.00 29.32 4089 TYR A O 1
ATOM 2955 N N . ILE A 1 394 ? 30.867 19.994 5.351 1.00 23.51 4090 ILE A N 1
ATOM 2956 C CA . ILE A 1 394 ? 30.904 18.544 5.279 1.00 27.61 4090 ILE A CA 1
ATOM 2957 C C . ILE A 1 394 ? 29.998 17.998 6.378 1.00 30.53 4090 ILE A C 1
ATOM 2958 O O . ILE A 1 394 ? 29.537 18.731 7.254 1.00 27.94 4090 ILE A O 1
ATOM 2963 N N . SER A 1 395 ? 29.731 16.699 6.319 1.00 29.48 4091 SER A N 1
ATOM 2964 C CA . SER A 1 395 ? 28.956 16.051 7.368 1.00 27.35 4091 SER A CA 1
ATOM 2965 C C . SER A 1 395 ? 29.852 15.120 8.168 1.00 25.76 4091 SER A C 1
ATOM 2966 O O . SER A 1 395 ? 31.019 14.918 7.843 1.00 28.61 4091 SER A O 1
ATOM 2969 N N . HIS A 1 396 ? 29.287 14.543 9.232 1.00 29.44 4092 HIS A N 1
ATOM 2970 C CA . HIS A 1 396 ? 30.057 13.602 10.026 1.00 27.16 4092 HIS A CA 1
ATOM 2971 C C . HIS A 1 396 ? 30.226 12.266 9.323 1.00 28.99 4092 HIS A C 1
ATOM 2972 O O . HIS A 1 396 ? 31.080 11.480 9.733 1.00 29.18 4092 HIS A O 1
ATOM 2979 N N . ARG A 1 397 ? 29.469 12.013 8.257 1.00 30.26 4093 ARG A N 1
ATOM 2980 C CA . ARG A 1 397 ? 29.777 10.872 7.407 1.00 26.77 4093 ARG A CA 1
ATOM 2981 C C . ARG A 1 397 ? 31.073 11.111 6.651 1.00 32.07 4093 ARG A C 1
ATOM 2982 O O . ARG A 1 397 ? 31.879 10.189 6.489 1.00 31.05 4093 ARG A O 1
ATOM 2990 N N . ASP A 1 398 ? 31.311 12.348 6.210 1.00 27.82 4094 ASP A N 1
ATOM 2991 C CA . ASP A 1 398 ? 32.590 12.666 5.587 1.00 29.89 4094 ASP A CA 1
ATOM 2992 C C . ASP A 1 398 ? 33.728 12.448 6.565 1.00 29.55 4094 ASP A C 1
ATOM 2993 O O . ASP A 1 398 ? 34.763 11.833 6.229 1.00 27.39 4094 ASP A O 1
ATOM 2998 N N . ILE A 1 399 ? 33.544 12.934 7.799 1.00 24.71 4095 ILE A N 1
ATOM 2999 C CA . ILE A 1 399 ? 34.598 12.801 8.793 1.00 28.07 4095 ILE A CA 1
ATOM 3000 C C . ILE A 1 399 ? 34.834 11.338 9.115 1.00 31.03 4095 ILE A C 1
ATOM 3001 O O . ILE A 1 399 ? 35.979 10.880 9.166 1.00 30.99 4095 ILE A O 1
ATOM 3006 N N . VAL A 1 400 ? 33.756 10.573 9.306 1.00 30.74 4096 VAL A N 1
ATOM 3007 C CA . VAL A 1 400 ? 33.909 9.164 9.659 1.00 31.08 4096 VAL A CA 1
ATOM 3008 C C . VAL A 1 400 ? 34.463 8.360 8.483 1.00 27.75 4096 VAL A C 1
ATOM 3009 O O . VAL A 1 400 ? 35.220 7.411 8.690 1.00 33.11 4096 VAL A O 1
ATOM 3013 N N . ASP A 1 401 ? 34.133 8.725 7.240 1.00 27.52 4097 ASP A N 1
ATOM 3014 C CA . ASP A 1 401 ? 34.771 8.075 6.100 1.00 30.85 4097 ASP A CA 1
ATOM 3015 C C . ASP A 1 401 ? 36.276 8.262 6.152 1.00 35.91 4097 ASP A C 1
ATOM 3016 O O . ASP A 1 401 ? 37.033 7.317 5.892 1.00 36.49 4097 ASP A O 1
ATOM 3021 N N . ALA A 1 402 ? 36.729 9.476 6.498 1.00 29.92 4098 ALA A N 1
ATOM 3022 C CA . ALA A 1 402 ? 38.170 9.701 6.654 1.00 34.76 4098 ALA A CA 1
ATOM 3023 C C . ALA A 1 402 ? 38.752 8.911 7.832 1.00 34.36 4098 ALA A C 1
ATOM 3024 O O . ALA A 1 402 ? 39.849 8.347 7.733 1.00 33.83 4098 ALA A O 1
ATOM 3026 N N . LEU A 1 403 ? 38.051 8.879 8.964 1.00 32.31 4099 LEU A N 1
ATOM 3027 C CA . LEU A 1 403 ? 38.581 8.171 10.127 1.00 31.82 4099 LEU A CA 1
ATOM 3028 C C . LEU A 1 403 ? 38.665 6.668 9.877 1.00 33.04 4099 LEU A C 1
ATOM 3029 O O . LEU A 1 403 ? 39.604 6.011 10.332 1.00 36.82 4099 LEU A O 1
ATOM 3034 N N . ASN A 1 404 ? 37.712 6.102 9.142 1.00 31.43 4100 ASN A N 1
ATOM 3035 C CA . ASN A 1 404 ? 37.724 4.655 8.938 1.00 34.63 4100 ASN A CA 1
ATOM 3036 C C . ASN A 1 404 ? 38.867 4.172 8.045 1.00 37.28 4100 ASN A C 1
ATOM 3037 O O . ASN A 1 404 ? 39.102 2.960 7.981 1.00 35.17 4100 ASN A O 1
ATOM 3042 N N . THR A 1 405 ? 39.579 5.061 7.346 1.00 33.65 4101 THR A N 1
ATOM 3043 C CA . THR A 1 405 ? 40.758 4.582 6.627 1.00 35.54 4101 THR A CA 1
ATOM 3044 C C . THR A 1 405 ? 41.888 4.191 7.574 1.00 37.39 4101 THR A C 1
ATOM 3045 O O . THR A 1 405 ? 42.865 3.578 7.132 1.00 36.38 4101 THR A O 1
ATOM 3049 N N . TYR A 1 406 ? 41.772 4.508 8.860 1.00 35.45 4102 TYR A N 1
ATOM 3050 C CA . TYR A 1 406 ? 42.706 4.025 9.868 1.00 38.86 4102 TYR A CA 1
ATOM 3051 C C . TYR A 1 406 ? 42.290 2.688 10.466 1.00 36.33 4102 TYR A C 1
ATOM 3052 O O . TYR A 1 406 ? 42.965 2.201 11.375 1.00 34.82 4102 TYR A O 1
ATOM 3061 N N . GLY A 1 407 ? 41.192 2.102 9.992 1.00 36.15 4103 GLY A N 1
ATOM 3062 C CA . GLY A 1 407 ? 40.705 0.848 10.524 1.00 36.22 4103 GLY A CA 1
ATOM 3063 C C . GLY A 1 407 ? 39.855 0.946 11.767 1.00 40.29 4103 GLY A C 1
ATOM 3064 O O . GLY A 1 407 ? 39.710 -0.053 12.473 1.00 45.96 4103 GLY A O 1
ATOM 3065 N N . TYR A 1 408 ? 39.268 2.113 12.063 1.00 40.46 4104 TYR A N 1
ATOM 3066 C CA . TYR A 1 408 ? 38.490 2.248 13.295 1.00 38.66 4104 TYR A CA 1
ATOM 3067 C C . TYR A 1 408 ? 37.107 1.606 13.220 1.00 37.51 4104 TYR A C 1
ATOM 3068 O O . TYR A 1 408 ? 36.476 1.421 14.267 1.00 41.39 4104 TYR A O 1
ATOM 3077 N N . GLY A 1 409 ? 36.607 1.294 12.024 1.00 38.81 4105 GLY A N 1
ATOM 3078 C CA . GLY A 1 409 ? 35.349 0.572 11.898 1.00 37.40 4105 GLY A CA 1
ATOM 3079 C C . GLY A 1 409 ? 34.129 1.269 12.465 1.00 39.25 4105 GLY A C 1
ATOM 3080 O O . GLY A 1 409 ? 33.195 0.594 12.919 1.00 34.91 4105 GLY A O 1
ATOM 3081 N N . ILE A 1 410 ? 34.098 2.604 12.431 1.00 35.62 4106 ILE A N 1
ATOM 3082 C CA . ILE A 1 410 ? 32.969 3.357 12.970 1.00 32.92 4106 ILE A CA 1
ATOM 3083 C C . ILE A 1 410 ? 31.761 3.200 12.056 1.00 32.82 4106 ILE A C 1
ATOM 3084 O O . ILE A 1 410 ? 31.877 3.299 10.829 1.00 36.16 4106 ILE A O 1
ATOM 3089 N N . GLU A 1 411 ? 30.590 2.959 12.652 1.00 33.63 4107 GLU A N 1
ATOM 3090 C CA . GLU A 1 411 ? 29.368 2.649 11.913 1.00 33.28 4107 GLU A CA 1
ATOM 3091 C C . GLU A 1 411 ? 28.287 3.679 12.214 1.00 32.44 4107 GLU A C 1
ATOM 3092 O O . GLU A 1 411 ? 28.156 4.140 13.354 1.00 31.46 4107 GLU A O 1
ATOM 3096 N N . GLU A 1 412 ? 27.515 4.046 11.194 1.00 31.02 4108 GLU A N 1
ATOM 3097 C CA . GLU A 1 412 ? 26.263 4.762 11.432 1.00 29.53 4108 GLU A CA 1
ATOM 3098 C C . GLU A 1 412 ? 25.210 3.751 11.858 1.00 31.86 4108 GLU A C 1
ATOM 3099 O O . GLU A 1 412 ? 24.978 2.758 11.163 1.00 34.62 4108 GLU A O 1
ATOM 3105 N N . VAL A 1 413 ? 24.603 3.973 13.021 1.00 33.04 4109 VAL A N 1
ATOM 3106 C CA . VAL A 1 413 ? 23.648 3.035 13.587 1.00 32.79 4109 VAL A CA 1
ATOM 3107 C C . VAL A 1 413 ? 22.354 3.796 13.828 1.00 35.37 4109 VAL A C 1
ATOM 3108 O O . VAL A 1 413 ? 22.329 5.028 13.825 1.00 35.59 4109 VAL A O 1
ATOM 3112 N N . ASP A 1 414 ? 21.268 3.055 14.029 1.00 34.37 4110 ASP A N 1
ATOM 3113 C CA . ASP A 1 414 ? 20.005 3.735 14.276 1.00 32.10 4110 ASP A CA 1
ATOM 3114 C C . ASP A 1 414 ? 19.952 4.278 15.704 1.00 33.78 4110 ASP A C 1
ATOM 3115 O O . ASP A 1 414 ? 20.810 3.996 16.545 1.00 31.67 4110 ASP A O 1
ATOM 3120 N N . PHE A 1 415 ? 18.899 5.057 15.973 1.00 32.34 4111 PHE A N 1
ATOM 3121 C CA . PHE A 1 415 ? 18.802 5.772 17.239 1.00 31.38 4111 PHE A CA 1
ATOM 3122 C C . PHE A 1 415 ? 18.781 4.815 18.424 1.00 36.05 4111 PHE A C 1
ATOM 3123 O O . PHE A 1 415 ? 19.464 5.052 19.432 1.00 36.58 4111 PHE A O 1
ATOM 3131 N N . GLU A 1 416 ? 18.002 3.728 18.324 1.00 33.88 4112 GLU A N 1
ATOM 3132 C CA . GLU A 1 416 ? 17.892 2.782 19.432 1.00 37.08 4112 GLU A CA 1
ATOM 3133 C C . GLU A 1 416 ? 19.224 2.097 19.698 1.00 36.59 4112 GLU A C 1
ATOM 3134 O O . GLU A 1 416 ? 19.675 1.999 20.850 1.00 39.93 4112 GLU A O 1
ATOM 3140 N N . GLU A 1 417 ? 19.869 1.627 18.634 1.00 35.24 4113 GLU A N 1
ATOM 3141 C CA . GLU A 1 417 ? 21.157 0.966 18.783 1.00 40.41 4113 GLU A CA 1
ATOM 3142 C C . GLU A 1 417 ? 22.184 1.902 19.408 1.00 38.65 4113 GLU A C 1
ATOM 3143 O O . GLU A 1 417 ? 22.968 1.489 20.278 1.00 41.19 4113 GLU A O 1
ATOM 3148 N N . PHE A 1 418 ? 22.179 3.157 18.971 1.00 35.35 4114 PHE A N 1
ATOM 3149 C CA . PHE A 1 418 ? 23.106 4.152 19.494 1.00 33.55 4114 PHE A CA 1
ATOM 3150 C C . PHE A 1 418 ? 22.926 4.291 21.001 1.00 38.27 4114 PHE A C 1
ATOM 3151 O O . PHE A 1 418 ? 23.893 4.480 21.738 1.00 36.11 4114 PHE A O 1
ATOM 3159 N N . LYS A 1 419 ? 21.679 4.193 21.451 1.00 37.57 4115 LYS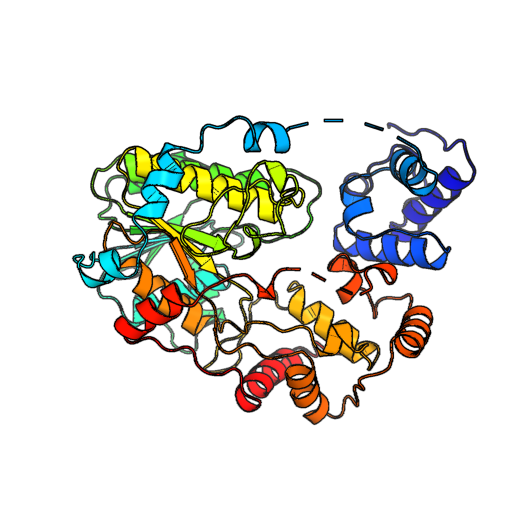 A N 1
ATOM 3160 C CA . LYS A 1 419 ? 21.366 4.301 22.869 1.00 38.68 4115 LYS A CA 1
ATOM 3161 C C . LYS A 1 419 ? 21.956 3.118 23.628 1.00 42.49 4115 LYS A C 1
ATOM 3162 O O . LYS A 1 419 ? 22.555 3.285 24.690 1.00 43.23 4115 LYS A O 1
ATOM 3168 N N . GLN A 1 420 ? 21.784 1.923 23.073 1.00 42.50 4116 GLN A N 1
ATOM 3169 C CA . GLN A 1 420 ? 22.305 0.711 23.691 1.00 43.18 4116 GLN A CA 1
ATOM 3170 C C . GLN A 1 420 ? 23.816 0.815 23.851 1.00 42.59 4116 GLN A C 1
ATOM 3171 O O . GLN A 1 420 ? 24.368 0.448 24.888 1.00 41.31 4116 GLN A O 1
ATOM 3177 N N . ILE A 1 421 ? 24.479 1.320 22.816 1.00 39.09 4117 ILE A N 1
ATOM 3178 C CA . ILE A 1 421 ? 25.926 1.483 22.840 1.00 41.17 4117 ILE A CA 1
ATOM 3179 C C . ILE A 1 421 ? 26.313 2.573 23.831 1.00 40.11 4117 ILE A C 1
ATOM 3180 O O . ILE A 1 421 ? 27.317 2.460 24.535 1.00 39.94 4117 ILE A O 1
ATOM 3185 N N . TYR A 1 422 ? 25.506 3.628 23.882 1.00 38.86 4118 TYR A N 1
ATOM 3186 C CA . TYR A 1 422 ? 25.755 4.739 24.791 1.00 37.42 4118 TYR A CA 1
ATOM 3187 C C . TYR A 1 422 ? 25.593 4.283 26.235 1.00 45.63 4118 TYR A C 1
ATOM 3188 O O . TYR A 1 422 ? 26.415 4.601 27.094 1.00 42.83 4118 TYR A O 1
ATOM 3197 N N . GLU A 1 423 ? 24.527 3.531 26.494 1.00 43.65 4119 GLU A N 1
ATOM 3198 C CA . GLU A 1 423 ? 24.259 3.023 27.833 1.00 46.52 4119 GLU A CA 1
ATOM 3199 C C . GLU A 1 423 ? 25.422 2.160 28.306 1.00 43.08 4119 GLU A C 1
ATOM 3200 O O . GLU A 1 423 ? 25.835 2.235 29.463 1.00 41.81 4119 GLU A O 1
ATOM 3206 N N . GLN A 1 424 ? 25.948 1.342 27.400 1.00 38.19 4120 GLN A N 1
ATOM 3207 C CA . GLN A 1 424 ? 27.067 0.470 27.716 1.00 39.45 4120 GLN A CA 1
ATOM 3208 C C . GLN A 1 424 ? 28.395 1.217 27.854 1.00 41.90 4120 GLN A C 1
ATOM 3209 O O . GLN A 1 424 ? 29.416 0.577 28.132 1.00 46.25 4120 GLN A O 1
ATOM 3212 N N . ASN A 1 425 ? 28.437 2.531 27.642 1.00 41.21 4121 ASN A N 1
ATOM 3213 C CA . ASN A 1 425 ? 29.713 3.254 27.761 1.00 40.84 4121 ASN A CA 1
ATOM 3214 C C . ASN A 1 425 ? 29.632 4.446 28.707 1.00 40.84 4121 ASN A C 1
ATOM 3215 O O . ASN A 1 425 ? 30.146 5.534 28.424 1.00 39.59 4121 ASN A O 1
ATOM 3220 N N . MET A 1 426 ? 29.051 4.237 29.883 1.00 40.04 4122 MET A N 1
ATOM 3221 C CA . MET A 1 426 ? 28.972 5.282 30.901 1.00 43.18 4122 MET A CA 1
ATOM 3222 C C . MET A 1 426 ? 30.314 5.409 31.628 1.00 46.17 4122 MET A C 1
ATOM 3223 O O . MET A 1 426 ? 30.455 5.102 32.816 1.00 44.92 4122 MET A O 1
ATOM 3228 N N . ASN A 1 427 ? 31.312 5.884 30.885 1.00 39.82 4123 ASN A N 1
ATOM 3229 C CA . ASN A 1 427 ? 32.663 6.033 31.404 1.00 41.29 4123 ASN A CA 1
ATOM 3230 C C . ASN A 1 427 ? 33.405 7.143 30.658 1.00 45.17 4123 ASN A C 1
ATOM 3231 O O . ASN A 1 427 ? 32.771 8.070 30.141 1.00 42.50 4123 ASN A O 1
ATOM 3236 N N . GLU A 1 428 ? 34.742 7.070 30.605 1.00 43.45 4124 GLU A N 1
ATOM 3237 C CA . GLU A 1 428 ? 35.523 8.157 30.012 1.00 43.22 4124 GLU A CA 1
ATOM 3238 C C . GLU A 1 428 ? 35.220 8.316 28.532 1.00 44.25 4124 GLU A C 1
ATOM 3239 O O . GLU A 1 428 ? 35.346 9.421 27.988 1.00 39.70 4124 GLU A O 1
ATOM 3244 N N . ASN A 1 429 ? 34.785 7.229 27.880 1.00 40.68 4125 ASN A N 1
ATOM 3245 C CA . ASN A 1 429 ? 34.572 7.223 26.439 1.00 39.29 4125 ASN A CA 1
ATOM 3246 C C . ASN A 1 429 ? 33.587 8.292 25.980 1.00 38.24 4125 ASN A C 1
ATOM 3247 O O . ASN A 1 429 ? 33.673 8.743 24.835 1.00 34.38 4125 ASN A O 1
ATOM 3252 N N . ILE A 1 430 ? 32.628 8.689 26.821 1.00 37.04 4126 ILE A N 1
ATOM 3253 C CA . ILE A 1 430 ? 31.631 9.668 26.401 1.00 34.24 4126 ILE A CA 1
ATOM 3254 C C . ILE A 1 430 ? 31.933 11.060 26.943 1.00 36.36 4126 ILE A C 1
ATOM 3255 O O . ILE A 1 430 ? 31.124 11.989 26.756 1.00 35.86 4126 ILE A O 1
ATOM 3260 N N . GLN A 1 431 ? 33.098 11.237 27.575 1.00 32.98 4127 GLN A N 1
ATOM 3261 C CA . GLN A 1 431 ? 33.507 12.547 28.074 1.00 39.13 4127 GLN A CA 1
ATOM 3262 C C . GLN A 1 431 ? 33.312 13.624 27.016 1.00 39.97 4127 GLN A C 1
ATOM 3263 O O . GLN A 1 431 ? 32.707 14.672 27.280 1.00 37.80 4127 GLN A O 1
ATOM 3269 N N . GLY A 1 432 ? 33.782 13.349 25.797 1.00 40.83 4128 GLY A N 1
ATOM 3270 C CA . GLY A 1 432 ? 33.638 14.240 24.669 1.00 40.16 4128 GLY A CA 1
ATOM 3271 C C . GLY A 1 432 ? 32.233 14.777 24.594 1.00 41.78 4128 GLY A C 1
ATOM 3272 O O . GLY A 1 432 ? 32.008 15.966 24.872 1.00 45.66 4128 GLY A O 1
ATOM 3273 N N . ILE A 1 433 ? 31.263 13.898 24.327 1.00 37.98 4129 ILE A N 1
ATOM 3274 C CA . ILE A 1 433 ? 29.926 14.429 24.101 1.00 37.27 4129 ILE A CA 1
ATOM 3275 C C . ILE A 1 433 ? 29.376 15.025 25.390 1.00 42.15 4129 ILE A C 1
ATOM 3276 O O . ILE A 1 433 ? 28.580 15.975 25.348 1.00 40.76 4129 ILE A O 1
ATOM 3281 N N . ILE A 1 434 ? 29.838 14.541 26.550 1.00 34.60 4130 ILE A N 1
ATOM 3282 C CA . ILE A 1 434 ? 29.340 15.093 27.805 1.00 39.55 4130 ILE A CA 1
ATOM 3283 C C . ILE A 1 434 ? 29.820 16.524 27.974 1.00 42.06 4130 ILE A C 1
ATOM 3284 O O . ILE A 1 434 ? 29.040 17.405 28.364 1.00 42.83 4130 ILE A O 1
ATOM 3289 N N . THR A 1 435 ? 31.108 16.792 27.683 1.00 40.06 4131 THR A N 1
ATOM 3290 C CA . THR A 1 435 ? 31.565 18.161 27.915 1.00 40.65 4131 THR A CA 1
ATOM 3291 C C . THR A 1 435 ? 31.019 19.109 26.862 1.00 43.69 4131 THR A C 1
ATOM 3292 O O . THR A 1 435 ? 31.136 20.332 27.025 1.00 42.47 4131 THR A O 1
ATOM 3296 N N . ALA A 1 436 ? 30.407 18.565 25.813 1.00 39.40 4132 ALA A N 1
ATOM 3297 C CA . ALA A 1 436 ? 29.684 19.324 24.810 1.00 42.37 4132 ALA A CA 1
ATOM 3298 C C . ALA A 1 436 ? 28.211 19.484 25.151 1.00 47.83 4132 ALA A C 1
ATOM 3299 O O . ALA A 1 436 ? 27.414 19.800 24.258 1.00 49.71 4132 ALA A O 1
ATOM 3301 N N . ASP A 1 437 ? 27.832 19.245 26.414 1.00 46.23 4133 ASP A N 1
ATOM 3302 C CA . ASP A 1 437 ? 26.467 19.412 26.919 1.00 41.70 4133 ASP A CA 1
ATOM 3303 C C . ASP A 1 437 ? 25.478 18.430 26.293 1.00 45.27 4133 ASP A C 1
ATOM 3304 O O . ASP A 1 437 ? 24.272 18.709 26.240 1.00 47.04 4133 ASP A O 1
ATOM 3309 N N . PHE A 1 438 ? 25.962 17.281 25.822 1.00 40.12 4134 PHE A N 1
ATOM 3310 C CA . PHE A 1 438 ? 25.087 16.262 25.256 1.00 44.30 4134 PHE A CA 1
ATOM 3311 C C . PHE A 1 438 ? 24.150 15.708 26.326 1.00 44.12 4134 PHE A C 1
ATOM 3312 O O . PHE A 1 438 ? 24.474 15.662 27.517 1.00 42.50 4134 PHE A O 1
ATOM 3320 N N . SER A 1 439 ? 22.967 15.313 25.884 1.00 45.67 4135 SER A N 1
ATOM 3321 C CA . SER A 1 439 ? 22.058 14.483 26.650 1.00 47.87 4135 SER A CA 1
ATOM 3322 C C . SER A 1 439 ? 21.354 13.571 25.665 1.00 49.04 4135 SER A C 1
ATOM 3323 O O . SER A 1 439 ? 20.953 14.017 24.586 1.00 51.45 4135 SER A O 1
ATOM 3326 N N . ILE A 1 440 ? 21.211 12.298 26.034 1.00 48.38 4136 ILE A N 1
ATOM 3327 C CA . ILE A 1 440 ? 20.586 11.334 25.137 1.00 51.34 4136 ILE A CA 1
ATOM 3328 C C . ILE A 1 440 ? 19.190 11.782 24.719 1.00 56.31 4136 ILE A C 1
ATOM 3329 O O . ILE A 1 440 ? 18.700 11.375 23.656 1.00 57.23 4136 ILE A O 1
ATOM 3334 N N . ASP A 1 441 ? 18.548 12.648 25.508 1.00 54.47 4137 ASP A N 1
ATOM 3335 C CA . ASP A 1 441 ? 17.223 13.154 25.168 1.00 57.08 4137 ASP A CA 1
ATOM 3336 C C . ASP A 1 441 ? 17.258 14.282 24.148 1.00 56.93 4137 ASP A C 1
ATOM 3337 O O . ASP A 1 441 ? 16.211 14.609 23.576 1.00 56.61 4137 ASP A O 1
ATOM 3342 N N . ASP A 1 442 ? 18.426 14.877 23.898 1.00 57.63 4138 ASP A N 1
ATOM 3343 C CA . ASP A 1 442 ? 18.518 15.991 22.966 1.00 57.12 4138 ASP A CA 1
ATOM 3344 C C . ASP A 1 442 ? 18.058 15.622 21.557 1.00 60.24 4138 ASP A C 1
ATOM 3345 O O . ASP A 1 442 ? 17.846 16.528 20.739 1.00 61.22 4138 ASP A O 1
ATOM 3348 N N . PHE A 1 443 ? 17.873 14.333 21.264 1.00 61.53 4139 PHE A N 1
ATOM 3349 C CA . PHE A 1 443 ? 17.399 13.879 19.950 1.00 62.61 4139 PHE A CA 1
ATOM 3350 C C . PHE A 1 443 ? 15.880 13.795 19.862 1.00 60.93 4139 PHE A C 1
ATOM 3351 O O . PHE A 1 443 ? 15.338 13.551 18.785 1.00 62.24 4139 PHE A O 1
ATOM 3359 N N . PHE A 1 449 ? 17.813 24.871 13.239 1.00 44.61 4145 PHE A N 1
ATOM 3360 C CA . PHE A 1 449 ? 18.070 26.308 13.143 1.00 43.03 4145 PHE A CA 1
ATOM 3361 C C . PHE A 1 449 ? 19.341 26.697 12.377 1.00 44.80 4145 PHE A C 1
ATOM 3362 O O . PHE A 1 449 ? 19.296 27.600 11.542 1.00 42.69 4145 PHE A O 1
ATOM 3370 N N . GLU A 1 450 ? 20.476 26.063 12.697 1.00 47.18 4146 GLU A N 1
ATOM 3371 C CA . GLU A 1 450 ? 21.758 26.537 12.168 1.00 46.44 4146 GLU A CA 1
ATOM 3372 C C . GLU A 1 450 ? 21.788 26.513 10.643 1.00 45.71 4146 GLU A C 1
ATOM 3373 O O . GLU A 1 450 ? 22.481 27.335 10.022 1.00 41.05 4146 GLU A O 1
ATOM 3375 N N . GLU A 1 451 ? 21.022 25.605 10.025 1.00 42.29 4147 GLU A N 1
ATOM 3376 C CA . GLU A 1 451 ? 20.913 25.571 8.569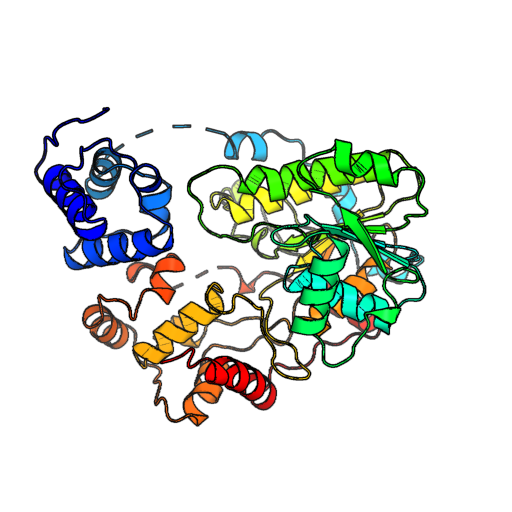 1.00 44.36 4147 GLU A CA 1
ATOM 3377 C C . GLU A 1 451 ? 20.469 26.903 7.980 1.00 43.19 4147 GLU A C 1
ATOM 3378 O O . GLU A 1 451 ? 20.628 27.115 6.771 1.00 43.83 4147 GLU A O 1
ATOM 3380 N N . ASN A 1 452 ? 19.920 27.803 8.799 1.00 41.05 4148 ASN A N 1
ATOM 3381 C CA . ASN A 1 452 ? 19.367 29.065 8.334 1.00 39.70 4148 ASN A CA 1
ATOM 3382 C C . ASN A 1 452 ? 20.329 30.232 8.485 1.00 36.71 4148 ASN A C 1
ATOM 3383 O O . ASN A 1 452 ? 19.971 31.359 8.125 1.00 35.14 4148 ASN A O 1
ATOM 3388 N N . VAL A 1 453 ? 21.534 29.999 9.003 1.00 32.30 4149 VAL A N 1
ATOM 3389 C CA . VAL A 1 453 ? 22.521 31.066 9.052 1.00 30.62 4149 VAL A CA 1
ATOM 3390 C C . VAL A 1 453 ? 23.083 31.285 7.655 1.00 33.79 4149 VAL A C 1
ATOM 3391 O O . VAL A 1 453 ? 23.556 30.341 7.011 1.00 31.91 4149 VAL A O 1
ATOM 3395 N N . GLU A 1 454 ? 23.030 32.524 7.174 1.00 31.62 4150 GLU A N 1
ATOM 3396 C CA . GLU A 1 454 ? 23.585 32.820 5.863 1.00 30.92 4150 GLU A CA 1
ATOM 3397 C C . GLU A 1 454 ? 24.968 33.443 5.950 1.00 32.62 4150 GLU A C 1
ATOM 3398 O O . GLU A 1 454 ? 25.228 34.319 6.786 1.00 30.30 4150 GLU A O 1
ATOM 3404 N N . ILE A 1 455 ? 25.845 32.973 5.058 1.00 28.45 4151 ILE A N 1
ATOM 3405 C CA . ILE A 1 455 ? 27.217 33.453 4.939 1.00 27.67 4151 ILE A CA 1
ATOM 3406 C C . ILE A 1 455 ? 27.555 33.850 3.513 1.00 29.80 4151 ILE A C 1
ATOM 3407 O O . ILE A 1 455 ? 28.695 34.243 3.232 1.00 27.27 4151 ILE A O 1
ATOM 3412 N N . GLU A 1 456 ? 26.584 33.789 2.596 1.00 27.97 4152 GLU A N 1
ATOM 3413 C CA . GLU A 1 456 ? 26.867 33.967 1.178 1.00 26.41 4152 GLU A CA 1
ATOM 3414 C C . GLU A 1 456 ? 27.438 35.347 0.889 1.00 30.01 4152 GLU A C 1
ATOM 3415 O O . GLU A 1 456 ? 28.361 35.483 0.072 1.00 28.86 4152 GLU A O 1
ATOM 3417 N N . GLN A 1 457 ? 26.923 36.392 1.551 1.00 26.16 4153 GLN A N 1
ATOM 3418 C CA . GLN A 1 457 ? 27.487 37.710 1.295 1.00 25.32 4153 GLN A CA 1
ATOM 3419 C C . GLN A 1 457 ? 28.989 37.686 1.545 1.00 30.61 4153 GLN A C 1
ATOM 3420 O O . GLN A 1 457 ? 29.781 38.164 0.722 1.00 29.32 4153 GLN A O 1
ATOM 3426 N N . THR A 1 458 ? 29.409 37.110 2.673 1.00 31.48 4154 THR A N 1
ATOM 3427 C CA . THR A 1 458 ? 30.840 37.110 2.957 1.00 27.37 4154 THR A CA 1
ATOM 3428 C C . THR A 1 458 ? 31.584 36.267 1.926 1.00 25.63 4154 THR A C 1
ATOM 3429 O O . THR A 1 458 ? 32.648 36.665 1.437 1.00 25.53 4154 THR A O 1
ATOM 3433 N N . VAL A 1 459 ? 31.026 35.116 1.559 1.00 24.67 4155 VAL A N 1
ATOM 3434 C CA . VAL A 1 459 ? 31.638 34.323 0.500 1.00 21.13 4155 VAL A CA 1
ATOM 3435 C C . VAL A 1 459 ? 31.876 35.206 -0.711 1.00 25.82 4155 VAL A C 1
ATOM 3436 O O . VAL A 1 459 ? 33.000 35.295 -1.226 1.00 27.14 4155 VAL A O 1
ATOM 3440 N N . ASP A 1 460 ? 30.846 35.966 -1.106 1.00 24.13 4156 ASP A N 1
ATOM 3441 C CA . ASP A 1 460 ? 30.955 36.749 -2.328 1.00 24.26 4156 ASP A CA 1
ATOM 3442 C C . ASP A 1 460 ? 32.041 37.784 -2.185 1.00 27.74 4156 ASP A C 1
ATOM 3443 O O . ASP A 1 460 ? 32.889 37.951 -3.086 1.00 28.19 4156 ASP A O 1
ATOM 3448 N N . ILE A 1 461 ? 32.060 38.455 -1.030 1.00 24.63 4157 ILE A N 1
ATOM 3449 C CA . ILE A 1 461 ? 33.017 39.527 -0.836 1.00 26.12 4157 ILE A CA 1
ATOM 3450 C C . ILE A 1 461 ? 34.421 38.950 -0.872 1.00 24.23 4157 ILE A C 1
ATOM 3451 O O . ILE A 1 461 ? 35.294 39.437 -1.603 1.00 23.10 4157 ILE A O 1
ATOM 3456 N N . LEU A 1 462 ? 34.622 37.829 -0.175 1.00 24.79 4158 LEU A N 1
ATOM 3457 C CA . LEU A 1 462 ? 35.938 37.212 -0.163 1.00 25.77 4158 LEU A CA 1
ATOM 3458 C C . LEU A 1 462 ? 36.335 36.827 -1.576 1.00 24.54 4158 LEU A C 1
ATOM 3459 O O . LEU A 1 462 ? 37.481 37.034 -1.987 1.00 25.71 4158 LEU A O 1
ATOM 3464 N N . HIS A 1 463 ? 35.379 36.323 -2.354 1.00 22.82 4159 HIS A N 1
ATOM 3465 C CA . HIS A 1 463 ? 35.738 35.920 -3.700 1.00 28.10 4159 HIS A CA 1
ATOM 3466 C C . HIS A 1 463 ? 36.149 37.133 -4.523 1.00 29.45 4159 HIS A C 1
ATOM 3467 O O . HIS A 1 463 ? 37.161 37.099 -5.239 1.00 29.17 4159 HIS A O 1
ATOM 3474 N N . SER A 1 464 ? 35.416 38.236 -4.374 1.00 29.36 4160 SER A N 1
ATOM 3475 C CA . SER A 1 464 ? 35.801 39.452 -5.076 1.00 26.52 4160 SER A CA 1
ATOM 3476 C C . SER A 1 464 ? 37.207 39.874 -4.682 1.00 29.30 4160 SER A C 1
ATOM 3477 O O . SER A 1 464 ? 37.952 40.399 -5.513 1.00 32.48 4160 SER A O 1
ATOM 3480 N N . LEU A 1 465 ? 37.622 39.563 -3.456 1.00 29.52 4161 LEU A N 1
ATOM 3481 C CA . LEU A 1 465 ? 38.941 39.912 -2.950 1.00 25.10 4161 LEU A CA 1
ATOM 3482 C C . LEU A 1 465 ? 40.010 38.890 -3.311 1.00 29.89 4161 LEU A C 1
ATOM 3483 O O . LEU A 1 465 ? 41.164 39.052 -2.905 1.00 32.72 4161 LEU A O 1
ATOM 3488 N N . GLY A 1 466 ? 39.663 37.860 -4.077 1.00 33.79 4162 GLY A N 1
ATOM 3489 C CA . GLY A 1 466 ? 40.621 36.856 -4.494 1.00 31.94 4162 GLY A CA 1
ATOM 3490 C C . GLY A 1 466 ? 40.716 35.638 -3.605 1.00 31.37 4162 GLY A C 1
ATOM 3491 O O . GLY A 1 466 ? 41.664 34.854 -3.753 1.00 35.31 4162 GLY A O 1
ATOM 3492 N N . PHE A 1 467 ? 39.754 35.433 -2.709 1.00 26.65 4163 PHE A N 1
ATOM 3493 C CA . PHE A 1 467 ? 39.811 34.377 -1.703 1.00 28.49 4163 PHE A CA 1
ATOM 3494 C C . PHE A 1 467 ? 38.657 33.410 -1.938 1.00 28.41 4163 PHE A C 1
ATOM 3495 O O . PHE A 1 467 ? 37.490 33.822 -1.933 1.00 28.49 4163 PHE A O 1
ATOM 3503 N N . ASP A 1 468 ? 38.978 32.130 -2.126 1.00 26.84 4164 ASP A N 1
ATOM 3504 C CA . ASP A 1 468 ? 38.000 31.049 -2.095 1.00 28.88 4164 ASP A CA 1
ATOM 3505 C C . ASP A 1 468 ? 38.405 30.067 -0.997 1.00 30.91 4164 ASP A C 1
ATOM 3506 O O . ASP A 1 468 ? 39.599 29.886 -0.722 1.00 31.76 4164 ASP A O 1
ATOM 3511 N N . TRP A 1 469 ? 37.407 29.423 -0.357 1.00 26.75 4165 TRP A N 1
ATOM 3512 C CA . TRP A 1 469 ? 37.797 28.465 0.684 1.00 27.71 4165 TRP A CA 1
ATOM 3513 C C . TRP A 1 469 ? 38.211 27.128 0.060 1.00 26.98 4165 TRP A C 1
ATOM 3514 O O . TRP A 1 469 ? 37.545 26.639 -0.850 1.00 29.56 4165 TRP A O 1
ATOM 3525 N N . PRO A 1 470 ? 39.291 26.501 0.537 1.00 27.21 4166 PRO A N 1
ATOM 3526 C CA . PRO A 1 470 ? 39.629 25.166 0.042 1.00 25.32 4166 PRO A CA 1
ATOM 3527 C C . PRO A 1 470 ? 38.720 24.123 0.653 1.00 28.16 4166 PRO A C 1
ATOM 3528 O O . PRO A 1 470 ? 38.389 24.178 1.839 1.00 31.63 4166 PRO A O 1
ATOM 3532 N N . GLU A 1 471 ? 38.349 23.142 -0.158 1.00 29.23 4167 GLU A N 1
ATOM 3533 C CA . GLU A 1 471 ? 37.469 22.084 0.311 1.00 30.31 4167 GLU A CA 1
ATOM 3534 C C . GLU A 1 471 ? 38.163 21.243 1.373 1.00 28.38 4167 GLU A C 1
ATOM 3535 O O . GLU A 1 471 ? 39.352 20.934 1.272 1.00 28.38 4167 GLU A O 1
ATOM 3541 N N . ALA A 1 472 ? 37.413 20.879 2.406 1.00 31.08 4168 ALA A N 1
ATOM 3542 C CA . ALA A 1 472 ? 37.899 19.933 3.409 1.00 30.34 4168 ALA A CA 1
ATOM 3543 C C . ALA A 1 472 ? 37.656 18.518 2.889 1.00 28.66 4168 ALA A C 1
ATOM 3544 O O . ALA A 1 472 ? 36.798 17.779 3.375 1.00 31.93 4168 ALA A O 1
ATOM 3546 N N . ASP A 1 473 ? 38.413 18.160 1.845 1.00 29.76 4169 ASP A N 1
ATOM 3547 C CA . ASP A 1 473 ? 38.317 16.836 1.244 1.00 31.12 4169 ASP A CA 1
ATOM 3548 C C . ASP A 1 473 ? 39.027 15.781 2.103 1.00 31.81 4169 ASP A C 1
ATOM 3549 O O . ASP A 1 473 ? 39.647 16.079 3.139 1.00 26.37 4169 ASP A O 1
ATOM 3554 N N . GLU A 1 474 ? 38.951 14.527 1.634 1.00 33.01 4170 GLU A N 1
ATOM 3555 C CA . GLU A 1 474 ? 39.509 13.402 2.385 1.00 34.48 4170 GLU A CA 1
ATOM 3556 C C . GLU A 1 474 ? 40.995 13.596 2.664 1.00 32.06 4170 GLU A C 1
ATOM 3557 O O . GLU A 1 474 ? 41.455 13.385 3.798 1.00 35.66 4170 GLU A O 1
ATOM 3563 N N . GLU A 1 475 ? 41.752 14.038 1.656 1.00 32.64 4171 GLU A N 1
ATOM 3564 C CA . GLU A 1 475 ? 43.176 14.291 1.853 1.00 35.84 4171 GLU A CA 1
ATOM 3565 C C . GLU A 1 475 ? 43.396 15.291 2.982 1.00 32.32 4171 GLU A C 1
ATOM 3566 O O . GLU A 1 475 ? 44.221 15.064 3.878 1.00 29.76 4171 GLU A O 1
ATOM 3572 N N . TYR A 1 476 ? 42.650 16.403 2.973 1.00 31.12 4172 TYR A N 1
ATOM 3573 C CA . TYR A 1 476 ? 42.820 17.354 4.062 1.00 28.72 4172 TYR A CA 1
ATOM 3574 C C . TYR A 1 476 ? 42.498 16.689 5.389 1.00 27.40 4172 TYR A C 1
ATOM 3575 O O . TYR A 1 476 ? 43.277 16.787 6.352 1.00 26.01 4172 TYR A O 1
ATOM 3584 N N . LEU A 1 477 ? 41.383 15.946 5.436 1.00 25.11 4173 LEU A N 1
ATOM 3585 C CA . LEU A 1 477 ? 41.013 15.289 6.684 1.00 27.20 4173 LEU A CA 1
ATOM 3586 C C . LEU A 1 477 ? 42.094 14.299 7.099 1.00 27.77 4173 LEU A C 1
ATOM 3587 O O . LEU A 1 477 ? 42.422 14.191 8.287 1.00 29.48 4173 LEU A O 1
ATOM 3592 N N . LYS A 1 478 ? 42.726 13.628 6.128 1.00 31.44 4174 LYS A N 1
ATOM 3593 C CA . LYS A 1 478 ? 43.784 12.699 6.520 1.00 31.27 4174 LYS A CA 1
ATOM 3594 C C . LYS A 1 478 ? 44.969 13.454 7.099 1.00 34.50 4174 LYS A C 1
ATOM 3595 O O . LYS A 1 478 ? 45.511 13.060 8.146 1.00 33.54 4174 LYS A O 1
ATOM 3601 N N . ARG A 1 479 ? 45.351 14.573 6.462 1.00 31.74 4175 ARG A N 1
ATOM 3602 C CA . ARG A 1 479 ? 46.389 15.420 7.039 1.00 29.96 4175 ARG A CA 1
ATOM 3603 C C . ARG A 1 479 ? 46.034 15.751 8.476 1.00 31.03 4175 ARG A C 1
ATOM 3604 O O . ARG A 1 479 ? 46.848 15.568 9.395 1.00 30.85 4175 ARG A O 1
ATOM 3612 N N . LEU A 1 480 ? 44.773 16.136 8.694 1.00 29.01 4176 LEU A N 1
ATOM 3613 C CA . LEU A 1 480 ? 44.350 16.559 10.023 1.00 24.88 4176 LEU A CA 1
ATOM 3614 C C . LEU A 1 480 ? 44.477 15.400 10.998 1.00 29.22 4176 LEU A C 1
ATOM 3615 O O . LEU A 1 480 ? 45.109 15.517 12.064 1.00 28.56 4176 LEU A O 1
ATOM 3620 N N . PHE A 1 481 ? 43.962 14.241 10.599 1.00 25.82 4177 PHE A N 1
ATOM 3621 C CA . PHE A 1 481 ? 43.975 13.132 11.529 1.00 29.35 4177 PHE A CA 1
ATOM 3622 C C . PHE A 1 481 ? 45.385 12.584 11.684 1.00 31.06 4177 PHE A C 1
ATOM 3623 O O . PHE A 1 481 ? 45.759 12.177 12.794 1.00 28.75 4177 PHE A O 1
ATOM 3631 N N . ASP A 1 482 ? 46.216 12.669 10.632 1.00 30.45 4178 ASP A N 1
ATOM 3632 C CA . ASP A 1 482 ? 47.581 12.178 10.797 1.00 32.62 4178 ASP A CA 1
ATOM 3633 C C . ASP A 1 482 ? 48.256 12.951 11.910 1.00 30.72 4178 ASP A C 1
ATOM 3634 O O . ASP A 1 482 ? 48.901 12.367 12.796 1.00 35.45 4178 ASP A O 1
ATOM 3639 N N . TYR A 1 483 ? 48.026 14.265 11.930 1.00 29.11 4179 TYR A N 1
ATOM 3640 C CA . TYR A 1 483 ? 48.679 15.075 12.942 1.00 31.02 4179 TYR A CA 1
ATOM 3641 C C . TYR A 1 483 ? 48.237 14.622 14.325 1.00 33.90 4179 TYR A C 1
ATOM 3642 O O . TYR A 1 483 ? 49.068 14.339 15.202 1.00 34.45 4179 TYR A O 1
ATOM 3651 N N . LEU A 1 484 ? 46.927 14.468 14.515 1.00 31.09 4180 LEU A N 1
ATOM 3652 C CA . LEU A 1 484 ? 46.463 14.105 15.845 1.00 29.90 4180 LEU A CA 1
ATOM 3653 C C . LEU A 1 484 ? 46.911 12.695 16.193 1.00 31.51 4180 LEU A C 1
ATOM 3654 O O . LEU A 1 484 ? 47.166 12.389 17.360 1.00 34.03 4180 LEU A O 1
ATOM 3659 N N . ASN A 1 485 ? 47.082 11.843 15.189 1.00 33.39 4181 ASN A N 1
ATOM 3660 C CA . ASN A 1 485 ? 47.504 10.492 15.502 1.00 37.33 4181 ASN A CA 1
ATOM 3661 C C . ASN A 1 485 ? 48.943 10.468 15.988 1.00 36.34 4181 ASN A C 1
ATOM 3662 O O . ASN A 1 485 ? 49.318 9.569 16.741 1.00 41.14 4181 ASN A O 1
ATOM 3667 N N . LYS A 1 486 ? 49.749 11.459 15.592 1.00 32.15 4182 LYS A N 1
ATOM 3668 C CA . LYS A 1 486 ? 51.087 11.577 16.171 1.00 34.40 4182 LYS A CA 1
ATOM 3669 C C . LYS A 1 486 ? 51.055 11.712 17.697 1.00 42.66 4182 LYS A C 1
ATOM 3670 O O . LYS A 1 486 ? 52.054 11.412 18.365 1.00 41.33 4182 LYS A O 1
ATOM 3674 N N . PHE A 1 487 ? 49.944 12.165 18.271 1.00 36.80 4183 PHE A N 1
ATOM 3675 C CA . PHE A 1 487 ? 49.825 12.269 19.717 1.00 38.13 4183 PHE A CA 1
ATOM 3676 C C . PHE A 1 487 ? 49.002 11.134 20.315 1.00 38.86 4183 PHE A C 1
ATOM 3677 O O . PHE A 1 487 ? 48.664 11.183 21.502 1.00 42.65 4183 PHE A O 1
ATOM 3685 N N . ASP A 1 488 ? 48.712 10.095 19.525 1.00 39.70 4184 ASP A N 1
ATOM 3686 C CA . ASP A 1 488 ? 47.791 9.034 19.928 1.00 38.16 4184 ASP A CA 1
ATOM 3687 C C . ASP A 1 488 ? 46.495 9.633 20.461 1.00 40.13 4184 ASP A C 1
ATOM 3688 O O . ASP A 1 488 ? 45.960 9.204 21.484 1.00 39.15 4184 ASP A O 1
ATOM 3693 N N . TYR A 1 489 ? 45.997 10.654 19.751 1.00 37.23 4185 TYR A N 1
ATOM 3694 C CA . TYR A 1 489 ? 44.821 11.386 20.209 1.00 34.80 4185 TYR A CA 1
ATOM 3695 C C . TYR A 1 489 ? 43.632 10.455 20.415 1.00 33.10 4185 TYR A C 1
ATOM 3696 O O . TYR A 1 489 ? 42.907 10.572 21.412 1.00 36.52 4185 TYR A O 1
ATOM 3705 N N . PHE A 1 490 ? 43.415 9.526 19.492 1.00 32.10 4186 PHE A N 1
ATOM 3706 C CA . PHE A 1 490 ? 42.272 8.630 19.588 1.00 40.27 4186 PHE A CA 1
ATOM 3707 C C . PHE A 1 490 ? 42.524 7.418 20.475 1.00 43.45 4186 PHE A C 1
ATOM 3708 O O . PHE A 1 490 ? 41.635 6.568 20.591 1.00 47.50 4186 PHE A O 1
ATOM 3716 N N . GLU A 1 491 ? 43.686 7.323 21.119 1.00 45.29 4187 GLU A N 1
ATOM 3717 C CA . GLU A 1 491 ? 44.022 6.114 21.873 1.00 48.22 4187 GLU A CA 1
ATOM 3718 C C . GLU A 1 491 ? 43.179 6.004 23.145 1.00 50.30 4187 GLU A C 1
ATOM 3719 O O . GLU A 1 491 ? 42.551 6.980 23.571 1.00 51.30 4187 GLU A O 1
#

Organism: Methanobrevibacter ruminantium (strain ATCC 35063 / DSM 1093 / JCM 13430 / OCM 146 / M1) (NCBI:txid634498)

Foldseek 3Di:
DPADADDDVQLVVLQVLLCVLQVNPGGHQPDFSVVVRHDLLSLLVSVLVCVLVPFFDFSVLCLVQGGSNSSSCVRVPHPLVCVVPVDDCVLLLVLLVLQFLVCLVPFAWADQAEEEEEPCLWFLNVLLVVVCVVPHDHAYEYEEAQPPHPDQLVVSQVSNVVPDPDRPNVCDVPRYDYQYDDLLDLVSLVVCLPPPHQEYEYPFADPQQGDNDCVRLSGLPSSLLSVLVSLVVDQGYEYEYEAALCLLPAPAPCCVQPPPDAAEQSDQDRNDDLPGNNSSSRSNSVVSQSVSVSVPHQYAYEHEYQEAAALVQQDGIPCPQPRLVVLQVLLLLLLLEDEPVQQADKGFHFHSNLLSVLSVLQNRGGRSNHYAHRTAPQIDGVVQLVVLVCVVVSNRYHDHLVVVVVSVSVDSDPSCSSVRSVRDGSVVPHPVRNDRVSRQVSCVVSVDHHDHCHSVSSNSNVVNCVVVVVSD

Solvent-accessible surface area: 20547 Å² total; per-residue (Å²): 218,68,110,58,60,19,78,76,193,36,10,88,61,0,7,58,21,0,27,80,42,22,132,52,110,90,10,0,0,74,19,32,0,40,119,49,51,8,71,36,108,52,0,0,49,0,0,11,47,0,38,114,110,67,51,91,9,70,9,46,23,0,20,79,38,64,23,0,70,30,0,5,107,74,37,83,70,103,169,54,73,98,70,5,111,126,67,130,22,37,124,3,61,88,26,0,109,52,0,37,106,120,38,10,137,102,34,105,84,50,156,5,31,26,0,0,0,1,17,0,35,36,22,15,1,0,0,0,0,38,9,0,12,79,76,31,129,21,67,0,3,0,8,9,100,25,58,112,76,152,43,12,84,61,60,0,34,64,19,3,73,106,17,18,137,66,92,42,48,114,40,21,63,63,56,0,38,24,20,102,6,32,12,11,88,79,114,39,5,60,95,1,90,101,61,77,6,48,0,1,0,4,17,20,37,40,107,118,47,47,16,26,92,92,105,0,33,89,19,2,16,52,0,1,70,15,2,8,71,6,0,86,80,55,108,103,0,16,0,0,0,9,3,10,27,48,0,6,40,25,117,20,131,56,70,98,54,59,93,145,54,105,25,12,3,71,7,2,19,0,36,6,63,13,118,42,54,36,18,2,0,8,0,18,0,0,24,19,0,0,88,6,8,36,128,61,13,29,3,2,0,0,1,9,24,22,43,0,0,21,65,77,57,0,28,1,32,66,105,44,79,99,28,54,33,1,26,31,0,50,2,1,42,63,16,20,1,3,1,38,47,19,0,53,109,137,23,10,1,0,0,0,11,47,0,0,76,0,0,6,19,0,0,58,0,5,61,97,0,16,0,1,1,0,13,0,49,65,96,17,10,8,89,63,1,6,86,1,0,51,78,69,66,61,53,7,90,81,16,85,102,94,70,1,74,98,43,13,95,104,25,34,67,123,32,0,66,7,2,1,24,48,25,25,19,51,109,73,103,64,78,106,70,25,85,14,62,27,0,35,72,0,1,113,61,56,73,19,92,11,21,105,6,57,74,107,0,2,70,69,0,2,76,45,0,41,128,92,103,5,3,94

B-factor: mean 37.18, std 8.76, range [21.0, 72.05]

Secondary structure (P-SEA, 3-state):
ccccccccaaaaaaaaaaaaaacccccccccccccccccaaaaaaaaaaaaaaccccccccccccccaaaaaaaaacccaaaaaacccaaaaaaaaaaccaaaaaabbbbbbccccccccccaaaaaaaaaaaccccbbbbbbbbbcccccaaaaaaaaaaacccccccccccccbbbbbccccccccccccccccccccccccccccccccccaaaaaacaaaaaaaaaaacccbbbbbbbccccccccccccccccccccccccccccccccccaaaaaaaaaaaaaaaaaaacccbbbbbbcccccccccccccccccccaaaaaaaaaaaacccccccccbbbbbccaaaaaaaaaaaaacccccccccccccccccaaaaaaaaaccccccccccaaaaaaaaaacccccaaaaaaacccccccccccccaaaaaaaaaaaccccccccaaaaaaaaaaaaaacccc

Radius of gyration: 23.36 Å; Cα contacts (8 Å, |Δi|>4): 811; chains: 1; bounding box: 59×59×62 Å

Sequence (472 aa):
LNYVAPKTRLEHEICAIFSSILNIETVGVEDNFFEIGGTSLIASKLIIELLKQGYSVRYDDIFRNKTPRALAKLLSGELTDDIIKNYNYGEINELLQENTWENFFDGENLELGNVLLTGATGFLGIHILYEFIKSEEGKIYCMLRKGKFDSCQERLIDVMNDYFDEDFTDLVGSRIIPIEGDITEIDDFKQLEDEPIDTVINSAALVKHYTADDYIFRVNVDGVINGLKFAQTRNNIKYVQISTISVLSSYSLNEEAYPNQEYDERTLYYEQDLENKYVCSKFLAERAVLQAATKGLPVKIIRVGNLMSRYSDGVFQKNYDDTNAFLNNIKTIKKLGAMNPAMASEKVDMSQIDYVAKGILALSKTPEKSRVFHCMNNHYISHRDIVDALNTYGYGIEEVDFEEFKQIYEQNMNENIQGIITADFSIDDFFEENVEIEQTVDILHSLGFDWPEADEEYLKRLFDYLNKFDYFE